Protein 5CK4 (pdb70)

Nearest PDB structures (foldseek):
  5ck4-assembly2_B  TM=1.005E+00  e=4.939E-50  Thermochaetoides thermophila DSM 1495
  5ck5-assembly2_B  TM=1.001E+00  e=1.709E-44  Thermochaetoides thermophila DSM 1495
  5ck4-assembly1_A  TM=9.777E-01  e=2.887E-43  Thermochaetoides thermophila DSM 1495
  5ck5-assembly1_A  TM=9.861E-01  e=5.533E-42  Thermochaetoides thermophila DSM 1495
  5ck5-assembly3_C  TM=9.665E-01  e=1.280E-40  Thermoch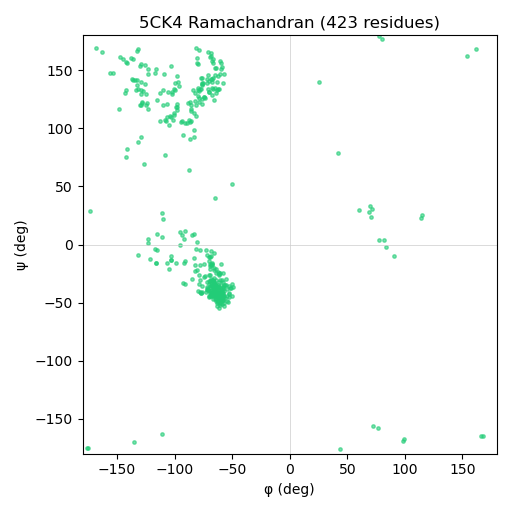aetoides thermophila DSM 1495

CATH classification: 3.40.50.300

GO terms:
  GO:0005515 protein binding (F, IPI)

Sequence (432 aa):
TTLPSVLLIGPSGAGKTALLTLFERTSYKVDLDAAGATARKFLLIDTPGHPKLRGTTLQHLLNPSPSLTIIPYKSKLKAVIFLLDAAALADSDGDYLSQTASYLYDVLLSLQKRFHSRKNSRAPSSIPVLIAANKQDLFTAVPASLVKSSRLEHELGRIRKTRQKGEGWLGAVGSKEEFKFEEMMEFDDMEVEVMGGNVIGDGPGAERWWRWIGERITQYTTLPSVLLIGPSGAGKTALLTLFERGTSYKVDLDAAGATARKFLLIDTPGHPKLRGTTLQHLLNPSPSLTIIPTDPYKSKLKAVIFLLDAAALADSDGDYLSSQTASYLYDVLLSLQKRFHSAPSSIPVLIAANKQDLFTAVPASLVKSSRLEHELGRIRKTRQKGLLEGWLGAVGSKEFKFEEMMEFDMEVEVMGGNVIGDGPGAERWWRWIGERI

Organism: Chaetomium thermophilum (strain DSM 1495 / CBS 144.50 / IMI 039719) (NCBI:txid759272)

Radius of gyration: 27.11 Å; Cα contacts (8 Å, |Δi|>4): 840; chains: 2; bounding box: 43×75×82 Å

Solvent-accessible surface area: 20394 Å² total; per-residue (Å²): 148,52,65,32,0,0,0,0,0,0,12,75,55,0,16,17,100,41,0,37,50,70,2,54,223,116,54,24,184,18,66,50,124,8,67,4,3,82,82,64,140,1,2,5,1,48,4,61,6,97,88,179,90,42,38,57,1,27,106,25,0,65,72,64,81,5,48,0,40,1,79,110,170,82,0,89,1,58,0,0,0,0,0,0,18,0,17,33,4,45,54,124,100,22,81,37,32,44,124,1,0,41,4,0,0,48,0,0,15,10,4,2,81,8,42,88,40,91,198,98,92,194,64,27,50,52,5,10,0,0,0,0,0,4,56,38,38,80,215,94,17,7,70,26,88,78,0,54,42,94,0,8,110,16,0,0,77,13,1,18,76,115,100,84,97,103,43,39,0,3,12,135,53,21,150,77,5,93,1,105,29,0,101,108,13,72,9,63,13,61,17,5,18,0,5,24,127,58,138,51,86,24,7,94,136,1,12,129,13,0,39,129,75,52,86,156,111,102,36,54,24,0,0,0,0,0,0,12,75,55,0,17,15,96,42,0,38,55,58,2,52,184,80,109,61,23,171,14,53,36,127,7,60,2,2,64,77,60,122,1,1,6,3,47,2,62,7,96,91,178,87,39,41,60,0,31,122,28,0,78,69,74,72,7,56,1,46,0,69,50,112,138,38,61,70,0,83,1,53,0,0,0,0,0,0,18,0,16,32,2,45,54,125,101,21,75,39,27,44,125,1,0,42,5,0,0,49,0,0,16,10,4,1,78,10,68,106,105,144,35,45,61,5,8,0,0,0,0,0,4,57,14,18,75,108,94,9,4,73,26,88,80,0,54,38,81,0,7,132,15,0,16,124,12,6,97,74,102,70,135,63,134,173,119,30,48,0,3,14,136,54,23,181,129,9,93,0,103,30,0,106,102,11,69,9,62,14,64,18,18,7,0,4,23,118,13,8,10,50,21,6,113,94,1,13,109,1,0,38,123,71,60

Structure (mmCIF, N/CA/C/O backbone):
data_5CK4
#
_entry.id   5CK4
#
_cell.length_a   34.960
_cell.length_b   64.310
_cell.length_c   64.930
_cell.angle_alpha   86.46
_cell.angle_beta   90.13
_cell.angle_gamma   79.58
#
_symmetry.space_group_name_H-M   'P 1'
#
loop_
_entity.id
_entity.type
_entity.pdbx_description
1 polymer 'Putative signal recognition particle protein'
2 non-polymer "GUANOSINE-5'-DIPHOSPHATE"
3 water water
#
loop_
_atom_site.group_PDB
_atom_site.id
_atom_site.type_symbol
_atom_site.label_atom_id
_atom_site.label_alt_id
_atom_site.label_comp_id
_atom_site.label_asym_id
_atom_site.label_entity_id
_atom_site.label_seq_id
_atom_site.pdbx_PDB_ins_code
_atom_site.Cartn_x
_atom_site.Cartn_y
_atom_site.Cartn_z
_atom_site.occupancy
_atom_site.B_iso_or_equiv
_atom_site.auth_seq_id
_atom_site.auth_comp_id
_atom_site.auth_asym_id
_atom_site.auth_atom_id
_atom_site.pdbx_PDB_model_num
ATOM 1 N N . THR A 1 17 ? -3.482 -6.800 -22.495 1.00 65.16 48 THR A N 1
ATOM 2 C CA . THR A 1 17 ? -2.632 -5.740 -21.960 1.00 72.64 48 THR A CA 1
ATOM 3 C C . THR A 1 17 ? -2.310 -4.679 -23.012 1.00 73.78 48 THR A C 1
ATOM 4 O O . THR A 1 17 ? -2.061 -4.995 -24.176 1.00 80.91 48 THR A O 1
ATOM 8 N N . THR A 1 18 ? -2.318 -3.420 -22.593 1.00 60.20 49 THR A N 1
ATOM 9 C CA . THR A 1 18 ? -2.064 -2.307 -23.500 1.00 61.01 49 THR A CA 1
ATOM 10 C C . THR A 1 18 ? -0.730 -1.631 -23.215 1.00 59.74 49 THR A C 1
ATOM 11 O O . THR A 1 18 ? 0.131 -2.198 -22.544 1.00 61.09 49 THR A O 1
ATOM 15 N N . LEU A 1 19 ? -0.567 -0.419 -23.742 1.00 58.29 50 LEU A N 1
ATOM 16 C CA . LEU A 1 19 ? 0.604 0.409 -23.469 1.00 53.99 50 LEU A CA 1
ATOM 17 C C . LEU A 1 19 ? 0.710 0.680 -21.971 1.00 49.51 50 LEU A C 1
ATOM 18 O O . LEU A 1 19 ? -0.293 0.625 -21.258 1.00 51.19 50 LEU A O 1
ATOM 23 N N . PRO A 1 20 ? 1.924 0.976 -21.485 1.00 40.39 51 PRO A N 1
ATOM 24 C CA . PRO A 1 20 ? 2.067 1.268 -20.054 1.00 33.90 51 PRO A CA 1
ATOM 25 C C . PRO A 1 20 ? 1.404 2.597 -19.677 1.00 36.29 51 PRO A C 1
ATOM 26 O O . PRO A 1 20 ? 1.152 3.419 -20.562 1.00 28.56 51 PRO A O 1
ATOM 30 N N . SER A 1 21 ? 1.128 2.786 -18.385 1.00 27.26 52 SER A N 1
ATOM 31 C CA . SER A 1 21 ? 0.395 3.948 -17.880 1.00 25.36 52 SER A CA 1
ATOM 32 C C . SER A 1 21 ? 1.235 4.950 -17.087 1.00 28.32 52 SER A C 1
ATOM 33 O O . SER A 1 21 ? 2.178 4.590 -16.377 1.00 24.16 52 SER A O 1
ATOM 36 N N . VAL A 1 22 ? 0.862 6.216 -17.204 1.00 21.44 53 VAL A N 1
ATOM 37 C CA . VAL A 1 22 ? 1.403 7.275 -16.361 1.00 19.32 53 VAL A CA 1
ATOM 38 C C . VAL A 1 22 ? 0.235 7.959 -15.648 1.00 21.79 53 VAL A C 1
ATOM 39 O O . VAL A 1 22 ? -0.646 8.533 -16.296 1.00 24.31 53 VAL A O 1
ATOM 43 N N . LEU A 1 23 ? 0.204 7.878 -14.318 1.00 23.44 54 LEU A N 1
ATOM 44 C CA . LEU A 1 23 ? -0.846 8.555 -13.554 1.00 17.62 54 LEU A CA 1
ATOM 45 C C . LEU A 1 23 ? -0.615 10.056 -13.492 1.00 18.69 54 LEU A C 1
ATOM 46 O O . LEU A 1 23 ? 0.451 10.527 -13.088 1.00 15.15 54 LEU A O 1
ATOM 51 N N . LEU A 1 24 ? -1.636 10.806 -13.873 1.00 17.69 55 LEU A N 1
ATOM 52 C CA . LEU A 1 24 ? -1.593 12.253 -13.781 1.00 16.27 55 LEU A CA 1
ATOM 53 C C . LEU A 1 24 ? -2.375 12.660 -12.521 1.00 15.60 55 LEU A C 1
ATOM 54 O O . LEU A 1 24 ? -3.592 12.485 -12.453 1.00 18.00 55 LEU A O 1
ATOM 59 N N . ILE A 1 25 ? -1.660 13.178 -11.526 1.00 13.68 56 ILE A N 1
ATOM 60 C CA . ILE A 1 25 ? -2.190 13.426 -10.186 1.00 14.52 56 ILE A CA 1
ATOM 61 C C . ILE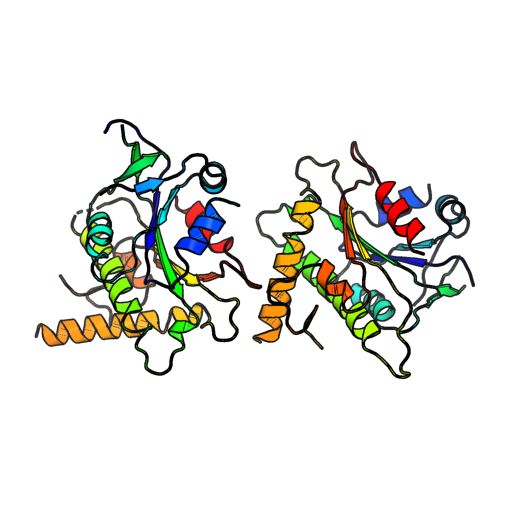 A 1 25 ? -1.999 14.907 -9.848 1.00 19.28 56 ILE A C 1
ATOM 62 O O . ILE A 1 25 ? -1.018 15.506 -10.267 1.00 18.70 56 ILE A O 1
ATOM 67 N N . GLY A 1 26 ? -2.917 15.495 -9.084 1.00 17.84 57 GLY A N 1
ATOM 68 C CA . GLY A 1 26 ? -2.710 16.850 -8.589 1.00 13.28 57 GLY A CA 1
ATOM 69 C C . GLY A 1 26 ? -3.999 17.495 -8.130 1.00 21.12 57 GLY A C 1
ATOM 70 O O . GLY A 1 26 ? -5.083 16.978 -8.407 1.00 22.23 57 GLY A O 1
ATOM 71 N N . PRO A 1 27 ? -3.893 18.635 -7.429 1.00 17.13 58 PRO A N 1
ATOM 72 C CA . PRO A 1 27 ? -5.110 19.295 -6.948 1.00 20.49 58 PRO A CA 1
ATOM 73 C C . PRO A 1 27 ? -5.926 19.835 -8.114 1.00 22.40 58 PRO A C 1
ATOM 74 O O . PRO A 1 27 ? -5.384 20.057 -9.199 1.00 20.28 58 PRO A O 1
ATOM 78 N N . SER A 1 28 ? -7.215 20.048 -7.890 1.00 17.46 59 SER A N 1
ATOM 79 C CA . SER A 1 28 ? -8.062 20.647 -8.912 1.00 18.37 59 SER A CA 1
ATOM 80 C C . SER A 1 28 ? -7.511 22.009 -9.350 1.00 22.80 59 SER A C 1
ATOM 81 O O . SER A 1 28 ? -6.940 22.734 -8.545 1.00 19.84 59 SER A O 1
ATOM 84 N N . GLY A 1 29 ? -7.704 22.354 -10.621 1.00 24.49 60 GLY A N 1
ATOM 85 C CA . GLY A 1 29 ? -7.217 23.618 -11.160 1.00 22.18 60 GLY A CA 1
ATOM 86 C C . GLY A 1 29 ? -5.763 23.600 -11.599 1.00 19.04 60 GLY A C 1
ATOM 87 O O . GLY A 1 29 ? -5.245 24.594 -12.093 1.00 21.97 60 GLY A O 1
ATOM 88 N N . ALA A 1 30 ? -5.089 22.474 -11.409 1.00 15.87 61 ALA A N 1
ATOM 89 C CA . ALA A 1 30 ? -3.669 22.393 -11.745 1.00 16.90 61 ALA A CA 1
ATOM 90 C C . ALA A 1 30 ? -3.469 22.465 -13.253 1.00 16.27 61 ALA A C 1
ATOM 91 O O . ALA A 1 30 ? -2.430 22.936 -13.715 1.00 16.17 61 ALA A O 1
ATOM 93 N N . GLY A 1 31 ? -4.463 21.977 -13.999 1.00 17.95 62 GLY A N 1
ATOM 94 C CA . GLY A 1 31 ? -4.379 21.903 -15.451 1.00 21.16 62 GLY A CA 1
ATOM 95 C C . GLY A 1 31 ? -4.361 20.469 -15.973 1.00 24.59 62 GLY A C 1
ATOM 96 O O . GLY A 1 31 ? -3.890 20.210 -17.076 1.00 18.95 62 GLY A O 1
ATOM 97 N N . LYS A 1 32 ? -4.873 19.525 -15.189 1.00 16.65 63 LYS A N 1
ATOM 98 C CA . LYS A 1 32 ? -4.842 18.119 -15.603 1.00 17.04 63 LYS A CA 1
ATOM 99 C C . LYS A 1 32 ? -5.672 17.864 -16.869 1.00 22.08 63 LYS A C 1
ATOM 100 O O . LYS A 1 32 ? -5.203 17.207 -17.801 1.00 23.55 63 LYS A O 1
ATOM 106 N N . THR A 1 33 ? -6.889 18.394 -16.909 1.00 25.58 64 THR A N 1
ATOM 107 C CA . THR A 1 33 ? -7.749 18.220 -18.079 1.00 29.77 64 THR A CA 1
ATOM 108 C C . THR A 1 33 ? -7.088 18.834 -19.306 1.00 32.39 64 THR A C 1
ATOM 109 O O . THR A 1 33 ? -7.040 18.219 -20.379 1.00 30.68 64 THR A O 1
ATOM 113 N N . ALA A 1 34 ? -6.560 20.042 -19.133 1.00 25.19 65 ALA A N 1
ATOM 114 C CA . ALA A 1 34 ? -5.880 20.745 -20.221 1.00 27.62 65 ALA A CA 1
ATOM 115 C C . ALA A 1 34 ? -4.673 19.959 -20.740 1.00 25.16 65 ALA A C 1
ATOM 116 O O . ALA A 1 34 ? -4.457 19.859 -21.950 1.00 22.98 65 ALA A O 1
ATOM 118 N N . LEU A 1 35 ? -3.882 19.419 -19.817 1.00 23.50 66 LEU A N 1
ATOM 119 C CA . LEU A 1 35 ? -2.701 18.644 -20.182 1.00 24.76 66 LEU A CA 1
ATOM 120 C C . LEU A 1 35 ? -3.072 17.384 -20.959 1.00 27.01 66 LEU A C 1
ATOM 121 O O . LEU A 1 35 ? -2.440 17.068 -21.963 1.00 21.96 66 LEU A O 1
ATOM 126 N N . LEU A 1 36 ? -4.089 16.666 -20.484 1.00 22.95 67 LEU A N 1
ATOM 127 C CA . LEU A 1 36 ? -4.577 15.486 -21.183 1.00 25.96 67 LEU A CA 1
ATOM 128 C C . LEU A 1 36 ? -5.026 15.851 -22.602 1.00 30.05 67 LEU A C 1
ATOM 129 O O . LEU A 1 36 ? -4.764 15.118 -23.558 1.00 30.03 67 LEU A O 1
ATOM 134 N N . THR A 1 37 ? -5.697 16.991 -22.735 1.00 27.56 68 THR A N 1
ATOM 135 C CA . THR A 1 37 ? -6.170 17.443 -24.038 1.00 29.70 68 THR A CA 1
ATOM 136 C C . THR A 1 37 ? -4.994 17.696 -24.970 1.00 29.20 68 THR A C 1
ATOM 137 O O . THR A 1 37 ? -5.026 17.305 -26.132 1.00 31.55 68 THR A O 1
ATOM 141 N N . LEU A 1 38 ? -3.946 18.326 -24.443 1.00 29.92 69 LEU A N 1
ATOM 142 C CA . LEU A 1 38 ? -2.747 18.596 -25.231 1.00 31.03 69 LEU A CA 1
ATOM 143 C C . LEU A 1 38 ? -2.075 17.287 -25.633 1.00 34.94 69 LEU A C 1
ATOM 144 O O . LEU A 1 38 ? -1.649 17.120 -26.782 1.00 34.48 69 LEU A O 1
ATOM 149 N N . PHE A 1 39 ? -1.996 16.366 -24.675 1.00 30.47 70 PHE A N 1
ATOM 150 C CA . PHE A 1 39 ? -1.342 15.078 -24.865 1.00 34.38 70 PHE A CA 1
ATOM 151 C C . PHE A 1 39 ? -2.035 14.281 -25.951 1.00 40.46 70 PHE A C 1
ATOM 152 O O . PHE A 1 39 ? -1.382 13.631 -26.759 1.00 48.93 70 PHE A O 1
ATOM 160 N N . GLU A 1 40 ? -3.359 14.348 -25.987 1.00 40.52 71 GLU A N 1
ATOM 161 C CA . GLU A 1 40 ? -4.118 13.578 -26.965 1.00 40.48 71 GLU A CA 1
ATOM 162 C C . GLU A 1 40 ? -4.100 14.216 -28.360 1.00 43.12 71 GLU A C 1
ATOM 163 O O . GLU A 1 40 ? -3.964 13.513 -29.360 1.00 44.53 71 GLU A O 1
ATOM 169 N N . ARG A 1 41 ? -4.221 15.541 -28.416 1.00 51.77 72 ARG A N 1
ATOM 170 C CA . ARG A 1 41 ? -4.121 16.283 -29.671 1.00 58.00 72 ARG A CA 1
ATOM 171 C C . ARG A 1 41 ? -2.668 16.586 -30.014 1.00 62.55 72 ARG A C 1
ATOM 172 O O . ARG A 1 41 ? -1.854 15.678 -30.174 1.00 69.77 72 ARG A O 1
ATOM 180 N N . THR A 1 95 ? -10.587 0.198 -9.203 1.00 86.11 126 THR A N 1
ATOM 181 C CA . THR A 1 95 ? -11.415 1.005 -10.094 1.00 83.51 126 THR A CA 1
ATOM 182 C C . THR A 1 95 ? -10.962 0.896 -11.548 1.00 78.06 126 THR A C 1
ATOM 183 O O . THR A 1 95 ? -10.044 0.140 -11.868 1.00 82.04 126 THR A O 1
ATOM 187 N N . SER A 1 96 ? -11.610 1.658 -12.424 1.00 67.95 127 SER A N 1
ATOM 188 C CA . SER A 1 96 ? -11.306 1.614 -13.851 1.00 63.78 127 SER A CA 1
ATOM 189 C C . SER A 1 96 ? -11.242 3.014 -14.456 1.00 63.07 127 SER A C 1
ATOM 190 O O . SER A 1 96 ? -11.786 3.966 -13.895 1.00 56.87 127 SER A O 1
ATOM 193 N N . TYR A 1 97 ? -10.575 3.131 -15.602 1.00 61.89 128 TYR A N 1
ATOM 194 C CA . TYR A 1 97 ? -10.362 4.430 -16.239 1.00 53.64 128 TYR A CA 1
ATOM 195 C C . TYR A 1 97 ? -10.765 4.428 -17.703 1.00 51.05 128 TYR A C 1
ATOM 196 O O . TYR A 1 97 ? -10.357 3.556 -18.468 1.00 54.28 128 TYR A O 1
ATOM 205 N N . LYS A 1 98 ? -11.563 5.417 -18.087 1.00 52.43 129 LYS A N 1
ATOM 206 C CA . LYS A 1 98 ? -11.981 5.568 -19.474 1.00 59.86 129 LYS A CA 1
ATOM 207 C C . LYS A 1 98 ? -10.898 6.298 -20.254 1.00 56.15 129 LYS A C 1
ATOM 208 O O . LYS A 1 98 ? -10.623 7.470 -20.004 1.00 51.08 129 LYS A O 1
ATOM 214 N N . VAL A 1 99 ? -10.273 5.591 -21.190 1.00 58.47 130 VAL A N 1
ATOM 215 C CA . VAL A 1 99 ? -9.118 6.124 -21.903 1.00 55.44 130 VAL A CA 1
ATOM 216 C C . VAL A 1 99 ? -9.234 5.890 -23.401 1.00 62.73 130 VAL A C 1
ATOM 217 O O . VAL A 1 99 ? -9.562 4.791 -23.848 1.00 64.19 130 VAL A O 1
ATOM 221 N N . ASP A 1 100 ? -8.964 6.936 -24.172 1.00 65.43 131 ASP A N 1
ATOM 222 C CA . ASP A 1 100 ? -8.961 6.833 -25.622 1.00 67.24 131 ASP A CA 1
ATOM 223 C C . ASP A 1 100 ? -7.616 6.295 -26.109 1.00 69.38 131 ASP A C 1
ATOM 224 O O . ASP A 1 100 ? -6.643 7.040 -26.229 1.00 69.39 131 ASP A O 1
ATOM 229 N N . LEU A 1 101 ? -7.572 4.993 -26.379 1.00 70.31 132 LEU A N 1
ATOM 230 C CA . LEU A 1 101 ? -6.364 4.335 -26.867 1.00 69.86 132 LEU A CA 1
ATOM 231 C C . LEU A 1 101 ? -6.039 4.826 -28.266 1.00 77.09 132 LEU A C 1
ATOM 232 O O . LEU A 1 101 ? -4.877 4.887 -28.669 1.00 79.00 132 LEU A O 1
ATOM 237 N N . ASP A 1 102 ? -7.089 5.178 -28.999 1.00 82.01 133 ASP A N 1
ATOM 238 C CA . ASP A 1 102 ? -6.986 5.572 -30.395 1.00 89.57 133 ASP A CA 1
ATOM 239 C C . ASP A 1 102 ? -6.333 6.943 -30.561 1.00 81.80 133 ASP A C 1
ATOM 240 O O . ASP A 1 102 ? -6.019 7.359 -31.679 1.00 82.92 133 ASP A O 1
ATOM 245 N N . ALA A 1 103 ? -6.129 7.635 -29.443 1.00 75.12 134 ALA A N 1
ATOM 246 C CA . ALA A 1 103 ? -5.564 8.981 -29.449 1.00 72.91 134 ALA A CA 1
ATOM 247 C C . ALA A 1 103 ? -4.137 8.995 -29.979 1.00 77.49 134 ALA A C 1
ATOM 248 O O . ALA A 1 103 ? -3.296 8.213 -29.539 1.00 77.10 134 ALA A O 1
ATOM 250 N N . ALA A 1 104 ? -3.877 9.901 -30.919 1.00 82.05 135 ALA A N 1
ATOM 251 C CA . ALA A 1 104 ? -2.567 10.025 -31.556 1.00 81.48 135 ALA A CA 1
ATOM 252 C C . ALA A 1 104 ? -1.437 10.264 -30.555 1.00 72.34 135 ALA A C 1
ATOM 253 O O . ALA A 1 104 ? -0.321 9.781 -30.742 1.00 76.69 135 ALA A O 1
ATOM 255 N N . GLY A 1 105 ? -1.727 11.007 -29.496 1.00 61.08 136 GLY A N 1
ATOM 256 C CA . GLY A 1 105 ? -0.722 11.292 -28.491 1.00 59.33 136 GLY A CA 1
ATOM 257 C C . GLY A 1 105 ? -0.257 10.056 -27.745 1.00 60.65 136 GLY A C 1
ATOM 258 O O . GLY A 1 105 ? 0.907 9.952 -27.350 1.00 53.19 136 GLY A O 1
ATOM 259 N N . ALA A 1 106 ? -1.170 9.111 -27.551 1.00 63.67 137 ALA A N 1
ATOM 260 C CA . ALA A 1 106 ? -0.835 7.880 -26.849 1.00 58.30 137 ALA A CA 1
ATOM 261 C C . ALA A 1 106 ? -0.077 6.900 -27.748 1.00 55.08 137 ALA A C 1
ATOM 262 O O . ALA A 1 106 ? 0.760 6.138 -27.274 1.00 61.58 137 ALA A O 1
ATOM 264 N N . THR A 1 107 ? -0.350 6.929 -29.047 1.00 57.19 138 THR A N 1
ATOM 265 C CA . THR A 1 107 ? 0.333 6.020 -29.965 1.00 63.05 138 THR A CA 1
ATOM 266 C C . THR A 1 107 ? 1.758 6.486 -30.240 1.00 67.05 138 THR A C 1
ATOM 267 O O . THR A 1 107 ? 2.685 5.681 -30.281 1.00 75.34 138 THR A O 1
ATOM 271 N N . ALA A 1 108 ? 1.928 7.792 -30.412 1.00 64.26 139 ALA A N 1
ATOM 272 C CA . ALA A 1 108 ? 3.224 8.355 -30.777 1.00 64.48 139 ALA A CA 1
ATOM 273 C C . ALA A 1 108 ? 4.217 8.378 -29.618 1.00 61.61 139 ALA A C 1
ATOM 274 O O . ALA A 1 108 ? 5.428 8.318 -29.832 1.00 63.61 139 ALA A O 1
ATOM 276 N N . ARG A 1 109 ? 3.708 8.468 -28.393 1.00 55.01 140 ARG A N 1
ATOM 277 C CA . ARG A 1 109 ? 4.576 8.563 -27.219 1.00 53.33 140 ARG A CA 1
ATOM 278 C C . ARG A 1 109 ? 4.760 7.214 -26.523 1.00 50.70 140 ARG A C 1
ATOM 279 O O . ARG A 1 109 ? 5.681 7.035 -25.723 1.00 48.58 140 ARG A O 1
ATOM 287 N N . LYS A 1 110 ? 3.881 6.274 -26.858 1.00 55.44 141 LYS A N 1
ATOM 288 C CA . LYS A 1 110 ? 3.946 4.894 -26.377 1.00 57.69 141 LYS A CA 1
ATOM 289 C C . LYS A 1 110 ? 3.602 4.743 -24.894 1.00 47.34 141 LYS A C 1
ATOM 290 O O . LYS A 1 110 ? 4.006 3.776 -24.251 1.00 48.16 141 LYS A O 1
ATOM 296 N N . PHE A 1 111 ? 2.853 5.700 -24.357 1.00 44.33 142 PHE A N 1
ATOM 297 C CA . PHE A 1 111 ? 2.264 5.530 -23.036 1.00 43.95 142 PHE A CA 1
ATOM 298 C C . PHE A 1 111 ? 0.894 6.186 -22.933 1.00 42.16 142 PHE A C 1
ATOM 299 O O . PHE A 1 111 ? 0.544 7.052 -23.732 1.00 40.93 142 PHE A O 1
ATOM 307 N N . LEU A 1 112 ? 0.121 5.741 -21.951 1.00 39.32 143 LEU A N 1
ATOM 308 C CA . LEU A 1 112 ? -1.197 6.289 -21.701 1.00 43.32 143 LEU A CA 1
ATOM 309 C C . LEU A 1 112 ? -1.107 7.265 -20.545 1.00 39.51 143 LEU A C 1
ATOM 310 O O . LEU A 1 112 ? -0.502 6.964 -19.521 1.00 33.07 143 LEU A O 1
ATOM 315 N N . LEU A 1 113 ? -1.712 8.431 -20.715 1.00 33.44 144 LEU A N 1
ATOM 316 C CA . LEU A 1 113 ? -1.774 9.413 -19.650 1.00 30.32 144 LEU A CA 1
ATOM 317 C C . LEU A 1 113 ? -3.129 9.316 -18.945 1.00 31.42 144 LEU A C 1
ATOM 318 O O . LEU A 1 113 ? -4.176 9.556 -19.556 1.00 31.87 144 LEU A O 1
ATOM 323 N N . ILE A 1 114 ? -3.100 8.950 -17.666 1.00 28.41 145 ILE A N 1
ATOM 324 C CA . ILE A 1 114 ? -4.319 8.658 -16.907 1.00 33.01 145 ILE A CA 1
ATOM 325 C C . ILE A 1 114 ? -4.697 9.769 -15.928 1.00 30.65 145 ILE A C 1
ATOM 326 O O . ILE A 1 114 ? -4.105 9.903 -14.854 1.00 27.47 145 ILE A O 1
ATOM 331 N N . ASP A 1 115 ? -5.695 10.556 -16.314 1.00 29.57 146 ASP A N 1
ATOM 332 C CA . ASP A 1 115 ? -6.197 11.659 -15.504 1.00 29.37 146 ASP A CA 1
ATOM 333 C C . ASP A 1 115 ? -6.880 11.088 -14.256 1.00 27.69 146 ASP A C 1
ATOM 334 O O . ASP A 1 115 ? -7.544 10.070 -14.339 1.00 31.18 146 ASP A O 1
ATOM 339 N N . THR A 1 116 ? -6.676 11.722 -13.104 1.00 22.81 147 THR A N 1
ATOM 340 C CA . THR A 1 116 ? -7.323 11.312 -11.852 1.00 29.38 147 THR A CA 1
ATOM 341 C C . THR A 1 116 ? -7.985 12.531 -11.219 1.00 22.07 147 THR A C 1
ATOM 342 O O . THR A 1 116 ? -7.578 13.665 -11.487 1.00 20.96 147 THR A O 1
ATOM 346 N N . PRO A 1 117 ? -9.017 12.313 -10.386 1.00 23.25 148 PRO A N 1
ATOM 347 C CA . PRO A 1 117 ? -9.685 13.488 -9.808 1.00 22.57 148 PRO A CA 1
ATOM 348 C C . PRO A 1 117 ? -8.835 14.207 -8.763 1.00 25.69 148 PRO A C 1
ATOM 349 O O . PRO A 1 117 ? -8.064 13.584 -8.029 1.00 20.48 148 PRO A O 1
ATOM 353 N N . GLY A 1 118 ? -8.975 15.524 -8.704 1.00 22.49 149 GLY A N 1
ATOM 354 C CA . GLY A 1 118 ? -8.220 16.306 -7.751 1.00 22.47 149 GLY A CA 1
ATOM 355 C C . GLY A 1 118 ? -8.922 16.535 -6.425 1.00 20.00 149 GLY A C 1
ATOM 356 O O . GLY A 1 118 ? -8.274 16.910 -5.451 1.00 21.13 149 GLY A O 1
ATOM 357 N N . HIS A 1 119 ? -10.232 16.297 -6.372 1.00 21.38 150 HIS A N 1
ATOM 358 C CA . HIS A 1 119 ? -10.986 16.592 -5.156 1.00 22.47 150 HIS A CA 1
ATOM 359 C C . HIS A 1 119 ? -10.470 15.757 -3.982 1.00 24.93 150 HIS A C 1
ATOM 360 O O . HIS A 1 119 ? -10.260 14.553 -4.123 1.00 24.84 150 HIS A O 1
ATOM 367 N N . PRO A 1 120 ? -10.261 16.403 -2.822 1.00 22.99 151 PRO A N 1
ATOM 368 C CA . PRO A 1 120 ? -9.711 15.729 -1.636 1.00 22.87 151 PRO A CA 1
ATOM 369 C C . PRO A 1 120 ? -10.452 14.435 -1.271 1.00 21.91 151 PRO A C 1
ATOM 370 O O . PRO A 1 120 ? -9.803 13.477 -0.858 1.00 23.25 151 PRO A O 1
ATOM 374 N N . LYS A 1 121 ? -11.772 14.395 -1.430 1.00 23.54 152 LYS A N 1
ATOM 375 C CA . LYS A 1 121 ? -12.522 13.171 -1.111 1.00 24.73 152 LYS A CA 1
ATOM 376 C C . LYS A 1 121 ? -12.209 11.998 -2.052 1.00 24.63 152 LYS A C 1
ATOM 377 O O . LYS A 1 121 ? -12.552 10.851 -1.761 1.00 25.52 152 LYS A O 1
ATOM 383 N N . LEU A 1 122 ? -11.606 12.285 -3.197 1.00 23.87 153 LEU A N 1
ATOM 384 C CA . LEU A 1 122 ? -11.443 11.267 -4.225 1.00 24.30 153 LEU A CA 1
ATOM 385 C C . LEU A 1 122 ? -9.982 10.856 -4.413 1.00 28.13 153 LEU A C 1
ATOM 386 O O . LEU A 1 122 ? -9.663 10.104 -5.332 1.00 26.56 153 LEU A O 1
ATOM 391 N N . ARG A 1 123 ? -9.101 11.354 -3.552 1.00 22.37 154 ARG A N 1
ATOM 392 C CA . ARG A 1 123 ? -7.672 11.073 -3.690 1.00 26.58 154 ARG A CA 1
ATOM 393 C C . ARG A 1 123 ? -7.276 9.688 -3.180 1.00 27.01 154 ARG A C 1
ATOM 394 O O . ARG A 1 123 ? -6.295 9.115 -3.650 1.00 23.27 154 ARG A O 1
ATOM 402 N N . GLY A 1 124 ? -8.043 9.151 -2.233 1.00 26.44 155 GLY A N 1
ATOM 403 C CA . GLY A 1 124 ? -7.767 7.833 -1.679 1.00 33.25 155 GLY A CA 1
ATOM 404 C C . GLY A 1 124 ? -7.622 6.728 -2.714 1.00 31.77 155 GLY A C 1
ATOM 405 O O . GLY A 1 124 ? -6.741 5.877 -2.612 1.00 31.51 155 GLY A O 1
ATOM 406 N N . THR A 1 125 ? -8.486 6.756 -3.719 1.00 28.39 156 THR A N 1
ATOM 407 C CA . THR A 1 125 ? -8.465 5.789 -4.814 1.00 29.70 156 THR A CA 1
ATOM 408 C C . THR A 1 125 ? -7.132 5.774 -5.548 1.00 31.32 156 THR A C 1
ATOM 409 O O . THR A 1 125 ? -6.592 4.718 -5.877 1.00 35.09 156 THR A O 1
ATOM 413 N N . THR A 1 126 ? -6.615 6.966 -5.813 1.00 22.89 157 THR A N 1
ATOM 414 C CA . THR A 1 126 ? -5.365 7.118 -6.543 1.00 22.84 157 THR A CA 1
ATOM 415 C C . THR A 1 126 ? -4.195 6.616 -5.707 1.00 26.11 157 THR A C 1
ATOM 416 O O . THR A 1 126 ? -3.310 5.910 -6.200 1.00 28.03 157 THR A O 1
ATOM 420 N N . LEU A 1 127 ? -4.204 6.973 -4.429 1.00 20.47 158 LEU A N 1
ATOM 421 C CA . LEU A 1 127 ? -3.149 6.558 -3.517 1.00 25.38 158 LEU A CA 1
ATOM 422 C C . LEU A 1 127 ? -3.060 5.029 -3.392 1.00 22.77 158 LEU A C 1
ATOM 423 O O . LEU A 1 127 ? -1.975 4.486 -3.175 1.00 22.33 158 LEU A O 1
ATOM 428 N N . GLN A 1 128 ? -4.192 4.340 -3.538 1.00 22.86 159 GLN A N 1
ATOM 429 C CA . GLN A 1 128 ? -4.215 2.886 -3.411 1.00 24.60 159 GLN A CA 1
ATOM 430 C C . GLN A 1 128 ? -3.388 2.215 -4.497 1.00 27.12 159 GLN A C 1
ATOM 431 O O . GLN A 1 128 ? -2.730 1.219 -4.238 1.00 26.50 159 GLN A O 1
ATOM 437 N N . HIS A 1 129 ? -3.409 2.771 -5.705 1.00 26.42 160 HIS A N 1
ATOM 438 C CA . HIS A 1 129 ? -2.547 2.282 -6.779 1.00 26.68 160 HIS A CA 1
ATOM 439 C C . HIS A 1 129 ? -1.065 2.380 -6.413 1.00 29.07 160 HIS A C 1
ATOM 440 O O . HIS A 1 129 ? -0.263 1.542 -6.813 1.00 31.70 160 HIS A O 1
ATOM 447 N N . LEU A 1 130 ? -0.699 3.420 -5.668 1.00 23.39 161 LEU A N 1
ATOM 448 C CA . LEU A 1 130 ? 0.708 3.678 -5.376 1.00 22.53 161 LEU A CA 1
ATOM 449 C C . LEU A 1 130 ? 1.258 2.765 -4.278 1.00 28.00 161 LEU A C 1
ATOM 450 O O . LEU A 1 130 ? 2.461 2.605 -4.150 1.00 24.28 161 LEU A O 1
ATOM 455 N N . LEU A 1 131 ? 0.367 2.151 -3.504 1.00 23.73 162 LEU A N 1
ATOM 456 C CA . LEU A 1 131 ? 0.774 1.255 -2.418 1.00 24.49 162 LEU A CA 1
ATOM 457 C C . LEU A 1 131 ? 1.130 -0.147 -2.911 1.00 30.41 162 LEU A C 1
ATOM 458 O O . LEU A 1 131 ? 1.869 -0.886 -2.254 1.00 33.45 162 LEU A O 1
ATOM 463 N N . ASN A 1 132 ? 0.606 -0.493 -4.080 1.00 31.53 163 ASN A N 1
ATOM 464 C CA . ASN A 1 132 ? 0.671 -1.845 -4.621 1.00 30.64 163 ASN A CA 1
ATOM 465 C C . ASN A 1 132 ? 2.052 -2.188 -5.187 1.00 31.48 163 ASN A C 1
ATOM 466 O O . ASN A 1 132 ? 2.555 -1.482 -6.055 1.00 30.79 163 ASN A O 1
ATOM 471 N N . PRO A 1 133 ? 2.660 -3.288 -4.712 1.00 34.48 164 PRO A N 1
ATOM 472 C CA . PRO A 1 133 ? 3.970 -3.750 -5.197 1.00 39.86 164 PRO A CA 1
ATOM 473 C C . PRO A 1 133 ? 4.073 -3.840 -6.726 1.00 40.35 164 PRO A C 1
ATOM 474 O O . PRO A 1 133 ? 5.144 -3.586 -7.275 1.00 36.13 164 PRO A O 1
ATOM 478 N N . SER A 1 134 ? 2.978 -4.192 -7.396 1.00 41.83 165 SER A N 1
ATOM 479 C CA . SER A 1 134 ? 2.959 -4.228 -8.858 1.00 47.41 165 SER A CA 1
ATOM 480 C C . SER A 1 134 ? 1.626 -3.725 -9.401 1.00 45.23 165 SER A C 1
ATOM 481 O O . SER A 1 134 ? 0.750 -4.521 -9.744 1.00 45.75 165 SER A O 1
ATOM 484 N N . PRO A 1 135 ? 1.469 -2.399 -9.493 1.00 35.77 166 PRO A N 1
ATOM 485 C CA . PRO A 1 135 ? 0.157 -1.854 -9.852 1.00 46.13 166 PRO A CA 1
ATOM 486 C C . PRO A 1 135 ? -0.145 -1.951 -11.344 1.00 48.17 166 PRO A C 1
ATOM 487 O O . PRO A 1 135 ? 0.705 -1.647 -12.189 1.00 37.61 166 PRO A O 1
ATOM 491 N N . SER A 1 136 ? -1.357 -2.401 -11.651 1.00 47.26 167 SER A N 1
ATOM 492 C CA . SER A 1 136 ? -1.867 -2.376 -13.007 1.00 44.05 167 SER A CA 1
ATOM 493 C C . SER A 1 136 ? -3.193 -1.643 -12.992 1.00 49.84 167 SER A C 1
ATOM 494 O O . SER A 1 136 ? -4.000 -1.822 -12.081 1.00 53.53 167 SER A O 1
ATOM 497 N N . LEU A 1 137 ? -3.409 -0.800 -13.992 1.00 50.21 168 LEU A N 1
ATOM 498 C CA . LEU A 1 137 ? -4.638 -0.031 -14.067 1.00 48.43 168 LEU A CA 1
ATOM 499 C C . LEU A 1 137 ? -5.629 -0.720 -14.995 1.00 47.24 168 LEU A C 1
ATOM 500 O O . LEU A 1 137 ? -5.246 -1.244 -16.037 1.00 45.30 168 LEU A O 1
ATOM 505 N N . THR A 1 138 ? -6.898 -0.724 -14.602 1.00 48.80 169 THR A N 1
ATOM 506 C CA . THR A 1 138 ? -7.960 -1.225 -15.462 1.00 55.07 169 THR A CA 1
ATOM 507 C C . THR A 1 138 ? -8.424 -0.107 -16.390 1.00 54.07 169 THR A C 1
ATOM 508 O O . THR A 1 138 ? -8.880 0.946 -15.934 1.00 53.21 169 THR A O 1
ATOM 512 N N . ILE A 1 139 ? -8.294 -0.342 -17.691 1.00 56.30 170 ILE A N 1
ATOM 513 C CA . ILE A 1 139 ? -8.549 0.685 -18.693 1.00 59.16 170 ILE A CA 1
ATOM 514 C C . ILE A 1 139 ? -9.735 0.333 -19.586 1.00 60.44 170 ILE A C 1
ATOM 515 O O . ILE A 1 139 ? -9.754 -0.717 -20.215 1.00 56.17 170 ILE A O 1
ATOM 520 N N . ILE A 1 140 ? -10.719 1.222 -19.642 1.00 58.80 171 ILE A N 1
ATOM 521 C CA . ILE A 1 140 ? -11.846 1.058 -20.551 1.00 59.05 171 ILE A CA 1
ATOM 522 C C . ILE A 1 140 ? -11.641 1.937 -21.781 1.00 60.74 171 ILE A C 1
ATOM 523 O O . ILE A 1 140 ? -11.646 3.162 -21.677 1.00 57.94 171 ILE A O 1
ATOM 528 N N . PRO A 1 141 ? -11.450 1.309 -22.952 1.00 69.83 172 PRO A N 1
ATOM 529 C CA . PRO A 1 141 ? -11.197 2.019 -24.212 1.00 73.68 172 PRO A CA 1
ATOM 530 C C . PRO A 1 141 ? -12.311 3.000 -24.576 1.00 75.99 172 PRO A C 1
ATOM 531 O O . PRO A 1 141 ? -13.481 2.690 -24.354 1.00 79.78 172 PRO A O 1
ATOM 535 N N . TYR A 1 158 ? -7.197 -5.176 -21.240 1.00 84.20 189 TYR A N 1
ATOM 536 C CA . TYR A 1 158 ? -7.477 -3.848 -20.704 1.00 73.41 189 TYR A CA 1
ATOM 537 C C . TYR A 1 158 ? -6.726 -3.586 -19.401 1.00 69.07 189 TYR A C 1
ATOM 538 O O . TYR A 1 158 ? -7.183 -2.819 -18.551 1.00 67.83 189 TYR A O 1
ATOM 547 N N . LYS A 1 159 ? -5.573 -4.227 -19.251 1.00 59.76 190 LYS A N 1
ATOM 548 C CA . LYS A 1 159 ? -4.709 -3.982 -18.104 1.00 60.97 190 LYS A CA 1
ATOM 549 C C . LYS A 1 159 ? -3.448 -3.256 -18.555 1.00 57.99 190 LYS A C 1
ATOM 550 O O . LYS A 1 159 ? -2.819 -3.645 -19.540 1.00 60.87 190 LYS A O 1
ATOM 556 N N . SER A 1 160 ? -3.083 -2.200 -17.836 1.00 45.44 191 SER A N 1
ATOM 557 C CA . SER A 1 160 ? -1.911 -1.414 -18.194 1.00 42.99 191 SER A CA 1
ATOM 558 C C . SER A 1 160 ? -0.955 -1.256 -17.013 1.00 44.62 191 SER A C 1
ATOM 559 O O . SER A 1 160 ? -1.369 -0.914 -15.907 1.00 42.13 191 SER A O 1
ATOM 562 N N . LYS A 1 161 ? 0.325 -1.503 -17.260 1.00 41.21 192 LYS A N 1
ATOM 563 C CA . LYS A 1 161 ? 1.341 -1.397 -16.219 1.00 48.13 192 LYS A CA 1
ATOM 564 C C . LYS A 1 161 ? 1.655 0.066 -15.874 1.00 42.00 192 LYS A C 1
ATOM 565 O O . LYS A 1 161 ? 1.967 0.871 -16.753 1.00 33.75 192 LYS A O 1
ATOM 571 N N . LEU A 1 162 ? 1.558 0.403 -14.590 1.00 32.89 193 LEU A N 1
ATOM 572 C CA . LEU A 1 162 ? 1.898 1.745 -14.117 1.00 29.13 193 LEU A CA 1
ATOM 573 C C . LEU A 1 162 ? 3.415 1.920 -14.058 1.00 31.51 193 LEU A C 1
ATOM 574 O O . LEU A 1 162 ? 4.098 1.179 -13.353 1.00 32.61 193 LEU A O 1
ATOM 579 N N . LYS A 1 163 ? 3.951 2.891 -14.795 1.00 29.66 194 LYS A N 1
ATOM 580 C CA . LYS A 1 163 ? 5.405 3.064 -14.850 1.00 26.53 194 LYS A CA 1
ATOM 581 C C . LYS A 1 163 ? 5.908 4.433 -14.390 1.00 24.31 194 LYS A C 1
ATOM 582 O O . LYS A 1 163 ? 7.110 4.616 -14.174 1.00 23.00 194 LYS A O 1
ATOM 588 N N . ALA A 1 164 ? 5.005 5.394 -14.239 1.00 22.73 195 ALA A N 1
ATOM 589 C CA . ALA A 1 164 ? 5.410 6.715 -13.762 1.00 18.67 195 ALA A CA 1
ATOM 590 C C . ALA A 1 164 ? 4.240 7.533 -13.264 1.00 17.91 195 ALA A C 1
ATOM 591 O O . ALA A 1 164 ? 3.084 7.215 -13.530 1.00 19.36 195 ALA A O 1
ATOM 593 N N . VAL A 1 165 ? 4.562 8.608 -12.556 1.00 20.93 196 VAL A N 1
ATOM 594 C CA . VAL A 1 165 ? 3.565 9.529 -12.038 1.00 17.65 196 VAL A CA 1
ATOM 595 C C . VAL A 1 165 ? 3.953 10.942 -12.439 1.00 18.51 196 VAL A C 1
ATOM 596 O O . VAL A 1 165 ? 5.105 11.332 -12.299 1.00 15.65 196 VAL A O 1
ATOM 600 N N . ILE A 1 166 ? 3.002 11.706 -12.961 1.00 14.79 197 ILE A N 1
ATOM 601 C CA . ILE A 1 166 ? 3.210 13.144 -13.059 1.00 13.30 197 ILE A CA 1
ATOM 602 C C . ILE A 1 166 ? 2.348 13.819 -11.994 1.00 15.54 197 ILE A C 1
ATOM 603 O O . ILE A 1 166 ? 1.123 13.621 -11.960 1.00 19.97 197 ILE A O 1
ATOM 608 N N . PHE A 1 167 ? 2.979 14.571 -11.095 1.00 13.26 198 PHE A N 1
ATOM 609 C CA . PHE A 1 167 ? 2.226 15.347 -10.109 1.00 13.61 198 PHE A CA 1
ATOM 610 C C . PHE A 1 167 ? 2.184 16.803 -10.578 1.00 15.82 198 PHE A C 1
ATOM 611 O O . PHE A 1 167 ? 3.203 17.507 -10.524 1.00 14.76 198 PHE A O 1
ATOM 619 N N . LEU A 1 168 ? 1.014 17.246 -11.039 1.00 16.50 199 LEU A N 1
ATOM 620 C CA . LEU A 1 168 ? 0.867 18.582 -11.622 1.00 12.61 199 LEU A CA 1
ATOM 621 C C . LEU A 1 168 ? 0.363 19.570 -10.578 1.00 15.35 199 LEU A C 1
ATOM 622 O O . LEU A 1 168 ? -0.547 19.265 -9.824 1.00 14.97 199 LEU A O 1
ATOM 627 N N . LEU A 1 169 ? 0.958 20.761 -10.554 1.00 15.39 200 LEU A N 1
ATOM 628 C CA . LEU A 1 169 ? 0.513 21.836 -9.673 1.00 12.83 200 LEU A CA 1
ATOM 629 C C . LEU A 1 169 ? 0.514 23.165 -10.432 1.00 18.26 200 LEU A C 1
ATOM 630 O O . LEU A 1 169 ? 1.196 23.310 -11.458 1.00 16.64 200 LEU A O 1
ATOM 635 N N . ASP A 1 170 ? -0.238 24.125 -9.901 1.00 14.23 201 ASP A N 1
ATOM 636 C CA . ASP A 1 170 ? -0.307 25.477 -10.440 1.00 20.26 201 ASP A CA 1
ATOM 637 C C . ASP A 1 170 ? 0.822 26.306 -9.824 1.00 20.67 201 ASP A C 1
ATOM 638 O O . ASP A 1 170 ? 0.748 26.683 -8.657 1.00 17.27 201 ASP A O 1
ATOM 643 N N . ALA A 1 171 ? 1.873 26.585 -10.599 1.00 19.04 202 ALA A N 1
ATOM 644 C CA . ALA A 1 171 ? 3.015 27.316 -10.058 1.00 18.85 202 ALA A CA 1
ATOM 645 C C . ALA A 1 171 ? 2.686 28.772 -9.743 1.00 17.86 202 ALA A C 1
ATOM 646 O O . ALA A 1 171 ? 3.416 29.423 -8.987 1.00 21.52 202 ALA A O 1
ATOM 648 N N . ALA A 1 172 ? 1.602 29.286 -10.325 1.00 18.39 203 ALA A N 1
ATOM 649 C CA . ALA A 1 172 ? 1.186 30.653 -10.041 1.00 21.04 203 ALA A CA 1
ATOM 650 C C . ALA A 1 172 ? 0.426 30.738 -8.714 1.00 22.39 203 ALA A C 1
ATOM 651 O O . ALA A 1 172 ? 0.613 31.679 -7.944 1.00 24.73 203 ALA A O 1
ATOM 653 N N . ALA A 1 173 ? -0.421 29.743 -8.458 1.00 24.15 204 ALA A N 1
ATOM 654 C CA . ALA A 1 173 ? -1.208 29.706 -7.235 1.00 27.12 204 ALA A CA 1
ATOM 655 C C . ALA A 1 173 ? -0.294 29.509 -6.050 1.00 22.68 204 ALA A C 1
ATOM 656 O O . ALA A 1 173 ? -0.584 29.967 -4.956 1.00 24.77 204 ALA A O 1
ATOM 658 N N . LEU A 1 174 ? 0.804 28.806 -6.290 1.00 22.20 205 LEU A N 1
ATOM 659 C CA . LEU A 1 174 ? 1.836 28.568 -5.290 1.00 32.70 205 LEU A CA 1
ATOM 660 C C . LEU A 1 174 ? 2.418 29.876 -4.751 1.00 36.73 205 LEU A C 1
ATOM 661 O O . LEU A 1 174 ? 2.921 29.927 -3.631 1.00 43.46 205 LEU A O 1
ATOM 666 N N . ALA A 1 175 ? 2.326 30.940 -5.546 1.00 32.55 206 ALA A N 1
ATOM 667 C CA . ALA A 1 175 ? 2.883 32.224 -5.165 1.00 37.82 206 ALA A CA 1
ATOM 668 C C . ALA A 1 175 ? 1.983 33.021 -4.212 1.00 49.64 206 ALA A C 1
ATOM 669 O O . ALA A 1 175 ? 2.325 34.143 -3.846 1.00 52.64 206 ALA A O 1
ATOM 671 N N . ASP A 1 176 ? 0.845 32.456 -3.809 1.00 52.16 207 ASP A N 1
ATOM 672 C CA . ASP A 1 176 ? -0.077 33.197 -2.940 1.00 58.78 207 ASP A CA 1
ATOM 673 C C . ASP A 1 176 ? 0.504 33.456 -1.548 1.00 58.16 207 ASP A C 1
ATOM 674 O O . ASP A 1 176 ? 1.225 32.624 -0.993 1.00 54.37 207 ASP A O 1
ATOM 679 N N . SER A 1 177 ? 0.193 34.624 -0.999 1.00 60.56 208 SER A N 1
ATOM 680 C CA . SER A 1 177 ? 0.795 35.060 0.255 1.00 63.71 208 SER A CA 1
ATOM 681 C C . SER A 1 177 ? 0.312 34.266 1.469 1.00 59.97 208 SER A C 1
ATOM 682 O O . SER A 1 177 ? 1.079 34.039 2.405 1.00 64.22 208 SER A O 1
ATOM 685 N N . ASP A 1 178 ? -0.950 33.842 1.455 1.00 59.74 209 ASP A N 1
ATOM 686 C CA . ASP A 1 178 ? -1.513 33.113 2.594 1.00 67.85 209 ASP A CA 1
ATOM 687 C C . ASP A 1 178 ? -0.868 31.738 2.817 1.00 68.36 209 ASP A C 1
ATOM 688 O O . ASP A 1 178 ? -0.949 31.179 3.913 1.00 74.59 209 ASP A O 1
ATOM 693 N N . GLY A 1 179 ? -0.231 31.204 1.776 1.00 53.06 210 GLY A N 1
ATOM 694 C CA . GLY A 1 179 ? 0.459 29.931 1.873 1.00 47.05 210 GLY A CA 1
ATOM 695 C C . GLY A 1 179 ? -0.471 28.734 1.844 1.00 44.72 210 GLY A C 1
ATOM 696 O O . GLY A 1 179 ? -0.020 27.594 1.983 1.00 38.21 210 GLY A O 1
ATOM 697 N N . ASP A 1 180 ? -1.767 28.993 1.658 1.00 34.92 211 ASP A N 1
ATOM 698 C CA . ASP A 1 180 ? -2.775 27.933 1.629 1.00 36.07 211 ASP A CA 1
ATOM 699 C C . ASP A 1 180 ? -2.531 26.882 0.547 1.00 29.10 211 ASP A C 1
ATOM 700 O O . ASP A 1 180 ? -2.554 25.683 0.826 1.00 25.24 211 ASP A O 1
ATOM 705 N N . TYR A 1 181 ? -2.322 27.333 -0.688 1.00 25.69 212 TYR A N 1
ATOM 706 C CA . TYR A 1 181 ? -2.104 26.413 -1.798 1.00 19.37 212 TYR A CA 1
ATOM 707 C C . TYR A 1 181 ? -0.845 25.584 -1.607 1.00 17.71 212 TYR A C 1
ATOM 708 O O . TYR A 1 181 ? -0.860 24.380 -1.849 1.00 19.71 212 TYR A O 1
ATOM 717 N N . LEU A 1 182 ? 0.243 26.219 -1.174 1.00 26.23 213 LEU A N 1
ATOM 718 C CA . LEU A 1 182 ? 1.468 25.477 -0.878 1.00 25.96 213 LEU A CA 1
ATOM 719 C C . LEU A 1 182 ? 1.209 24.345 0.120 1.00 18.60 213 LEU A C 1
ATOM 720 O O . LEU A 1 182 ? 1.606 23.197 -0.112 1.00 20.10 213 LEU A O 1
ATOM 725 N N . SER A 1 183 ? 0.516 24.667 1.206 1.00 20.11 214 SER A N 1
ATOM 726 C CA . SER A 1 183 ? 0.270 23.700 2.277 1.00 23.17 214 SER A CA 1
ATOM 727 C C . SER A 1 183 ? -0.598 22.535 1.820 1.00 20.16 214 SER A C 1
ATOM 728 O O . SER A 1 183 ? -0.293 21.370 2.099 1.00 17.79 214 SER A O 1
ATOM 731 N N . GLN A 1 184 ? -1.690 22.851 1.130 1.00 20.11 215 GLN A N 1
ATOM 732 C CA . GLN A 1 184 ? -2.630 21.815 0.707 1.00 24.00 215 GLN A CA 1
ATOM 733 C C . GLN A 1 184 ? -2.051 20.947 -0.402 1.00 16.09 215 GLN A C 1
ATOM 734 O O . GLN A 1 184 ? -2.238 19.732 -0.424 1.00 19.23 215 GLN A O 1
ATOM 740 N N . THR A 1 185 ? -1.327 21.574 -1.318 1.00 15.92 216 THR A N 1
ATOM 741 C CA . THR A 1 185 ? -0.674 20.844 -2.394 1.00 14.08 216 THR A CA 1
ATOM 742 C C . THR A 1 185 ? 0.436 19.942 -1.876 1.00 14.24 216 THR A C 1
ATOM 743 O O . THR A 1 185 ? 0.569 18.793 -2.306 1.00 14.53 216 THR A O 1
ATOM 747 N N . ALA A 1 186 ? 1.239 20.457 -0.952 1.00 14.59 217 ALA A N 1
ATOM 748 C CA . ALA A 1 186 ? 2.329 19.661 -0.378 1.00 14.66 217 ALA A CA 1
ATOM 749 C C . ALA A 1 186 ? 1.789 18.484 0.430 1.00 16.03 217 ALA A C 1
ATOM 750 O O . ALA A 1 186 ? 2.408 17.437 0.495 1.00 12.56 217 ALA A O 1
ATOM 752 N N . SER A 1 187 ? 0.647 18.679 1.074 1.00 18.19 218 SER A N 1
ATOM 753 C CA . SER A 1 187 ? 0.018 17.600 1.826 1.00 16.02 218 SER A CA 1
ATOM 754 C C . SER A 1 187 ? -0.327 16.419 0.909 1.00 17.24 218 SER A C 1
ATOM 755 O O . SER A 1 187 ? -0.100 15.263 1.255 1.00 18.06 218 SER A O 1
ATOM 758 N N . TYR A 1 188 ? -0.875 16.720 -0.261 1.00 14.64 219 TYR A N 1
ATOM 759 C CA . TYR A 1 188 ? -1.175 15.698 -1.267 1.00 15.43 219 TYR A CA 1
ATOM 760 C C . TYR A 1 188 ? 0.100 15.036 -1.764 1.00 14.90 219 TYR A C 1
ATOM 761 O O . TYR A 1 188 ? 0.197 13.802 -1.820 1.00 13.93 219 TYR A O 1
ATOM 770 N N . LEU A 1 189 ? 1.086 15.855 -2.117 1.00 13.14 220 LEU A N 1
ATOM 771 C CA . LEU A 1 189 ? 2.370 15.322 -2.577 1.00 11.89 220 LEU A CA 1
ATOM 772 C C . LEU A 1 189 ? 3.014 14.437 -1.504 1.00 11.11 220 LEU A C 1
ATOM 773 O O . LEU A 1 189 ? 3.587 13.371 -1.806 1.00 12.14 220 LEU A O 1
ATOM 778 N N . TYR A 1 190 ? 2.929 14.868 -0.248 1.00 10.95 221 TYR A N 1
ATOM 779 C CA . TYR A 1 190 ? 3.448 14.060 0.850 1.00 11.43 221 TYR A CA 1
ATOM 780 C C . TYR A 1 190 ? 2.861 12.647 0.806 1.00 14.89 221 TYR A C 1
ATOM 781 O O . TYR A 1 190 ? 3.601 11.669 0.875 1.00 13.43 221 TYR A O 1
ATOM 790 N N . ASP A 1 191 ? 1.537 12.549 0.680 1.00 12.14 222 ASP A N 1
ATOM 791 C CA . ASP A 1 191 ? 0.864 11.251 0.655 1.00 14.63 222 ASP A CA 1
ATOM 792 C C . ASP A 1 191 ? 1.251 10.417 -0.558 1.00 12.82 222 ASP A C 1
ATOM 793 O O . ASP A 1 191 ? 1.370 9.199 -0.466 1.00 14.96 222 ASP A O 1
ATOM 798 N N . VAL A 1 192 ? 1.422 11.074 -1.700 1.00 14.16 223 VAL A N 1
ATOM 799 C CA . VAL A 1 192 ? 1.829 10.383 -2.922 1.00 14.87 223 VAL A CA 1
ATOM 800 C C . VAL A 1 192 ? 3.203 9.731 -2.740 1.00 13.46 223 VAL A C 1
ATOM 801 O O . VAL A 1 192 ? 3.370 8.528 -2.963 1.00 11.44 223 VAL A O 1
ATOM 805 N N . LEU A 1 193 ? 4.186 10.537 -2.347 1.00 12.91 224 LEU A N 1
ATOM 806 C CA . LEU A 1 193 ? 5.535 10.029 -2.111 1.00 13.59 224 LEU A CA 1
ATOM 807 C C . LEU A 1 193 ? 5.605 9.004 -0.966 1.00 11.53 224 LEU A C 1
ATOM 808 O O . LEU A 1 193 ? 6.339 8.012 -1.059 1.00 12.26 224 LEU A O 1
ATOM 813 N N . LEU A 1 194 ? 4.875 9.240 0.123 1.00 11.58 225 LEU A N 1
ATOM 814 C CA . LEU A 1 194 ? 4.903 8.286 1.244 1.00 12.52 225 LEU A CA 1
ATOM 815 C C . LEU A 1 194 ? 4.302 6.948 0.816 1.00 14.24 225 LEU A C 1
ATOM 816 O O . LEU A 1 194 ? 4.752 5.889 1.240 1.00 13.91 225 LEU A O 1
ATOM 821 N N . SER A 1 195 ? 3.293 7.002 -0.043 1.00 13.70 226 SER A N 1
ATOM 822 C CA . SER A 1 195 ? 2.680 5.770 -0.549 1.00 15.06 226 SER A CA 1
ATOM 823 C C . SER A 1 195 ? 3.702 4.960 -1.358 1.00 19.99 226 SER A C 1
ATOM 824 O O . SER A 1 195 ? 3.816 3.752 -1.190 1.00 17.31 226 SER A O 1
ATOM 827 N N . LEU A 1 196 ? 4.455 5.636 -2.223 1.00 14.52 227 LEU A N 1
ATOM 828 C CA . LEU A 1 196 ? 5.457 4.950 -3.041 1.00 13.63 227 LEU A CA 1
ATOM 829 C C . LEU A 1 196 ? 6.593 4.440 -2.164 1.00 15.82 227 LEU A C 1
ATOM 830 O O . LEU A 1 196 ? 7.205 3.410 -2.451 1.00 15.10 227 LEU A O 1
ATOM 835 N N . GLN A 1 197 ? 6.864 5.171 -1.093 1.00 13.58 228 GLN A N 1
ATOM 836 C CA . GLN A 1 197 ? 7.895 4.765 -0.141 1.00 14.21 228 GLN A CA 1
ATOM 837 C C . GLN A 1 197 ? 7.476 3.492 0.594 1.00 18.63 228 GLN A C 1
ATOM 838 O O . GLN A 1 197 ? 8.294 2.591 0.801 1.00 16.83 228 GLN A O 1
ATOM 844 N N . LYS A 1 198 ? 6.206 3.418 0.992 1.00 15.61 229 LYS A N 1
ATOM 845 C CA . LYS A 1 198 ? 5.706 2.230 1.690 1.00 17.00 229 LYS A CA 1
ATOM 846 C C . LYS A 1 198 ? 5.700 1.037 0.747 1.00 18.02 229 LYS A C 1
ATOM 847 O O . LYS A 1 198 ? 5.966 -0.102 1.156 1.00 19.43 229 LYS A O 1
ATOM 853 N N . ARG A 1 199 ? 5.390 1.306 -0.519 1.00 17.56 230 ARG A N 1
ATOM 854 C CA . ARG A 1 199 ? 5.446 0.279 -1.557 1.00 18.76 230 ARG A CA 1
ATOM 855 C C . ARG A 1 199 ? 6.851 -0.327 -1.656 1.00 19.47 230 ARG A C 1
ATOM 856 O O . ARG A 1 199 ? 7.002 -1.544 -1.702 1.00 21.18 230 ARG A O 1
ATOM 864 N N . PHE A 1 200 ? 7.873 0.528 -1.691 1.00 18.44 231 PHE A N 1
ATOM 865 C CA . PHE A 1 200 ? 9.262 0.067 -1.763 1.00 19.32 231 PHE A CA 1
ATOM 866 C C . PHE A 1 200 ? 9.595 -0.829 -0.577 1.00 20.57 231 PHE A C 1
ATOM 867 O O . PHE A 1 200 ? 10.335 -1.803 -0.697 1.00 22.17 231 PHE A O 1
ATOM 875 N N . HIS A 1 201 ? 9.037 -0.488 0.575 1.00 20.05 232 HIS A N 1
ATOM 876 C CA . HIS A 1 201 ? 9.347 -1.198 1.806 1.00 21.24 232 HIS A CA 1
ATOM 877 C C . HIS A 1 201 ? 8.561 -2.488 2.030 1.00 22.85 232 HIS A C 1
ATOM 878 O O . HIS A 1 201 ? 8.887 -3.273 2.915 1.00 24.38 232 HIS A O 1
ATOM 885 N N . SER A 1 202 ? 7.537 -2.709 1.225 1.00 22.92 233 SER A N 1
ATOM 886 C CA . SER A 1 202 ? 6.701 -3.895 1.373 1.00 24.70 233 SER A CA 1
ATOM 887 C C . SER A 1 202 ? 7.365 -5.095 0.707 1.00 31.92 233 SER A C 1
ATOM 888 O O . SER A 1 202 ? 7.461 -5.150 -0.522 1.00 26.82 233 SER A O 1
ATOM 891 N N . ARG A 1 203 ? 7.820 -6.054 1.513 1.00 28.32 234 ARG A N 1
ATOM 892 C CA . ARG A 1 203 ? 8.577 -7.191 0.991 1.00 30.48 234 ARG A CA 1
ATOM 893 C C . ARG A 1 203 ? 7.996 -8.534 1.408 1.00 32.96 234 ARG A C 1
ATOM 894 O O . ARG A 1 203 ? 8.598 -9.266 2.197 1.00 34.46 234 ARG A O 1
ATOM 902 N N . LYS A 1 204 ? 6.828 -8.856 0.868 1.00 36.24 235 LYS A N 1
ATOM 903 C CA . LYS A 1 204 ? 6.247 -10.176 1.073 1.00 41.60 235 LYS A CA 1
ATOM 904 C C . LYS A 1 204 ? 7.188 -11.222 0.487 1.00 51.71 235 LYS A C 1
ATOM 905 O O . LYS A 1 204 ? 7.285 -12.343 0.986 1.00 51.00 235 LYS A O 1
ATOM 911 N N . ASN A 1 205 ? 7.881 -10.845 -0.581 1.00 52.08 236 ASN A N 1
ATOM 912 C CA . ASN A 1 205 ? 9.096 -11.545 -0.973 1.00 59.18 236 ASN A CA 1
ATOM 913 C C . ASN A 1 205 ? 10.211 -10.512 -1.079 1.00 57.75 236 ASN A C 1
ATOM 914 O O . ASN A 1 205 ? 9.942 -9.329 -1.302 1.00 58.67 236 ASN A O 1
ATOM 919 N N . SER A 1 206 ? 11.453 -10.954 -0.907 1.00 57.28 237 SER A N 1
ATOM 920 C CA . SER A 1 206 ? 12.591 -10.046 -0.748 1.00 55.49 237 SER A CA 1
ATOM 921 C C . SER A 1 206 ? 12.840 -9.078 -1.913 1.00 49.56 237 SER A C 1
ATOM 922 O O . SER A 1 206 ? 13.547 -8.083 -1.751 1.00 40.55 237 SER A O 1
ATOM 925 N N . ARG A 1 207 ? 12.257 -9.356 -3.075 1.00 48.86 238 ARG A N 1
ATOM 926 C CA . ARG A 1 207 ? 12.554 -8.567 -4.271 1.00 48.67 238 ARG A CA 1
ATOM 927 C C . ARG A 1 207 ? 11.963 -7.153 -4.259 1.00 49.29 238 ARG A C 1
ATOM 928 O O . ARG A 1 207 ? 10.827 -6.939 -3.836 1.00 47.57 238 ARG A O 1
ATOM 936 N N . ALA A 1 208 ? 12.757 -6.192 -4.723 1.00 45.06 239 ALA A N 1
ATOM 937 C CA . ALA A 1 208 ? 12.316 -4.810 -4.828 1.00 40.18 239 ALA A CA 1
ATOM 938 C C . ALA A 1 208 ? 11.307 -4.671 -5.961 1.00 38.41 239 ALA A C 1
ATOM 939 O O . ALA A 1 208 ? 11.436 -5.321 -6.998 1.00 37.11 239 ALA A O 1
ATOM 941 N N . PRO A 1 209 ? 10.286 -3.829 -5.761 1.00 38.13 240 PRO A N 1
ATOM 942 C CA . PRO A 1 209 ? 9.299 -3.591 -6.816 1.00 32.19 240 PRO A CA 1
ATOM 943 C C . PRO A 1 209 ? 9.911 -2.786 -7.960 1.00 37.74 240 PRO A C 1
ATOM 944 O O . PRO A 1 209 ? 10.988 -2.212 -7.814 1.00 35.35 240 PRO A O 1
ATOM 948 N N . SER A 1 210 ? 9.223 -2.758 -9.094 1.00 35.58 241 SER A N 1
ATOM 949 C CA . SER A 1 210 ? 9.665 -1.986 -10.243 1.00 30.17 241 SER A CA 1
ATOM 950 C C . SER A 1 210 ? 9.634 -0.504 -9.874 1.00 26.07 241 SER A C 1
ATOM 951 O O . SER A 1 210 ? 8.854 -0.091 -9.024 1.00 26.76 241 SER A O 1
ATOM 954 N N . SER A 1 211 ? 10.485 0.293 -10.506 1.00 28.56 242 SER A N 1
ATOM 955 C CA . SER A 1 211 ? 10.561 1.709 -10.178 1.00 29.28 242 SER A CA 1
ATOM 956 C C . SER A 1 211 ? 9.390 2.477 -10.765 1.00 26.97 242 SER A C 1
ATOM 957 O O . SER A 1 211 ? 8.920 2.173 -11.861 1.00 28.00 242 SER A O 1
ATOM 960 N N . ILE A 1 212 ? 8.907 3.458 -10.009 1.00 18.18 243 ILE A N 1
ATOM 961 C CA . ILE A 1 212 ? 7.909 4.383 -10.502 1.00 16.75 243 ILE A CA 1
ATOM 962 C C . ILE A 1 212 ? 8.414 5.795 -10.217 1.00 20.07 243 ILE A C 1
ATOM 963 O O . ILE A 1 212 ? 8.212 6.321 -9.129 1.00 19.24 243 ILE A O 1
ATOM 968 N N . PRO A 1 213 ? 9.116 6.399 -11.190 1.00 15.60 244 PRO A N 1
ATOM 969 C CA . PRO A 1 213 ? 9.589 7.780 -11.000 1.00 13.97 244 PRO A CA 1
ATOM 970 C C . PRO A 1 213 ? 8.458 8.808 -10.926 1.00 15.58 244 PRO A C 1
ATOM 971 O O . PRO A 1 213 ? 7.358 8.540 -11.397 1.00 18.43 244 PRO A O 1
ATOM 975 N N . VAL A 1 214 ? 8.738 9.978 -10.355 1.00 12.86 245 VAL A N 1
ATOM 976 C CA . VAL A 1 214 ? 7.706 10.991 -10.155 1.00 16.64 245 VAL A CA 1
ATOM 977 C C . VAL A 1 214 ? 8.208 12.316 -10.709 1.00 14.69 245 VAL A C 1
ATOM 978 O O . VAL A 1 214 ? 9.245 12.830 -10.273 1.00 15.66 245 VAL A O 1
ATOM 982 N N . LEU A 1 215 ? 7.478 12.850 -11.680 1.00 12.82 246 LEU A N 1
ATOM 983 C CA . LEU A 1 215 ? 7.794 14.154 -12.230 1.00 14.24 246 LEU A CA 1
ATOM 984 C C . LEU A 1 215 ? 6.880 15.149 -11.548 1.00 12.08 246 LEU A C 1
ATOM 985 O O . LEU A 1 215 ? 5.656 15.039 -11.653 1.00 15.55 246 LEU A O 1
ATOM 990 N N . ILE A 1 216 ? 7.459 16.107 -10.837 1.00 12.32 247 ILE A N 1
ATOM 991 C CA . ILE A 1 216 ? 6.654 17.196 -10.303 1.00 11.61 247 ILE A CA 1
ATOM 992 C C . ILE A 1 216 ? 6.615 18.304 -11.353 1.00 12.32 247 ILE A C 1
ATOM 993 O O . ILE A 1 216 ? 7.597 19.011 -11.577 1.00 14.32 247 ILE A O 1
ATOM 998 N N . ALA A 1 217 ? 5.474 18.411 -12.021 1.00 13.70 248 ALA A N 1
ATOM 999 C CA . ALA A 1 217 ? 5.324 19.317 -13.151 1.00 18.93 248 ALA A CA 1
ATOM 1000 C C . ALA A 1 217 ? 4.761 20.659 -12.678 1.00 19.78 248 ALA A C 1
ATOM 1001 O O . ALA A 1 217 ? 3.579 20.771 -12.312 1.00 13.84 248 ALA A O 1
ATOM 1003 N N . ALA A 1 218 ? 5.631 21.667 -12.645 1.00 13.41 249 ALA A N 1
ATOM 1004 C CA . ALA A 1 218 ? 5.242 22.988 -12.169 1.00 12.90 249 ALA A CA 1
ATOM 1005 C C . ALA A 1 218 ? 4.646 23.783 -13.327 1.00 14.22 249 ALA A C 1
ATOM 1006 O O . ALA A 1 218 ? 5.377 24.466 -14.055 1.00 16.03 249 ALA A O 1
ATOM 1008 N N . ASN A 1 219 ? 3.323 23.667 -13.480 1.00 13.48 250 ASN A N 1
ATOM 1009 C CA . ASN A 1 219 ? 2.562 24.179 -14.618 1.00 16.39 250 ASN A CA 1
ATOM 1010 C C . ASN A 1 219 ? 2.292 25.690 -14.556 1.00 17.36 250 ASN A C 1
ATOM 1011 O O . ASN A 1 219 ? 2.463 26.317 -13.510 1.00 16.39 250 ASN A O 1
ATOM 1016 N N . LYS A 1 220 ? 1.831 26.237 -15.687 1.00 18.04 251 LYS A N 1
ATOM 1017 C CA . LYS A 1 220 ? 1.439 27.648 -15.840 1.00 17.14 251 LYS A CA 1
ATOM 1018 C C . LYS A 1 220 ? 2.633 28.608 -15.795 1.00 21.43 251 LYS A C 1
ATOM 1019 O O . LYS A 1 220 ? 2.501 29.739 -15.333 1.00 17.29 251 LYS A O 1
ATOM 1025 N N . GLN A 1 221 ? 3.792 28.169 -16.289 1.00 15.28 252 GLN A N 1
ATOM 1026 C CA . GLN A 1 221 ? 4.965 29.049 -16.349 1.00 18.31 252 GLN A CA 1
ATOM 1027 C C . GLN A 1 221 ? 4.820 30.209 -17.354 1.00 16.17 252 GLN A C 1
ATOM 1028 O O . GLN A 1 221 ? 5.673 31.094 -17.412 1.00 17.27 252 GLN A O 1
ATOM 1034 N N . ASP A 1 222 ? 3.729 30.216 -18.111 1.00 18.95 253 ASP A N 1
ATOM 1035 C CA . ASP A 1 222 ? 3.418 31.342 -18.989 1.00 19.65 253 ASP A CA 1
ATOM 1036 C C . ASP A 1 222 ? 3.022 32.568 -18.162 1.00 23.38 253 ASP A C 1
ATOM 1037 O O . ASP A 1 222 ? 3.187 33.696 -18.601 1.00 20.39 253 ASP A O 1
ATOM 1042 N N . LEU A 1 223 ? 2.500 32.337 -16.960 1.00 18.49 254 LEU A N 1
ATOM 1043 C CA . LEU A 1 223 ? 2.023 33.430 -16.115 1.00 19.74 254 LEU A CA 1
ATOM 1044 C C . LEU A 1 223 ? 3.185 34.164 -15.469 1.00 24.78 254 LEU A C 1
ATOM 1045 O O . LEU A 1 223 ? 4.129 33.540 -14.992 1.00 22.87 254 LEU A O 1
ATOM 1050 N N . PHE A 1 224 ? 3.118 35.493 -15.440 1.00 24.12 255 PHE A N 1
ATOM 1051 C CA . PHE A 1 224 ? 4.211 36.278 -14.874 1.00 23.24 255 PHE A CA 1
ATOM 1052 C C . PHE A 1 224 ? 4.424 36.035 -13.383 1.00 25.45 255 PHE A C 1
ATOM 1053 O O . PHE A 1 224 ? 5.524 36.242 -12.869 1.00 28.55 255 PHE A O 1
ATOM 1061 N N . THR A 1 225 ? 3.374 35.589 -12.697 1.00 23.73 256 THR A N 1
ATOM 1062 C CA . THR A 1 225 ? 3.444 35.333 -11.260 1.00 29.90 256 THR A CA 1
ATOM 1063 C C . THR A 1 225 ? 3.817 33.891 -10.926 1.00 26.55 256 THR A C 1
ATOM 1064 O O . THR A 1 225 ? 3.827 33.508 -9.761 1.00 29.02 256 THR A O 1
ATOM 1068 N N . ALA A 1 226 ? 4.117 33.088 -11.938 1.00 23.77 257 ALA A N 1
ATOM 1069 C CA . ALA A 1 226 ? 4.503 31.702 -11.696 1.00 19.99 257 ALA A CA 1
ATOM 1070 C C . ALA A 1 226 ? 5.826 31.611 -10.927 1.00 26.21 257 ALA A C 1
ATOM 1071 O O . ALA A 1 226 ? 6.785 32.312 -11.230 1.00 24.77 257 ALA A O 1
ATOM 1073 N N . VAL A 1 227 ? 5.864 30.752 -9.922 1.00 21.34 258 VAL A N 1
ATOM 1074 C CA . VAL A 1 227 ? 7.099 30.459 -9.205 1.00 22.41 258 VAL A CA 1
ATOM 1075 C C . VAL A 1 227 ? 7.983 29.568 -10.093 1.00 17.09 258 VAL A C 1
ATOM 1076 O O . VAL A 1 227 ? 7.530 28.537 -10.568 1.00 19.10 258 VAL A O 1
ATOM 1080 N N . PRO A 1 228 ? 9.245 29.972 -10.327 1.00 22.29 259 PRO A N 1
ATOM 1081 C CA . PRO A 1 228 ? 10.130 29.149 -11.169 1.00 21.83 259 PRO A CA 1
ATOM 1082 C C . PRO A 1 228 ? 10.411 27.786 -10.527 1.00 19.59 259 PRO A C 1
ATOM 1083 O O . PRO A 1 228 ? 10.375 27.666 -9.293 1.00 17.63 259 PRO A O 1
ATOM 1087 N N . ALA A 1 229 ? 10.682 26.780 -11.355 1.00 21.58 260 ALA A N 1
ATOM 1088 C CA . ALA A 1 229 ? 10.847 25.398 -10.886 1.00 22.16 260 ALA A CA 1
ATOM 1089 C C . ALA A 1 229 ? 11.841 25.198 -9.740 1.00 20.71 260 ALA A C 1
ATOM 1090 O O . ALA A 1 229 ? 11.618 24.356 -8.876 1.00 15.78 260 ALA A O 1
ATOM 1092 N N . SER A 1 230 ? 12.950 25.946 -9.737 1.00 22.43 261 SER A N 1
ATOM 1093 C CA . SER A 1 230 ? 13.947 25.771 -8.678 1.00 21.41 261 SER A CA 1
ATOM 1094 C C . SER A 1 230 ? 13.401 26.259 -7.328 1.00 20.28 261 SER A C 1
ATOM 1095 O O . SER A 1 230 ? 13.711 25.695 -6.276 1.00 18.24 261 SER A O 1
ATOM 1098 N N . LEU A 1 231 ? 12.584 27.308 -7.366 1.00 18.81 262 LEU A N 1
ATOM 1099 C CA . LEU A 1 231 ? 11.921 27.795 -6.157 1.00 18.02 262 LEU A CA 1
ATOM 1100 C C . LEU A 1 231 ? 10.745 26.897 -5.743 1.00 19.88 262 LEU A C 1
ATOM 1101 O O . LEU A 1 231 ? 10.487 26.716 -4.550 1.00 20.00 262 LEU A O 1
ATOM 1106 N N . VAL A 1 232 ? 10.031 26.345 -6.722 1.00 18.46 263 VAL A N 1
ATOM 1107 C CA . VAL A 1 232 ? 8.979 25.364 -6.432 1.00 16.55 263 VAL A CA 1
ATOM 1108 C C . VAL A 1 232 ? 9.609 24.191 -5.670 1.00 18.83 263 VAL A C 1
ATOM 1109 O O . VAL A 1 232 ? 9.083 23.718 -4.646 1.00 14.67 263 VAL A O 1
ATOM 1113 N N . LYS A 1 233 ? 10.762 23.747 -6.160 1.00 15.48 264 LYS A N 1
ATOM 1114 C CA . LYS A 1 233 ? 11.496 22.649 -5.524 1.00 16.81 264 LYS A CA 1
ATOM 1115 C C . LYS A 1 233 ? 11.841 22.938 -4.056 1.00 19.97 264 LYS A C 1
ATOM 1116 O O . LYS A 1 233 ? 11.535 22.130 -3.190 1.00 15.44 264 LYS A O 1
ATOM 1122 N N . SER A 1 234 ? 12.472 24.081 -3.781 1.00 18.96 265 SER A N 1
ATOM 1123 C CA A SER A 1 234 ? 12.878 24.443 -2.422 0.46 18.42 265 SER A CA 1
ATOM 1124 C CA B SER A 1 234 ? 12.877 24.395 -2.412 0.54 18.26 265 SER A CA 1
ATOM 1125 C C . SER A 1 234 ? 11.680 24.664 -1.486 1.00 18.11 265 SER A C 1
ATOM 1126 O O . SER A 1 234 ? 11.689 24.261 -0.324 1.00 15.92 265 SER A O 1
ATOM 1131 N N . ARG A 1 235 ? 10.645 25.317 -1.994 1.00 15.44 266 ARG A N 1
ATOM 1132 C CA . ARG A 1 235 ? 9.458 25.574 -1.171 1.00 15.29 266 ARG A CA 1
ATOM 1133 C C . ARG A 1 235 ? 8.713 24.288 -0.814 1.00 15.30 266 ARG A C 1
ATOM 1134 O O . ARG A 1 235 ? 8.237 24.125 0.316 1.00 15.35 266 ARG A O 1
ATOM 1142 N N . LEU A 1 236 ? 8.611 23.387 -1.776 1.00 12.16 267 LEU A N 1
ATOM 1143 C CA . LEU A 1 236 ? 7.996 22.078 -1.521 1.00 14.75 267 LEU A CA 1
ATOM 1144 C C . LEU A 1 236 ? 8.822 21.264 -0.530 1.00 15.08 267 LEU A C 1
ATOM 1145 O O . LEU A 1 236 ? 8.268 20.627 0.374 1.00 12.81 267 LEU A O 1
ATOM 1150 N N . GLU A 1 237 ? 10.143 21.286 -0.700 1.00 10.40 268 GLU A N 1
ATOM 1151 C CA . GLU A 1 237 ? 11.032 20.518 0.171 1.00 17.65 268 GLU A CA 1
ATOM 1152 C C . GLU A 1 237 ? 10.930 20.996 1.610 1.00 13.91 268 GLU A C 1
ATOM 1153 O O . GLU A 1 237 ? 10.902 20.194 2.553 1.00 13.42 268 GLU A O 1
ATOM 1159 N N . HIS A 1 238 ? 10.879 22.305 1.787 1.00 12.37 269 HIS A N 1
ATOM 1160 C CA . HIS A 1 238 ? 10.732 22.831 3.131 1.00 15.07 269 HIS A CA 1
ATOM 1161 C C . HIS A 1 238 ? 9.362 22.488 3.720 1.00 15.87 269 HIS A C 1
ATOM 1162 O O . HIS A 1 238 ? 9.247 22.198 4.915 1.00 18.71 269 HIS A O 1
ATOM 1169 N N . GLU A 1 239 ? 8.325 22.478 2.894 1.00 16.37 270 GLU A N 1
ATOM 1170 C CA . GLU A 1 239 ? 7.009 22.162 3.439 1.00 14.42 270 GLU A CA 1
ATOM 1171 C C . GLU A 1 239 ? 6.876 20.677 3.788 1.00 13.64 270 GLU A C 1
ATOM 1172 O O . GLU A 1 239 ? 6.295 20.334 4.815 1.00 18.53 270 GLU A O 1
ATOM 1178 N N . LEU A 1 240 ? 7.407 19.803 2.940 1.00 14.17 271 LEU A N 1
ATOM 1179 C CA . LEU A 1 240 ? 7.419 18.359 3.214 1.00 15.36 271 LEU A CA 1
ATOM 1180 C C . LEU A 1 240 ? 8.240 18.060 4.465 1.00 16.70 271 LEU A C 1
ATOM 1181 O O . LEU A 1 240 ? 7.868 17.212 5.269 1.00 14.59 271 LEU A O 1
ATOM 1186 N N . GLY A 1 241 ? 9.368 18.750 4.612 1.00 12.89 272 GLY A N 1
ATOM 1187 C CA . GLY A 1 241 ? 10.142 18.697 5.841 1.00 13.44 272 GLY A CA 1
ATOM 1188 C C . GLY A 1 241 ? 9.357 19.152 7.065 1.00 17.06 272 GLY A C 1
ATOM 1189 O O . GLY A 1 241 ? 9.423 18.512 8.120 1.00 16.38 272 GLY A O 1
ATOM 1190 N N . ARG A 1 242 ? 8.623 20.259 6.947 1.00 15.74 273 ARG A N 1
ATOM 1191 C CA . ARG A 1 242 ? 7.825 20.745 8.071 1.00 18.80 273 ARG A CA 1
ATOM 1192 C C . ARG A 1 242 ? 6.777 19.701 8.481 1.00 21.55 273 ARG A C 1
ATOM 1193 O O . ARG A 1 242 ? 6.564 19.451 9.672 1.00 20.00 273 ARG A O 1
ATOM 1201 N N . ILE A 1 243 ? 6.121 19.111 7.487 1.00 18.12 274 ILE A N 1
ATOM 1202 C CA . ILE A 1 243 ? 5.088 18.100 7.737 1.00 17.93 274 ILE A CA 1
ATOM 1203 C C . ILE A 1 243 ? 5.647 16.887 8.475 1.00 18.11 274 ILE A C 1
ATOM 1204 O O . ILE A 1 243 ? 5.096 16.458 9.488 1.00 19.97 274 ILE A O 1
ATOM 1209 N N . ARG A 1 244 ? 6.742 16.327 7.978 1.00 17.20 275 ARG A N 1
ATOM 1210 C CA . ARG A 1 244 ? 7.277 15.129 8.624 1.00 21.10 275 ARG A CA 1
ATOM 1211 C C . ARG A 1 244 ? 7.754 15.423 10.040 1.00 22.46 275 ARG A C 1
ATOM 1212 O O . ARG A 1 244 ? 7.604 14.583 10.931 1.00 20.29 275 ARG A O 1
ATOM 1220 N N . LYS A 1 245 ? 8.300 16.620 10.256 1.00 18.91 276 LYS A N 1
ATOM 1221 C CA . LYS A 1 245 ? 8.756 17.014 11.600 1.00 25.65 276 LYS A CA 1
ATOM 1222 C C . LYS A 1 245 ? 7.605 17.200 12.583 1.00 23.24 276 LYS A C 1
ATOM 1223 O O . LYS A 1 245 ? 7.677 16.767 13.735 1.00 25.24 276 LYS A O 1
ATOM 1229 N N . THR A 1 246 ? 6.544 17.857 12.126 1.00 26.92 277 THR A N 1
ATOM 1230 C CA . THR A 1 246 ? 5.363 18.061 12.956 1.00 26.67 277 THR A CA 1
ATOM 1231 C C . THR A 1 246 ? 4.681 16.735 13.270 1.00 28.34 277 THR A C 1
ATOM 1232 O O . THR A 1 246 ? 4.190 16.526 14.378 1.00 29.44 277 THR A O 1
ATOM 1236 N N . ARG A 1 247 ? 4.653 15.834 12.296 1.00 27.55 278 ARG A N 1
ATOM 1237 C CA . ARG A 1 247 ? 3.990 14.560 12.509 1.00 37.07 278 ARG A CA 1
ATOM 1238 C C . ARG A 1 247 ? 4.791 13.688 13.455 1.00 35.39 278 ARG A C 1
ATOM 1239 O O . ARG A 1 247 ? 4.223 13.007 14.300 1.00 44.72 278 ARG A O 1
ATOM 1247 N N . GLN A 1 248 ? 6.112 13.722 13.335 1.00 30.05 279 GLN A N 1
ATOM 1248 C CA . GLN A 1 248 ? 6.935 12.930 14.236 1.00 36.64 279 GLN A CA 1
ATOM 1249 C C . GLN A 1 248 ? 6.862 13.464 15.662 1.00 40.43 279 GLN A C 1
ATOM 1250 O O . GLN A 1 248 ? 6.822 12.688 16.622 1.00 41.36 279 GLN A O 1
ATOM 1256 N N . LYS A 1 249 ? 6.848 14.787 15.799 1.00 37.28 280 LYS A N 1
ATOM 1257 C CA . LYS A 1 249 ? 6.727 15.411 17.115 1.00 40.43 280 LYS A CA 1
ATOM 1258 C C . LYS A 1 249 ? 5.439 15.009 17.821 1.00 47.07 280 LYS A C 1
ATOM 1259 O O . LYS A 1 249 ? 5.439 14.746 19.023 1.00 49.16 280 LYS A O 1
ATOM 1265 N N . GLY A 1 250 ? 4.344 14.968 17.068 1.00 46.87 281 GLY A N 1
ATOM 1266 C CA . GLY A 1 250 ? 3.050 14.601 17.613 1.00 50.24 281 GLY A CA 1
ATOM 1267 C C . GLY A 1 250 ? 2.611 13.214 17.185 1.00 59.23 281 GLY A C 1
ATOM 1268 O O . GLY A 1 250 ? 3.183 12.209 17.611 1.00 67.09 281 GLY A O 1
ATOM 1269 N N . GLU A 1 268 ? 4.705 3.285 8.632 1.00 58.14 299 GLU A N 1
ATOM 1270 C CA . GLU A 1 268 ? 5.548 4.477 8.713 1.00 58.01 299 GLU A CA 1
ATOM 1271 C C . GLU A 1 268 ? 4.772 5.752 8.384 1.00 54.31 299 GLU A C 1
ATOM 1272 O O . GLU A 1 268 ? 3.873 5.745 7.542 1.00 59.88 299 GLU A O 1
ATOM 1278 N N . GLY A 1 269 ? 5.112 6.840 9.065 1.00 44.33 300 GLY A N 1
ATOM 1279 C CA . GLY A 1 269 ? 4.521 8.133 8.775 1.00 36.78 300 GLY A CA 1
ATOM 1280 C C . GLY A 1 269 ? 5.558 9.127 8.282 1.00 28.26 300 GLY A C 1
ATOM 1281 O O . GLY A 1 269 ? 5.208 10.160 7.717 1.00 25.48 300 GLY A O 1
ATOM 1282 N N . TRP A 1 270 ? 6.832 8.801 8.493 1.00 26.88 301 TRP A N 1
ATOM 1283 C CA . TRP A 1 270 ? 7.957 9.686 8.159 1.00 18.56 301 TRP A CA 1
ATOM 1284 C C . TRP A 1 270 ? 8.401 9.546 6.697 1.00 19.07 301 TRP A C 1
ATOM 1285 O O . TRP A 1 270 ? 8.863 8.487 6.269 1.00 23.24 301 TRP A O 1
ATOM 1296 N N . LEU A 1 271 ? 8.240 10.613 5.927 1.00 16.00 302 LEU A N 1
ATOM 1297 C CA . LEU A 1 271 ? 8.644 10.616 4.524 1.00 14.25 302 LEU A CA 1
ATOM 1298 C C . LEU A 1 271 ? 10.147 10.840 4.437 1.00 18.56 302 LEU A C 1
ATOM 1299 O O . LEU A 1 271 ? 10.668 11.749 5.083 1.00 18.95 302 LEU A O 1
ATOM 1304 N N . GLY A 1 272 ? 10.842 10.029 3.638 1.00 19.52 303 GLY A N 1
ATOM 1305 C CA . GLY A 1 272 ? 12.278 10.203 3.449 1.00 13.03 303 GLY A CA 1
ATOM 1306 C C . GLY A 1 272 ? 13.144 9.285 4.291 1.00 17.06 303 GLY A C 1
ATOM 1307 O O . GLY A 1 272 ? 12.654 8.328 4.915 1.00 16.70 303 GLY A O 1
ATOM 1308 N N . ALA A 1 273 ? 14.439 9.585 4.302 1.00 17.44 304 ALA A N 1
ATOM 1309 C CA . ALA A 1 273 ? 15.429 8.784 5.012 1.00 18.29 304 ALA A CA 1
ATOM 1310 C C . ALA A 1 273 ? 15.382 9.036 6.507 1.00 29.54 304 ALA A C 1
ATOM 1311 O O . ALA A 1 273 ? 15.270 10.178 6.952 1.00 25.82 304 ALA A O 1
ATOM 1313 N N . VAL A 1 274 ? 15.492 7.956 7.273 1.00 35.86 305 VAL A N 1
ATOM 1314 C CA . VAL A 1 274 ? 15.429 8.006 8.734 1.00 40.54 305 VAL A CA 1
ATOM 1315 C C . VAL A 1 274 ? 16.350 9.055 9.366 1.00 40.28 305 VAL A C 1
ATOM 1316 O O . VAL A 1 274 ? 15.937 9.790 10.270 1.00 46.02 305 VAL A O 1
ATOM 1320 N N . GLY A 1 275 ? 17.585 9.142 8.883 1.00 28.75 306 GLY A N 1
ATOM 1321 C CA . GLY A 1 275 ? 18.547 10.057 9.473 1.00 30.92 306 GLY A CA 1
ATOM 1322 C C . GLY A 1 275 ? 18.667 11.410 8.792 1.00 31.68 306 GLY A C 1
ATOM 1323 O O . GLY A 1 275 ? 19.581 12.180 9.088 1.00 32.85 306 GLY A O 1
ATOM 1324 N N . SER A 1 276 ? 17.747 11.706 7.883 1.00 27.51 307 SER A N 1
ATOM 1325 C CA . SER A 1 276 ? 17.767 12.978 7.163 1.00 24.08 307 SER A CA 1
ATOM 1326 C C . SER A 1 276 ? 17.407 14.157 8.077 1.00 27.58 307 SER A C 1
ATOM 1327 O O . SER A 1 276 ? 16.411 14.111 8.807 1.00 24.00 307 SER A O 1
ATOM 1330 N N . LYS A 1 277 ? 18.218 15.211 8.028 1.00 24.57 308 LYS A N 1
ATOM 1331 C CA . LYS A 1 277 ? 17.994 16.390 8.869 1.00 27.52 308 LYS A CA 1
ATOM 1332 C C . LYS A 1 277 ? 17.382 17.570 8.111 1.00 26.08 308 LYS A C 1
ATOM 1333 O O . LYS A 1 277 ? 16.952 18.552 8.716 1.00 24.68 308 LYS A O 1
ATOM 1339 N N . GLU A 1 278 ? 17.388 17.488 6.786 1.00 17.84 309 GLU A N 1
ATOM 1340 C CA A GLU A 1 278 ? 16.717 18.475 5.945 0.56 21.36 309 GLU A CA 1
ATOM 1341 C CA B GLU A 1 278 ? 16.696 18.463 5.956 0.44 20.94 309 GLU A CA 1
ATOM 1342 C C . GLU A 1 278 ? 16.233 17.754 4.704 1.00 22.72 309 GLU A C 1
ATOM 1343 O O . GLU A 1 278 ? 17.050 17.193 3.966 1.00 16.22 309 GLU A O 1
ATOM 1354 N N . PHE A 1 279 ? 14.915 17.761 4.480 1.00 18.50 310 PHE A N 1
ATOM 1355 C CA . PHE A 1 279 ? 14.341 17.024 3.370 1.00 11.67 310 PHE A CA 1
ATOM 1356 C C . PHE A 1 279 ? 14.816 17.541 2.020 1.00 15.92 310 PHE A C 1
ATOM 1357 O O . PHE A 1 279 ? 14.795 18.742 1.779 1.00 14.58 310 PHE A O 1
ATOM 1365 N N . LYS A 1 280 ? 15.214 16.616 1.144 1.00 12.84 311 LYS A N 1
ATOM 1366 C CA . LYS A 1 280 ? 15.530 16.931 -0.250 1.00 11.83 311 LYS A CA 1
ATOM 1367 C C . LYS A 1 280 ? 14.917 15.841 -1.111 1.00 14.28 311 LYS A C 1
ATOM 1368 O O . LYS A 1 280 ? 14.927 14.688 -0.718 1.00 14.92 311 LYS A O 1
ATOM 1374 N N . PHE A 1 281 ? 14.393 16.183 -2.283 1.00 13.55 312 PHE A N 1
ATOM 1375 C CA . PHE A 1 281 ? 13.800 15.158 -3.147 1.00 12.37 312 PHE A CA 1
ATOM 1376 C C . PHE A 1 281 ? 14.816 14.072 -3.507 1.00 10.07 312 PHE A C 1
ATOM 1377 O O . PHE A 1 281 ? 14.469 12.891 -3.689 1.00 12.94 312 PHE A O 1
ATOM 1385 N N . GLU A 1 282 ? 16.080 14.469 -3.579 1.00 10.98 313 GLU A N 1
ATOM 1386 C CA . GLU A 1 282 ? 17.136 13.526 -3.912 1.00 12.35 313 GLU A CA 1
ATOM 1387 C C . GLU A 1 282 ? 17.252 12.399 -2.891 1.00 14.31 313 GLU A C 1
ATOM 1388 O O . GLU A 1 282 ? 17.708 11.290 -3.207 1.00 14.85 313 GLU A O 1
ATOM 1394 N N . GLU A 1 283 ? 16.846 12.666 -1.661 1.00 13.43 314 GLU A N 1
ATOM 1395 C CA . GLU A 1 283 ? 17.011 11.649 -0.626 1.00 14.42 314 GLU A CA 1
ATOM 1396 C C . GLU A 1 283 ? 16.085 10.442 -0.875 1.00 14.88 314 GLU A C 1
ATOM 1397 O O . GLU A 1 283 ? 16.309 9.341 -0.354 1.00 16.99 314 GLU A O 1
ATOM 1403 N N . MET A 1 284 ? 15.069 10.635 -1.713 1.00 12.06 315 MET A N 1
ATOM 1404 C CA . MET A 1 284 ? 14.156 9.540 -2.057 1.00 12.39 315 MET A CA 1
ATOM 1405 C C . MET A 1 284 ? 14.798 8.452 -2.911 1.00 13.89 315 MET A C 1
ATOM 1406 O O . MET A 1 284 ? 14.220 7.363 -3.087 1.00 14.82 315 MET A O 1
ATOM 1411 N N . MET A 1 285 ? 15.998 8.718 -3.424 1.00 14.59 316 MET A N 1
ATOM 1412 C CA . MET A 1 285 ? 16.724 7.685 -4.159 1.00 16.99 316 MET A CA 1
ATOM 1413 C C . MET A 1 285 ? 17.156 6.539 -3.244 1.00 18.27 316 MET A C 1
ATOM 1414 O O . MET A 1 285 ? 17.489 5.454 -3.707 1.00 20.26 316 MET A O 1
ATOM 1419 N N . GLU A 1 286 ? 17.117 6.765 -1.938 1.00 19.33 317 GLU A N 1
ATOM 1420 C CA . GLU A 1 286 ? 17.388 5.692 -0.989 1.00 22.39 317 GLU A CA 1
ATOM 1421 C C . GLU A 1 286 ? 16.347 4.577 -1.173 1.00 21.91 317 GLU A C 1
ATOM 1422 O O . GLU A 1 286 ? 16.597 3.419 -0.849 1.00 23.40 317 GLU A O 1
ATOM 1428 N N . PHE A 1 287 ? 15.183 4.939 -1.710 1.00 18.79 318 PHE A N 1
ATOM 1429 C CA . PHE A 1 287 ? 14.125 3.975 -2.009 1.00 19.70 318 PHE A CA 1
ATOM 1430 C C . PHE A 1 287 ? 13.951 3.814 -3.515 1.00 26.89 318 PHE A C 1
ATOM 1431 O O . PHE A 1 287 ? 12.860 3.493 -3.985 1.00 22.40 318 PHE A O 1
ATOM 1439 N N . ASP A 1 288 ? 15.034 4.055 -4.253 1.00 21.18 319 ASP A N 1
ATOM 1440 C CA A ASP A 1 288 ? 15.020 3.961 -5.712 0.44 22.51 319 ASP A CA 1
ATOM 1441 C CA B ASP A 1 288 ? 15.033 3.990 -5.713 0.56 21.97 319 ASP A CA 1
ATOM 1442 C C . ASP A 1 288 ? 13.891 4.793 -6.336 1.00 20.51 319 ASP A C 1
ATOM 1443 O O . ASP A 1 288 ? 13.339 4.424 -7.376 1.00 24.63 319 ASP A O 1
ATOM 1452 N N . MET A 1 289 ? 13.547 5.906 -5.697 1.00 17.08 320 MET A N 1
ATOM 1453 C CA . MET A 1 289 ? 12.480 6.769 -6.197 1.00 15.64 320 MET A CA 1
ATOM 1454 C C . MET A 1 289 ? 13.080 8.049 -6.784 1.00 14.52 320 MET A C 1
ATOM 1455 O O . MET A 1 289 ? 13.543 8.914 -6.046 1.00 18.54 320 MET A O 1
ATOM 1460 N N . GLU A 1 290 ? 13.087 8.161 -8.109 1.00 15.15 321 GLU A N 1
ATOM 1461 C CA . GLU A 1 290 ? 13.580 9.380 -8.734 1.00 18.62 321 GLU A CA 1
ATOM 1462 C C . GLU A 1 290 ? 12.471 10.426 -8.741 1.00 17.97 321 GLU A C 1
ATOM 1463 O O . GLU A 1 290 ? 11.394 10.176 -9.260 1.00 16.32 321 GLU A O 1
ATOM 1469 N N . VAL A 1 291 ? 12.741 11.597 -8.158 1.00 15.85 322 VAL A N 1
ATOM 1470 C CA . VAL A 1 291 ? 11.733 12.647 -8.043 1.00 15.47 322 VAL A CA 1
ATOM 1471 C C . VAL A 1 291 ? 12.350 13.935 -8.556 1.00 17.70 322 VAL A C 1
ATOM 1472 O O . VAL A 1 291 ? 13.390 14.357 -8.044 1.00 15.95 322 VAL A O 1
ATOM 1476 N N . GLU A 1 292 ? 11.758 14.529 -9.598 1.00 13.62 323 GLU A N 1
ATOM 1477 C CA . GLU A 1 292 ? 12.340 15.745 -10.203 1.00 13.65 323 GLU A CA 1
ATOM 1478 C C . GLU A 1 292 ? 11.279 16.832 -10.413 1.00 12.85 323 GLU A C 1
ATOM 1479 O O . GLU A 1 292 ? 10.142 16.545 -10.792 1.00 15.99 323 GLU A O 1
ATOM 1485 N N . VAL A 1 293 ? 11.658 18.084 -10.187 1.00 15.32 324 VAL A N 1
ATOM 1486 C CA . VAL A 1 293 ? 10.737 19.198 -10.375 1.00 11.56 324 VAL A CA 1
ATOM 1487 C C . VAL A 1 293 ? 11.085 19.857 -11.707 1.00 13.23 324 VAL A C 1
ATOM 1488 O O . VAL A 1 293 ? 12.259 20.129 -11.987 1.00 14.93 324 VAL A O 1
ATOM 1492 N N . MET A 1 294 ? 10.086 20.097 -12.544 1.00 16.55 325 MET A N 1
ATOM 1493 C CA . MET A 1 294 ? 10.357 20.655 -13.880 1.00 15.88 325 MET A CA 1
ATOM 1494 C C . MET A 1 294 ? 9.254 21.634 -14.245 1.00 18.58 325 MET A C 1
ATOM 1495 O O . MET A 1 294 ? 8.073 21.317 -14.104 1.00 17.61 325 MET A O 1
ATOM 1500 N N . GLY A 1 295 ? 9.629 22.828 -14.691 1.00 17.98 326 GLY A N 1
ATOM 1501 C CA . GLY A 1 295 ? 8.633 23.798 -15.112 1.00 19.44 326 GLY A CA 1
ATOM 1502 C C . GLY A 1 295 ? 8.096 23.546 -16.503 1.00 21.17 326 GLY A C 1
ATOM 1503 O O . GLY A 1 295 ? 8.746 22.916 -17.347 1.00 21.76 326 GLY A O 1
ATOM 1504 N N . GLY A 1 296 ? 6.888 24.036 -16.749 1.00 17.97 327 GLY A N 1
ATOM 1505 C CA . GLY A 1 296 ? 6.305 23.977 -18.078 1.00 17.62 327 GLY A CA 1
ATOM 1506 C C . GLY A 1 296 ? 4.978 24.705 -18.128 1.00 16.74 327 GLY A C 1
ATOM 1507 O O . GLY A 1 296 ? 4.570 25.328 -17.144 1.00 16.37 327 GLY A O 1
ATOM 1508 N N . ASN A 1 297 ? 4.310 24.634 -19.275 1.00 18.79 328 ASN A N 1
ATOM 1509 C CA . ASN A 1 297 ? 2.995 25.237 -19.440 1.00 20.27 328 ASN A CA 1
ATOM 1510 C C . ASN A 1 297 ? 2.220 24.553 -20.563 1.00 21.77 328 ASN A C 1
ATOM 1511 O O . ASN A 1 297 ? 2.806 24.080 -21.536 1.00 23.79 328 ASN A O 1
ATOM 1516 N N . VAL A 1 298 ? 0.901 24.488 -20.413 1.00 16.53 329 VAL A N 1
ATOM 1517 C CA . VAL A 1 298 ? 0.028 23.842 -21.381 1.00 20.30 329 VAL A CA 1
ATOM 1518 C C . VAL A 1 298 ? -0.499 24.851 -22.403 1.00 21.50 329 VAL A C 1
ATOM 1519 O O . VAL A 1 298 ? -0.712 24.512 -23.568 1.00 27.55 329 VAL A O 1
ATOM 1523 N N . ILE A 1 299 ? -0.700 26.093 -21.966 1.00 18.65 330 ILE A N 1
ATOM 1524 C CA . ILE A 1 299 ? -1.163 27.149 -22.859 1.00 26.38 330 ILE A CA 1
ATOM 1525 C C . ILE A 1 299 ? -0.298 28.384 -22.656 1.00 20.59 330 ILE A C 1
ATOM 1526 O O . ILE A 1 299 ? 0.468 28.441 -21.704 1.00 21.99 330 ILE A O 1
ATOM 1531 N N . GLY A 1 300 ? -0.395 29.355 -23.567 1.00 20.67 331 GLY A N 1
ATOM 1532 C CA . GLY A 1 300 ? 0.387 30.578 -23.442 1.00 20.42 331 GLY A CA 1
ATOM 1533 C C . GLY A 1 300 ? 1.825 30.445 -23.912 1.00 22.11 331 GLY A C 1
ATOM 1534 O O . GLY A 1 300 ? 2.260 29.370 -24.307 1.00 25.13 331 GLY A O 1
ATOM 1535 N N . ASP A 1 301 ? 2.564 31.550 -23.879 1.00 23.66 332 ASP A N 1
ATOM 1536 C CA . ASP A 1 301 ? 3.975 31.559 -24.278 1.00 24.58 332 ASP A CA 1
ATOM 1537 C C . ASP A 1 301 ? 4.882 31.079 -23.140 1.00 32.79 332 ASP A C 1
ATOM 1538 O O . ASP A 1 301 ? 4.784 31.571 -22.022 1.00 24.29 332 ASP A O 1
ATOM 1543 N N . GLY A 1 302 ? 5.776 30.140 -23.432 1.00 24.56 333 GLY A N 1
ATOM 1544 C CA . GLY A 1 302 ? 6.660 29.606 -22.414 1.00 24.53 333 GLY A CA 1
ATOM 1545 C C . GLY A 1 302 ? 7.394 28.361 -22.868 1.00 26.63 333 GLY A C 1
ATOM 1546 O O . GLY A 1 302 ? 7.424 28.066 -24.059 1.00 27.56 333 GLY A O 1
ATOM 1547 N N . PRO A 1 303 ? 7.984 27.621 -21.915 1.00 23.94 334 PRO A N 1
ATOM 1548 C CA . PRO A 1 303 ? 8.775 26.410 -22.197 1.00 28.03 334 PRO A CA 1
ATOM 1549 C C . PRO A 1 303 ? 7.952 25.282 -22.818 1.00 28.13 334 PRO A C 1
ATOM 1550 O O . PRO A 1 303 ? 8.515 24.369 -23.423 1.00 26.45 334 PRO A O 1
ATOM 1554 N N . GLY A 1 304 ? 6.636 25.328 -22.627 1.00 25.25 335 GLY A N 1
ATOM 1555 C CA . GLY A 1 304 ? 5.737 24.319 -23.153 1.00 22.97 335 GLY A CA 1
ATOM 1556 C C . GLY A 1 304 ? 5.741 23.029 -22.365 1.00 21.18 335 GLY A C 1
ATOM 1557 O O . GLY A 1 304 ? 6.135 22.996 -21.191 1.00 20.73 335 GLY A O 1
ATOM 1558 N N . ALA A 1 305 ? 5.323 21.946 -23.013 1.00 24.24 336 ALA A N 1
ATOM 1559 C CA . ALA A 1 305 ? 5.154 20.675 -22.309 1.00 25.46 336 ALA A CA 1
ATOM 1560 C C . ALA A 1 305 ? 6.099 19.570 -22.791 1.00 26.89 336 ALA A C 1
ATOM 1561 O O . ALA A 1 305 ? 6.120 18.485 -22.219 1.00 25.79 336 ALA A O 1
ATOM 1563 N N . GLU A 1 306 ? 6.877 19.841 -23.837 1.00 24.93 337 GLU A N 1
ATOM 1564 C CA . GLU A 1 306 ? 7.722 18.805 -24.431 1.00 29.11 337 GLU A CA 1
ATOM 1565 C C . GLU A 1 306 ? 8.798 18.227 -23.504 1.00 27.72 337 GLU A C 1
ATOM 1566 O O . GLU A 1 306 ? 9.097 17.030 -23.568 1.00 27.36 337 GLU A O 1
ATOM 1572 N N . ARG A 1 307 ? 9.388 19.065 -22.659 1.00 25.51 338 ARG A N 1
ATOM 1573 C CA . ARG A 1 307 ? 10.389 18.573 -21.715 1.00 28.51 338 ARG A CA 1
ATOM 1574 C C . ARG A 1 307 ? 9.779 17.569 -20.736 1.00 23.59 338 ARG A C 1
ATOM 1575 O O . ARG A 1 307 ? 10.442 16.609 -20.336 1.00 24.06 338 ARG A O 1
ATOM 1583 N N . TRP A 1 308 ? 8.524 17.795 -20.348 1.00 22.03 339 TRP A N 1
ATOM 1584 C CA . TRP A 1 308 ? 7.817 16.846 -19.491 1.00 21.11 339 TRP A CA 1
ATOM 1585 C C . TRP A 1 308 ? 7.680 15.505 -20.207 1.00 23.15 339 TRP A C 1
ATOM 1586 O O . TRP A 1 308 ? 7.972 14.463 -19.629 1.00 22.83 339 TRP A O 1
ATOM 1597 N N . TRP A 1 309 ? 7.235 15.530 -21.467 1.00 25.10 340 TRP A N 1
ATOM 1598 C CA . TRP A 1 309 ? 7.042 14.295 -22.229 1.00 27.67 340 TRP A CA 1
ATOM 1599 C C . TRP A 1 309 ? 8.352 13.538 -22.432 1.00 28.66 340 TRP A C 1
ATOM 1600 O O . TRP A 1 309 ? 8.369 12.308 -22.458 1.00 28.54 340 TRP A O 1
ATOM 1611 N N . ARG A 1 310 ? 9.441 14.279 -22.598 1.00 27.67 341 ARG A N 1
ATOM 1612 C CA . ARG A 1 310 ? 10.753 13.676 -22.815 1.00 29.52 341 ARG A CA 1
ATOM 1613 C C . ARG A 1 310 ? 11.236 12.951 -21.560 1.00 28.79 341 ARG A C 1
ATOM 1614 O O . ARG A 1 310 ? 11.749 11.835 -21.632 1.00 29.74 341 ARG A O 1
ATOM 1622 N N . TRP A 1 311 ? 11.059 13.600 -20.412 1.00 26.24 342 TRP A N 1
ATOM 1623 C CA . TRP A 1 311 ? 11.492 13.045 -19.131 1.00 33.61 342 TRP A CA 1
ATOM 1624 C C . TRP A 1 311 ? 10.805 11.704 -18.860 1.00 31.03 342 TRP A C 1
ATOM 1625 O O . TRP A 1 311 ? 11.457 10.720 -18.493 1.00 26.65 342 TRP A O 1
ATOM 1636 N N . ILE A 1 312 ? 9.490 11.670 -19.066 1.00 25.27 343 ILE A N 1
ATOM 1637 C CA . ILE A 1 312 ? 8.704 10.449 -18.882 1.00 29.63 343 ILE A CA 1
ATOM 1638 C C . ILE A 1 312 ? 9.070 9.380 -19.901 1.00 32.34 343 ILE A C 1
ATOM 1639 O O . ILE A 1 312 ? 9.274 8.210 -19.555 1.00 33.93 343 ILE A O 1
ATOM 1644 N N . GLY A 1 313 ? 9.150 9.791 -21.163 1.00 40.40 344 GLY A N 1
ATOM 1645 C CA . GLY A 1 313 ? 9.519 8.894 -22.244 1.00 40.09 344 GLY A CA 1
ATOM 1646 C C . GLY A 1 313 ? 10.842 8.176 -22.039 1.00 38.89 344 GLY A C 1
ATOM 1647 O O . GLY A 1 313 ? 10.993 7.026 -22.443 1.00 37.60 344 GLY A O 1
ATOM 1648 N N . GLU A 1 314 ? 11.805 8.845 -21.413 1.00 32.29 345 GLU A N 1
ATOM 1649 C CA . GLU A 1 314 ? 13.117 8.234 -21.184 1.00 36.39 345 GLU A CA 1
ATOM 1650 C C . GLU A 1 314 ? 13.119 7.244 -20.017 1.00 37.14 345 GLU A C 1
ATOM 1651 O O . GLU A 1 314 ? 14.119 6.567 -19.775 1.00 34.35 345 GLU A O 1
ATOM 1657 N N . ARG A 1 315 ? 11.997 7.145 -19.311 1.00 33.25 346 ARG A N 1
ATOM 1658 C CA . ARG A 1 315 ? 11.959 6.390 -18.056 1.00 39.07 346 ARG A CA 1
ATOM 1659 C C . ARG A 1 315 ? 10.932 5.263 -17.969 1.00 43.23 346 ARG A C 1
ATOM 1660 O O . ARG A 1 315 ? 10.783 4.652 -16.914 1.00 53.35 346 ARG A O 1
ATOM 1668 N N . ILE A 1 316 ? 10.218 4.984 -19.052 1.00 39.86 347 ILE A N 1
ATOM 1669 C CA . ILE A 1 316 ? 9.219 3.921 -19.005 1.00 47.55 347 ILE A CA 1
ATOM 1670 C C . ILE A 1 316 ? 9.484 2.791 -20.002 1.00 51.84 347 ILE A C 1
ATOM 1671 O O . ILE A 1 316 ? 10.293 2.931 -20.917 1.00 53.59 347 ILE A O 1
ATOM 1676 N N . THR B 1 14 ? 25.086 62.359 11.909 1.00 81.18 45 THR B N 1
ATOM 1677 C CA . THR B 1 14 ? 25.190 62.339 10.453 1.00 78.06 45 THR B CA 1
ATOM 1678 C C . THR B 1 14 ? 23.897 62.790 9.770 1.00 76.94 45 THR B C 1
ATOM 1679 O O . THR B 1 14 ? 22.854 62.937 10.410 1.00 76.42 45 THR B O 1
ATOM 1683 N N . GLN B 1 15 ? 23.978 62.999 8.462 1.00 69.90 46 GLN B N 1
ATOM 1684 C CA . GLN B 1 15 ? 22.854 63.519 7.697 1.00 60.21 46 GLN B CA 1
ATOM 1685 C C . GLN B 1 15 ? 22.170 62.450 6.850 1.00 48.80 46 GLN B C 1
ATOM 1686 O O . GLN B 1 15 ? 21.022 62.609 6.440 1.00 47.43 46 GLN B O 1
ATOM 1692 N N . TYR B 1 16 ? 22.893 61.373 6.578 1.00 32.78 47 TYR B N 1
ATOM 1693 C CA . TYR B 1 16 ? 22.420 60.330 5.691 1.00 31.54 47 TYR B CA 1
ATOM 1694 C C . TYR B 1 16 ? 21.383 59.476 6.392 1.00 41.26 47 TYR B C 1
ATOM 1695 O O . TYR B 1 16 ? 21.537 59.149 7.571 1.00 42.71 47 TYR B O 1
ATOM 1704 N N . THR B 1 17 ? 20.330 59.111 5.667 1.00 29.30 48 THR B N 1
ATOM 1705 C CA . THR B 1 17 ? 19.289 58.244 6.222 1.00 27.69 48 THR B CA 1
ATOM 1706 C C . THR B 1 17 ? 19.229 56.939 5.444 1.00 31.96 48 THR B C 1
ATOM 1707 O O . THR B 1 17 ? 19.492 56.908 4.243 1.00 34.22 48 THR B O 1
ATOM 1711 N N . THR B 1 18 ? 18.892 55.850 6.119 1.00 26.89 49 THR B N 1
ATOM 1712 C CA . THR B 1 18 ? 18.815 54.576 5.422 1.00 27.15 49 THR B CA 1
ATOM 1713 C C . THR B 1 18 ? 17.546 53.808 5.812 1.00 28.68 49 THR B C 1
ATOM 1714 O O . THR B 1 18 ? 16.641 54.376 6.437 1.00 23.51 49 THR B O 1
ATOM 1718 N N . LEU B 1 19 ? 17.458 52.547 5.398 1.00 24.97 50 LEU B N 1
ATOM 1719 C CA . LEU B 1 19 ? 16.325 51.691 5.759 1.00 24.90 50 LEU B CA 1
ATOM 1720 C C . LEU B 1 19 ? 16.230 51.582 7.274 1.00 22.09 50 LEU B C 1
ATOM 1721 O O . LEU B 1 19 ? 17.244 51.687 7.965 1.00 20.95 50 LEU B O 1
ATOM 1726 N N . PRO B 1 20 ? 15.016 51.350 7.800 1.00 19.59 51 PRO B N 1
ATOM 1727 C CA . PRO B 1 20 ? 14.874 51.182 9.253 1.00 18.35 51 PRO B CA 1
ATOM 1728 C C . PRO B 1 20 ? 15.510 49.888 9.770 1.00 19.41 51 PRO B C 1
ATOM 1729 O O . PRO B 1 20 ? 15.809 48.975 8.989 1.00 19.70 51 PRO B O 1
ATOM 1733 N N . SER B 1 21 ? 15.703 49.814 11.085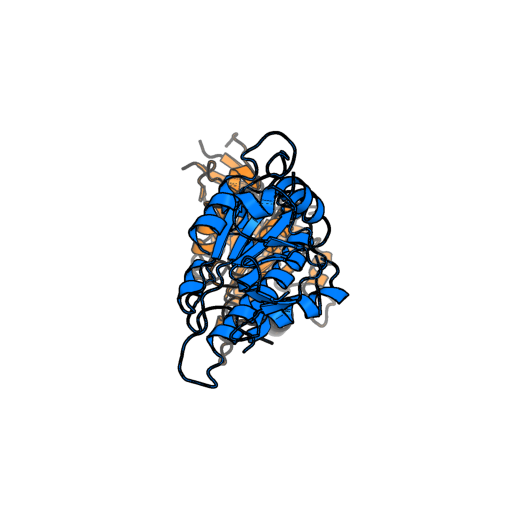 1.00 17.30 52 SER B N 1
ATOM 1734 C CA . SER B 1 21 ? 16.430 48.711 11.703 1.00 16.64 52 SER B CA 1
ATOM 1735 C C . SER B 1 2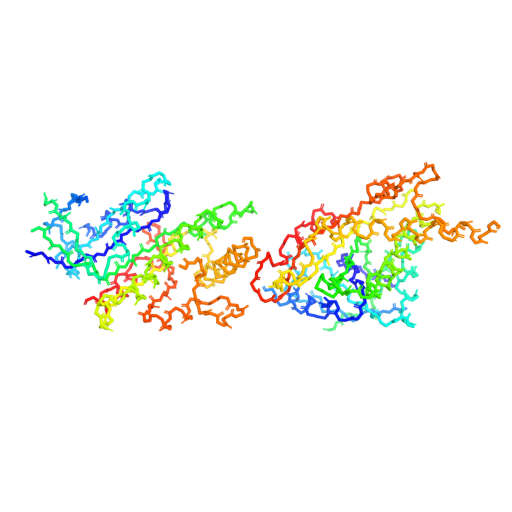1 ? 15.555 47.892 12.636 1.00 17.45 52 SER B C 1
ATOM 1736 O O . SER B 1 21 ? 14.595 48.402 13.227 1.00 16.80 52 SER B O 1
ATOM 1739 N N . VAL B 1 22 ? 15.912 46.618 12.746 1.00 16.69 53 VAL B N 1
ATOM 1740 C CA . VAL B 1 22 ? 15.346 45.704 13.721 1.00 13.83 53 VAL B CA 1
ATOM 1741 C C . VAL B 1 22 ? 16.529 45.134 14.488 1.00 14.56 53 VAL B C 1
ATOM 1742 O O . VAL B 1 22 ? 17.426 44.518 13.886 1.00 16.11 53 VAL B O 1
ATOM 1746 N N . LEU B 1 23 ? 16.559 45.352 15.804 1.00 13.30 54 LEU B N 1
ATOM 1747 C CA . LEU B 1 23 ? 17.635 44.798 16.627 1.00 13.46 54 LEU B CA 1
ATOM 1748 C C . LEU B 1 23 ? 17.396 43.315 16.917 1.00 18.92 54 LEU B C 1
ATOM 1749 O O . LEU B 1 23 ? 16.300 42.898 17.324 1.00 15.49 54 LEU B O 1
ATOM 1754 N N . LEU B 1 24 ? 18.444 42.533 16.706 1.00 19.16 55 LEU B N 1
ATOM 1755 C CA . LEU B 1 24 ? 18.425 41.103 16.942 1.00 15.11 55 LEU B CA 1
ATOM 1756 C C . LEU B 1 24 ? 19.257 40.853 18.218 1.00 13.52 55 LEU B C 1
ATOM 1757 O O . LEU B 1 24 ? 20.459 41.054 18.246 1.00 16.56 55 LEU B O 1
ATOM 1762 N N . ILE B 1 25 ? 18.560 40.481 19.282 1.00 9.75 56 ILE B N 1
ATOM 1763 C CA . ILE B 1 25 ? 19.077 40.444 20.650 1.00 10.27 56 ILE B CA 1
ATOM 1764 C C . ILE B 1 25 ? 18.890 39.028 21.167 1.00 13.03 56 ILE B C 1
ATOM 1765 O O . ILE B 1 25 ? 17.958 38.367 20.761 1.00 14.72 56 ILE B O 1
ATOM 1770 N N . GLY B 1 26 ? 19.739 38.569 22.085 1.00 14.03 57 GLY B N 1
ATOM 1771 C CA . GLY B 1 26 ? 19.523 37.254 22.679 1.00 13.08 57 GLY B CA 1
ATOM 1772 C C . GLY B 1 26 ? 20.820 36.639 23.178 1.00 16.97 57 GLY B C 1
ATOM 1773 O O . GLY B 1 26 ? 21.901 37.043 22.764 1.00 15.62 57 GLY B O 1
ATOM 1774 N N . PRO B 1 27 ? 20.720 35.639 24.054 1.00 16.65 58 PRO B N 1
ATOM 1775 C CA . PRO B 1 27 ? 21.929 35.005 24.594 1.00 16.76 58 PRO B CA 1
ATOM 1776 C C . PRO B 1 27 ? 22.761 34.376 23.486 1.00 18.05 58 PRO B C 1
ATOM 1777 O O . PRO B 1 27 ? 22.231 34.072 22.419 1.00 16.39 58 PRO B O 1
ATOM 1781 N N . SER B 1 28 ? 24.047 34.175 23.743 1.00 17.26 59 SER B N 1
ATOM 1782 C CA . SER B 1 28 ? 24.902 33.469 22.795 1.00 19.33 59 SER B CA 1
ATOM 1783 C C . SER B 1 28 ? 24.356 32.061 22.608 1.00 17.91 59 SER B C 1
ATOM 1784 O O . SER B 1 28 ? 23.820 31.476 23.548 1.00 16.76 59 SER B O 1
ATOM 1787 N N . GLY B 1 29 ? 24.506 31.518 21.401 1.00 18.23 60 GLY B N 1
ATOM 1788 C CA . GLY B 1 29 ? 24.015 30.188 21.086 1.00 21.17 60 GLY B CA 1
ATOM 1789 C C . GLY B 1 29 ? 22.595 30.160 20.543 1.00 17.58 60 GLY B C 1
ATOM 1790 O O . GLY B 1 29 ? 22.123 29.131 20.081 1.00 17.59 60 GLY B O 1
ATOM 1791 N N . ALA B 1 30 ? 21.901 31.287 20.604 1.00 12.73 61 ALA B N 1
ATOM 1792 C CA . ALA B 1 30 ? 20.494 31.328 20.212 1.00 12.33 61 ALA B CA 1
ATOM 1793 C C . ALA B 1 30 ? 20.318 31.081 18.709 1.00 16.16 61 ALA B C 1
ATOM 1794 O O . ALA B 1 30 ? 19.304 30.526 18.275 1.00 16.86 61 ALA B O 1
ATOM 1796 N N . GLY B 1 31 ? 21.314 31.504 17.932 1.00 15.79 62 GLY B N 1
ATOM 1797 C CA . GLY B 1 31 ? 21.283 31.378 16.481 1.00 18.68 62 GLY B CA 1
ATOM 1798 C C . GLY B 1 31 ? 21.239 32.736 15.781 1.00 21.32 62 GLY B C 1
ATOM 1799 O O . GLY B 1 31 ? 20.771 32.847 14.643 1.00 14.32 62 GLY B O 1
ATOM 1800 N N . LYS B 1 32 ? 21.735 33.777 16.439 1.00 17.05 63 LYS B N 1
ATOM 1801 C CA . LYS B 1 32 ? 21.625 35.117 15.860 1.00 16.35 63 LYS B CA 1
ATOM 1802 C C . LYS B 1 32 ? 22.464 35.259 14.585 1.00 18.41 63 LYS B C 1
ATOM 1803 O O . LYS B 1 32 ? 21.992 35.801 13.592 1.00 17.51 63 LYS B O 1
ATOM 1809 N N . THR B 1 33 ? 23.695 34.767 14.613 1.00 21.51 64 THR B N 1
ATOM 1810 C CA . THR B 1 33 ? 24.555 34.813 13.423 1.00 25.45 64 THR B CA 1
ATOM 1811 C C . THR B 1 33 ? 23.944 34.008 12.275 1.00 26.70 64 THR B C 1
ATOM 1812 O O . THR B 1 33 ? 23.936 34.444 11.118 1.00 23.54 64 THR B O 1
ATOM 1816 N N . ALA B 1 34 ? 23.421 32.833 12.610 1.00 22.74 65 ALA B N 1
ATOM 1817 C CA . ALA B 1 34 ? 22.790 31.959 11.629 1.00 22.86 65 ALA B CA 1
ATOM 1818 C C . ALA B 1 34 ? 21.571 32.618 10.978 1.00 23.26 65 ALA B C 1
ATOM 1819 O O . ALA B 1 34 ? 21.376 32.530 9.766 1.00 19.47 65 ALA B O 1
ATOM 1821 N N . LEU B 1 35 ? 20.750 33.266 11.797 1.00 19.56 66 LEU B N 1
ATOM 1822 C CA . LEU B 1 35 ? 19.569 33.963 11.315 1.00 19.61 66 LEU B CA 1
ATOM 1823 C C . LEU B 1 35 ? 19.933 35.148 10.405 1.00 16.33 66 LEU B C 1
ATOM 1824 O O . LEU B 1 35 ? 19.267 35.397 9.401 1.00 17.83 66 LEU B O 1
ATOM 1829 N N . LEU B 1 36 ? 20.975 35.890 10.772 1.00 17.32 67 LEU B N 1
ATOM 1830 C CA . LEU B 1 36 ? 21.421 37.004 9.941 1.00 20.42 67 LEU B CA 1
ATOM 1831 C C . LEU B 1 36 ? 21.874 36.476 8.581 1.00 23.94 67 LEU B C 1
ATOM 1832 O O . LEU B 1 36 ? 21.557 37.058 7.546 1.00 26.74 67 LEU B O 1
A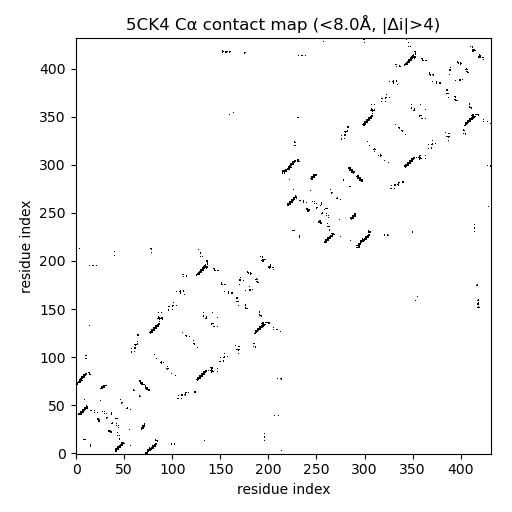TOM 1837 N N . THR B 1 37 ? 22.610 35.369 8.595 1.00 22.16 68 THR B N 1
ATOM 1838 C CA . THR B 1 37 ? 23.080 34.739 7.364 1.00 26.20 68 THR B CA 1
ATOM 1839 C C . THR B 1 37 ? 21.906 34.369 6.475 1.00 26.83 68 THR B C 1
ATOM 1840 O O . THR B 1 37 ? 21.926 34.618 5.273 1.00 25.82 68 THR B O 1
ATOM 1844 N N . LEU B 1 38 ? 20.883 33.767 7.073 1.00 22.20 69 LEU B N 1
ATOM 1845 C CA . LEU B 1 38 ? 19.674 33.408 6.344 1.00 25.23 69 LEU B CA 1
ATOM 1846 C C . LEU B 1 38 ? 18.985 34.654 5.800 1.00 24.69 69 LEU B C 1
ATOM 1847 O O . LEU B 1 38 ? 18.537 34.678 4.641 1.00 29.38 69 LEU B O 1
ATOM 1852 N N . PHE B 1 39 ? 18.910 35.683 6.644 1.00 21.21 70 PHE B N 1
ATOM 1853 C CA . PHE B 1 39 ? 18.303 36.959 6.281 1.00 24.85 70 PHE B CA 1
ATOM 1854 C C . PHE B 1 39 ? 18.974 37.555 5.054 1.00 24.73 70 PHE B C 1
ATOM 1855 O O . PHE B 1 39 ? 18.303 37.916 4.089 1.00 30.67 70 PHE B O 1
ATOM 1863 N N . GLU B 1 40 ? 20.298 37.627 5.080 1.00 24.65 71 GLU B N 1
ATOM 1864 C CA . GLU B 1 40 ? 21.049 38.265 3.997 1.00 27.39 71 GLU B CA 1
ATOM 1865 C C . GLU B 1 40 ? 21.065 37.468 2.689 1.00 34.81 71 GLU B C 1
ATOM 1866 O O . GLU B 1 40 ? 21.029 38.039 1.597 1.00 36.53 71 GLU B O 1
ATOM 1872 N N . ARG B 1 41 ? 21.136 36.148 2.805 1.00 36.13 72 ARG B N 1
ATOM 1873 C CA . ARG B 1 41 ? 21.177 35.276 1.646 1.00 49.00 72 ARG B CA 1
ATOM 1874 C C . ARG B 1 41 ? 19.850 34.554 1.559 1.00 61.61 72 ARG B C 1
ATOM 1875 O O . ARG B 1 41 ? 19.752 33.382 1.921 1.00 68.20 72 ARG B O 1
ATOM 1883 N N . GLY B 1 42 ? 18.830 35.269 1.090 1.00 66.53 73 GLY B N 1
ATOM 1884 C CA . GLY B 1 42 ? 17.473 34.752 1.032 1.00 68.27 73 GLY B CA 1
ATOM 1885 C C . GLY B 1 42 ? 17.329 33.390 0.382 1.00 69.22 73 GLY B C 1
ATOM 1886 O O . GLY B 1 42 ? 16.366 32.672 0.647 1.00 70.33 73 GLY B O 1
ATOM 1887 N N . THR B 1 95 ? 28.366 53.845 19.449 1.00 56.23 126 THR B N 1
ATOM 1888 C CA . THR B 1 95 ? 28.207 52.495 18.921 1.00 52.33 126 THR B CA 1
ATOM 1889 C C . THR B 1 95 ? 27.823 52.556 17.451 1.00 50.66 126 THR B C 1
ATOM 1890 O O . THR B 1 95 ? 27.028 53.400 17.045 1.00 50.88 126 THR B O 1
ATOM 1894 N N . SER B 1 96 ? 28.395 51.663 16.652 1.00 48.46 127 SER B N 1
ATOM 1895 C CA . SER B 1 96 ? 28.043 51.572 15.241 1.00 38.81 127 SER B CA 1
ATOM 1896 C C . SER B 1 96 ? 28.000 50.125 14.806 1.00 40.80 127 SER B C 1
ATOM 1897 O O . SER B 1 96 ? 28.641 49.271 15.414 1.00 42.11 127 SER B O 1
ATOM 1900 N N . TYR B 1 97 ? 27.242 49.859 13.748 1.00 32.09 128 TYR B N 1
ATOM 1901 C CA . TYR B 1 97 ? 27.049 48.506 13.260 1.00 29.48 128 TYR B CA 1
ATOM 1902 C C . TYR B 1 97 ? 27.432 48.446 11.792 1.00 35.42 128 TYR B C 1
ATOM 1903 O O . TYR B 1 97 ? 26.986 49.271 10.997 1.00 32.24 128 TYR B O 1
ATOM 1912 N N . LYS B 1 98 ? 28.277 47.484 11.443 1.00 34.28 129 LYS B N 1
ATOM 1913 C CA . LYS B 1 98 ? 28.638 47.257 10.050 1.00 42.01 129 LYS B CA 1
ATOM 1914 C C . LYS B 1 98 ? 27.540 46.431 9.402 1.00 37.07 129 LYS B C 1
ATOM 1915 O O . LYS B 1 98 ? 27.251 45.320 9.840 1.00 33.03 129 LYS B O 1
ATOM 1921 N N . VAL B 1 99 ? 26.913 46.985 8.370 1.00 34.34 130 VAL B N 1
ATOM 1922 C CA . VAL B 1 99 ? 25.772 46.336 7.729 1.00 35.92 130 VAL B CA 1
ATOM 1923 C C . VAL B 1 99 ? 25.939 46.347 6.212 1.00 38.96 130 VAL B C 1
ATOM 1924 O O . VAL B 1 99 ? 26.346 47.357 5.637 1.00 36.92 130 VAL B O 1
ATOM 1928 N N . ASP B 1 100 ? 25.632 45.224 5.569 1.00 35.97 131 ASP B N 1
ATOM 1929 C CA . ASP B 1 100 ? 25.623 45.153 4.110 1.00 41.06 131 ASP B CA 1
ATOM 1930 C C . ASP B 1 100 ? 24.249 45.575 3.591 1.00 39.79 131 ASP B C 1
ATOM 1931 O O . ASP B 1 100 ? 23.274 44.833 3.717 1.00 39.02 131 ASP B O 1
ATOM 1936 N N . LEU B 1 101 ? 24.178 46.769 3.009 1.00 38.43 132 LEU B N 1
ATOM 1937 C CA . LEU B 1 101 ? 22.909 47.323 2.551 1.00 39.85 132 LEU B CA 1
ATOM 1938 C C . LEU B 1 101 ? 22.408 46.638 1.290 1.00 56.24 132 LEU B C 1
ATOM 1939 O O . LEU B 1 101 ? 21.204 46.591 1.032 1.00 59.36 132 LEU B O 1
ATOM 1944 N N . ASP B 1 102 ? 23.334 46.106 0.503 1.00 56.14 133 ASP B N 1
ATOM 1945 C CA . ASP B 1 102 ? 22.976 45.490 -0.767 1.00 59.41 133 ASP B CA 1
ATOM 1946 C C . ASP B 1 102 ? 22.686 44.005 -0.625 1.00 54.66 133 ASP B C 1
ATOM 1947 O O . ASP B 1 102 ? 22.579 43.289 -1.620 1.00 55.34 133 ASP B O 1
ATOM 1952 N N . ALA B 1 103 ? 22.559 43.548 0.615 1.00 43.59 134 ALA B N 1
ATOM 1953 C CA . ALA B 1 103 ? 22.178 42.169 0.866 1.00 47.44 134 ALA B CA 1
ATOM 1954 C C . ALA B 1 103 ? 20.742 41.964 0.403 1.00 54.66 134 ALA B C 1
ATOM 1955 O O . ALA B 1 103 ? 19.872 42.792 0.679 1.00 50.42 134 ALA B O 1
ATOM 1957 N N . ALA B 1 104 ? 20.507 40.861 -0.303 1.00 61.36 135 ALA B N 1
ATOM 1958 C CA . ALA B 1 104 ? 19.199 40.562 -0.887 1.00 61.47 135 ALA B CA 1
ATOM 1959 C C . ALA B 1 104 ? 18.055 40.634 0.123 1.00 52.78 135 ALA B C 1
ATOM 1960 O O . ALA B 1 104 ? 16.952 41.061 -0.211 1.00 58.02 135 ALA B O 1
ATOM 1962 N N . GLY B 1 105 ? 18.321 40.226 1.358 1.00 44.62 136 GLY B N 1
ATOM 1963 C CA . GLY B 1 105 ? 17.299 40.244 2.388 1.00 44.72 136 GLY B CA 1
ATOM 1964 C C . GLY B 1 105 ? 16.911 41.648 2.800 1.00 46.04 136 GLY B C 1
ATOM 1965 O O . GLY B 1 105 ? 15.745 41.928 3.080 1.00 43.55 136 GLY B O 1
ATOM 1966 N N . ALA B 1 106 ? 17.897 42.536 2.840 1.00 42.66 137 ALA B N 1
ATOM 1967 C CA . ALA B 1 106 ? 17.648 43.932 3.171 1.00 40.58 137 ALA B CA 1
ATOM 1968 C C . ALA B 1 106 ? 16.886 44.633 2.052 1.00 38.40 137 ALA B C 1
ATOM 1969 O O . ALA B 1 106 ? 15.934 45.367 2.305 1.00 44.19 137 ALA B O 1
ATOM 1971 N N . THR B 1 107 ? 17.294 44.398 0.811 1.00 35.98 138 THR B N 1
ATOM 1972 C CA . THR B 1 107 ? 16.672 45.098 -0.311 1.00 44.95 138 THR B CA 1
ATOM 1973 C C . THR B 1 107 ? 15.258 44.590 -0.580 1.00 43.79 138 THR B C 1
ATOM 1974 O O . THR B 1 107 ? 14.394 45.352 -0.990 1.00 43.33 138 THR B O 1
ATOM 1978 N N . ALA B 1 108 ? 15.021 43.309 -0.322 1.00 42.84 139 ALA B N 1
ATOM 1979 C CA . ALA B 1 108 ? 13.713 42.714 -0.584 1.00 41.80 139 ALA B CA 1
ATOM 1980 C C . ALA B 1 108 ? 12.696 42.911 0.545 1.00 36.42 139 ALA B C 1
ATOM 1981 O O . ALA B 1 108 ? 11.497 42.976 0.291 1.00 45.45 139 ALA B O 1
ATOM 1983 N N . ARG B 1 109 ? 13.164 43.006 1.786 1.00 33.52 140 ARG B N 1
ATOM 1984 C CA . ARG B 1 109 ? 12.248 43.132 2.921 1.00 34.08 140 ARG B CA 1
ATOM 1985 C C . ARG B 1 109 ? 12.163 44.557 3.481 1.00 37.30 140 ARG B C 1
ATOM 1986 O O . ARG B 1 109 ? 11.299 44.868 4.305 1.00 32.46 140 ARG B O 1
ATOM 1994 N N . LYS B 1 110 ? 13.065 45.418 3.020 1.00 35.94 141 LYS B N 1
ATOM 1995 C CA . LYS B 1 110 ? 13.026 46.844 3.342 1.00 31.70 141 LYS B CA 1
ATOM 1996 C C . LYS B 1 110 ? 13.331 47.156 4.810 1.00 29.22 141 LYS B C 1
ATOM 1997 O O . LYS B 1 110 ? 12.877 48.164 5.343 1.00 32.09 141 LYS B O 1
ATOM 2003 N N . PHE B 1 111 ? 14.106 46.299 5.461 1.00 27.42 142 PHE B N 1
ATOM 2004 C CA . PHE B 1 111 ? 14.669 46.650 6.756 1.00 25.43 142 PHE B CA 1
ATOM 2005 C C . PHE B 1 111 ? 16.035 46.006 6.947 1.00 24.41 142 PHE B C 1
ATOM 2006 O O . PHE B 1 111 ? 16.387 45.054 6.247 1.00 26.32 142 PHE B O 1
ATOM 2014 N N . LEU B 1 112 ? 16.800 46.552 7.886 1.00 23.22 143 LEU B N 1
ATOM 2015 C CA . LEU B 1 112 ? 18.103 46.005 8.245 1.00 26.91 143 LEU B CA 1
ATOM 2016 C C . LEU B 1 112 ? 17.953 45.177 9.507 1.00 28.27 143 LEU B C 1
ATOM 2017 O O . LEU B 1 112 ? 17.315 45.607 10.464 1.00 24.19 143 LEU B O 1
ATOM 2022 N N . LEU B 1 113 ? 18.529 43.982 9.496 1.00 20.10 144 LEU B N 1
ATOM 2023 C CA . LEU B 1 113 ? 18.570 43.154 10.687 1.00 18.62 144 LEU B CA 1
ATOM 2024 C C . LEU B 1 113 ? 19.921 43.361 11.331 1.00 25.19 144 LEU B C 1
ATOM 2025 O O . LEU B 1 113 ? 20.960 43.124 10.711 1.00 21.04 144 LEU B O 1
ATOM 2030 N N . ILE B 1 114 ? 19.907 43.814 12.578 1.00 17.07 145 ILE B N 1
ATOM 2031 C CA . ILE B 1 114 ? 21.137 44.199 13.259 1.00 16.85 145 ILE B CA 1
ATOM 2032 C C . ILE B 1 114 ? 21.495 43.275 14.418 1.00 17.43 145 ILE B C 1
ATOM 2033 O O . ILE B 1 114 ? 20.877 43.302 15.484 1.00 21.29 145 ILE B O 1
ATOM 2038 N N . ASP B 1 115 ? 22.505 42.451 14.174 1.00 21.79 146 ASP B N 1
ATOM 2039 C CA . ASP B 1 115 ? 22.983 41.462 15.125 1.00 21.95 146 ASP B CA 1
ATOM 2040 C C . ASP B 1 115 ? 23.668 42.191 16.285 1.00 25.38 146 ASP B C 1
ATOM 2041 O O . ASP B 1 115 ? 24.326 43.201 16.068 1.00 20.87 146 ASP B O 1
ATOM 2046 N N . THR B 1 116 ? 23.475 41.713 17.514 1.00 18.17 147 THR B N 1
ATOM 2047 C CA . THR B 1 116 ? 24.098 42.327 18.692 1.00 25.87 147 THR B CA 1
ATOM 2048 C C . THR B 1 116 ? 24.774 41.221 19.483 1.00 17.98 147 THR B C 1
ATOM 2049 O O . THR B 1 116 ? 24.367 40.070 19.377 1.00 15.36 147 THR B O 1
ATOM 2053 N N . PRO B 1 117 ? 25.826 41.562 20.254 1.00 20.81 148 PRO B N 1
ATOM 2054 C CA . PRO B 1 117 ? 26.545 40.508 20.991 1.00 16.87 148 PRO B CA 1
ATOM 2055 C C . PRO B 1 117 ? 25.687 39.899 22.107 1.00 22.43 148 PRO B C 1
ATOM 2056 O O . PRO B 1 117 ? 24.946 40.603 22.791 1.00 22.37 148 PRO B O 1
ATOM 2060 N N . GLY B 1 118 ? 25.813 38.597 22.309 1.00 15.46 149 GLY B N 1
ATOM 2061 C CA . GLY B 1 118 ? 25.049 37.935 23.347 1.00 15.27 149 GLY B CA 1
ATOM 2062 C C . GLY B 1 118 ? 25.736 37.856 24.705 1.00 16.13 149 GLY B C 1
ATOM 2063 O O . GLY B 1 118 ? 25.085 37.561 25.712 1.00 18.64 149 GLY B O 1
ATOM 2064 N N . HIS B 1 119 ? 27.037 38.120 24.747 1.00 19.62 150 HIS B N 1
ATOM 2065 C CA . HIS B 1 119 ? 27.794 37.959 25.989 1.00 20.24 150 HIS B CA 1
ATOM 2066 C C . HIS B 1 119 ? 27.284 38.905 27.073 1.00 25.75 150 HIS B C 1
ATOM 2067 O O . HIS B 1 119 ? 27.079 40.091 26.816 1.00 18.17 150 HIS B O 1
ATOM 2074 N N . PRO B 1 120 ? 27.079 38.386 28.293 1.00 19.50 151 PRO B N 1
ATOM 2075 C CA . PRO B 1 120 ? 26.539 39.228 29.374 1.00 19.64 151 PRO B CA 1
ATOM 2076 C C . PRO B 1 120 ? 27.254 40.583 29.572 1.00 20.54 151 PRO B C 1
ATOM 2077 O O . PRO B 1 120 ? 26.565 41.562 29.852 1.00 25.23 151 PRO B O 1
ATOM 2081 N N . LYS B 1 121 ? 28.577 40.647 29.407 1.00 21.55 152 LYS B N 1
ATOM 2082 C CA . LYS B 1 121 ? 29.319 41.909 29.567 1.00 22.76 152 LYS B CA 1
ATOM 2083 C C . LYS B 1 121 ? 29.055 42.943 28.456 1.00 21.89 152 LYS B C 1
ATOM 2084 O O . LYS B 1 121 ? 29.480 44.096 28.558 1.00 22.95 152 LYS B O 1
ATOM 2090 N N . LEU B 1 122 ? 28.392 42.529 27.390 1.00 20.26 153 LEU B N 1
ATOM 2091 C CA . LEU B 1 122 ? 28.265 43.388 26.214 1.00 19.81 153 LEU B CA 1
ATOM 2092 C C . LEU B 1 122 ? 26.819 43.789 25.953 1.00 20.95 153 LEU B C 1
ATOM 2093 O O . LEU B 1 122 ? 26.506 44.363 24.916 1.00 22.87 153 LEU B O 1
ATOM 2098 N N . ARG B 1 123 ? 25.945 43.483 26.900 1.00 18.79 154 ARG B N 1
ATOM 2099 C CA . ARG B 1 123 ? 24.506 43.711 26.713 1.00 20.27 154 ARG B CA 1
ATOM 2100 C C . ARG B 1 123 ? 24.064 45.153 26.999 1.00 22.03 154 ARG B C 1
ATOM 2101 O O . ARG B 1 123 ? 23.040 45.606 26.475 1.00 22.83 154 ARG B O 1
ATOM 2109 N N . GLY B 1 124 ? 24.849 45.873 27.797 1.00 29.43 155 GLY B N 1
ATOM 2110 C CA . GLY B 1 124 ? 24.521 47.235 28.193 1.00 30.07 155 GLY B CA 1
ATOM 2111 C C . GLY B 1 124 ? 24.366 48.218 27.047 1.00 33.45 155 GLY B C 1
ATOM 2112 O O . GLY B 1 124 ? 23.495 49.093 27.066 1.00 26.59 155 GLY B O 1
ATOM 2113 N N . THR B 1 125 ? 25.209 48.071 26.036 1.00 28.24 156 THR B N 1
ATOM 2114 C CA . THR B 1 125 ? 25.181 48.976 24.899 1.00 33.38 156 THR B CA 1
ATOM 2115 C C . THR B 1 125 ? 23.928 48.757 24.069 1.00 32.34 156 THR B C 1
ATOM 2116 O O . THR B 1 125 ? 23.404 49.686 23.466 1.00 34.19 156 THR B O 1
ATOM 2120 N N . THR B 1 126 ? 23.440 47.521 24.050 1.00 23.50 157 THR B N 1
ATOM 2121 C CA . THR B 1 126 ? 22.210 47.198 23.349 1.00 18.07 157 THR B CA 1
ATOM 2122 C C . THR B 1 126 ? 20.998 47.799 24.061 1.00 22.62 157 THR B C 1
ATOM 2123 O O . THR B 1 126 ? 20.106 48.366 23.434 1.00 21.71 157 THR B O 1
ATOM 2127 N N . LEU B 1 127 ? 20.968 47.660 25.380 1.00 19.72 158 LEU B N 1
ATOM 2128 C CA . LEU B 1 127 ? 19.885 48.202 26.191 1.00 22.20 158 LEU B CA 1
ATOM 2129 C C . LEU B 1 127 ? 19.814 49.734 26.130 1.00 26.95 158 LEU B C 1
ATOM 2130 O O . LEU B 1 127 ? 18.739 50.320 26.259 1.00 22.07 158 LEU B O 1
ATOM 2135 N N . GLN B 1 128 ? 20.960 50.381 25.950 1.00 22.59 159 GLN B N 1
ATOM 2136 C CA . GLN B 1 128 ? 20.999 51.839 25.880 1.00 23.44 159 GLN B CA 1
ATOM 2137 C C . GLN B 1 128 ? 20.134 52.349 24.730 1.00 21.90 159 GLN B C 1
ATOM 2138 O O . GLN B 1 128 ? 19.443 53.343 24.886 1.00 25.36 159 GLN B O 1
ATOM 2144 N N . HIS B 1 129 ? 20.162 51.657 23.589 1.00 22.75 160 HIS B N 1
ATOM 2145 C CA . HIS B 1 129 ? 19.295 52.003 22.455 1.00 25.25 160 HIS B CA 1
ATOM 2146 C C . HIS B 1 129 ? 17.811 51.982 22.844 1.00 27.67 160 HIS B C 1
ATOM 2147 O O . HIS B 1 129 ? 17.030 52.826 22.407 1.00 31.52 160 HIS B O 1
ATOM 2154 N N . LEU B 1 130 ? 17.424 51.001 23.656 1.00 21.45 161 LEU B N 1
ATOM 2155 C CA . LEU B 1 130 ? 16.015 50.800 23.989 1.00 20.28 161 LEU B CA 1
ATOM 2156 C C . LEU B 1 130 ? 15.466 51.831 24.977 1.00 21.64 161 LEU B C 1
ATOM 2157 O O . LEU B 1 130 ? 14.258 51.976 25.115 1.00 27.80 161 LEU B O 1
ATOM 2162 N N . LEU B 1 131 ? 16.359 52.539 25.663 1.00 27.38 162 LEU B N 1
ATOM 2163 C CA . LEU B 1 131 ? 15.960 53.571 26.621 1.00 28.26 162 LEU B CA 1
ATOM 2164 C C . LEU B 1 131 ? 15.647 54.905 25.937 1.00 32.41 162 LEU B C 1
ATOM 2165 O O . LEU B 1 131 ? 14.992 55.775 26.511 1.00 29.37 162 LEU B O 1
ATOM 2170 N N . ASN B 1 132 ? 16.108 55.051 24.702 1.00 30.09 163 ASN B N 1
ATOM 2171 C CA . ASN B 1 132 ? 16.002 56.314 23.982 1.00 34.75 163 ASN B CA 1
ATOM 2172 C C . ASN B 1 132 ? 14.608 56.594 23.423 1.00 33.88 163 ASN B C 1
ATOM 2173 O O . ASN B 1 132 ? 14.007 55.723 22.795 1.00 29.70 163 ASN B O 1
ATOM 2178 N N . PRO B 1 133 ? 14.100 57.822 23.621 1.00 33.95 164 PRO B N 1
ATOM 2179 C CA . PRO B 1 133 ? 12.765 58.205 23.134 1.00 36.47 164 PRO B CA 1
ATOM 2180 C C . PRO B 1 133 ? 12.602 58.011 21.624 1.00 36.79 164 PRO B C 1
ATOM 2181 O O . PRO B 1 133 ? 11.512 57.660 21.156 1.00 31.91 164 PRO B O 1
ATOM 2185 N N . SER B 1 134 ? 13.675 58.239 20.873 1.00 37.32 165 SER B N 1
ATOM 2186 C CA . SER B 1 134 ? 13.631 58.080 19.424 1.00 42.40 165 SER B CA 1
ATOM 2187 C C . SER B 1 134 ? 14.938 57.486 18.923 1.00 39.30 165 SER B C 1
ATOM 2188 O O . SER B 1 134 ? 15.769 58.198 18.354 1.00 41.99 165 SER B O 1
ATOM 2191 N N . PRO B 1 135 ? 15.129 56.175 19.133 1.00 32.64 166 PRO B N 1
ATOM 2192 C CA . PRO B 1 135 ? 16.420 55.575 18.796 1.00 36.91 166 PRO B CA 1
ATOM 2193 C C . PRO B 1 135 ? 16.650 55.473 17.295 1.00 33.16 166 PRO B C 1
ATOM 2194 O O . PRO B 1 135 ? 15.774 55.069 16.526 1.00 28.66 166 PRO B O 1
ATOM 2198 N N . SER B 1 136 ? 17.844 55.879 16.892 1.00 37.29 167 SER B N 1
ATOM 2199 C CA . SER B 1 136 ? 18.311 55.662 15.542 1.00 39.43 167 SER B CA 1
ATOM 2200 C C . SER B 1 136 ? 19.678 55.030 15.683 1.00 40.14 167 SER B C 1
ATOM 2201 O O . SER B 1 136 ? 20.449 55.393 16.567 1.00 45.88 167 SER B O 1
ATOM 2204 N N . LEU B 1 137 ? 19.968 54.061 14.833 1.00 31.71 168 LEU B N 1
ATOM 2205 C CA . LEU B 1 137 ? 21.239 53.377 14.908 1.00 25.34 168 LEU B CA 1
ATOM 2206 C C . LEU B 1 137 ? 22.193 53.967 13.903 1.00 33.22 168 LEU B C 1
ATOM 2207 O O . LEU B 1 137 ? 21.787 54.390 12.824 1.00 33.92 168 LEU B O 1
ATOM 2212 N N . THR B 1 138 ? 23.464 54.008 14.269 1.00 28.74 169 THR B N 1
ATOM 2213 C CA . THR B 1 138 ? 24.492 54.435 13.349 1.00 34.87 169 THR B CA 1
ATOM 2214 C C . THR B 1 138 ? 24.979 53.222 12.561 1.00 33.75 169 THR B C 1
ATOM 2215 O O . THR B 1 138 ? 25.436 52.237 13.137 1.00 31.73 169 THR B O 1
ATOM 2219 N N . ILE B 1 139 ? 24.861 53.299 11.242 1.00 31.01 170 ILE B N 1
ATOM 2220 C CA . ILE B 1 139 ? 25.177 52.172 10.378 1.00 33.96 170 ILE B CA 1
ATOM 2221 C C . ILE B 1 139 ? 26.402 52.463 9.527 1.00 32.90 170 ILE B C 1
ATOM 2222 O O . ILE B 1 139 ? 26.476 53.504 8.886 1.00 40.35 170 ILE B O 1
ATOM 2227 N N . ILE B 1 140 ? 27.352 51.535 9.513 1.00 33.79 171 ILE B N 1
ATOM 2228 C CA . ILE B 1 140 ? 28.481 51.617 8.587 1.00 37.81 171 ILE B CA 1
ATOM 2229 C C . ILE B 1 140 ? 28.260 50.633 7.439 1.00 40.93 171 ILE B C 1
ATOM 2230 O O . ILE B 1 140 ? 28.322 49.414 7.634 1.00 40.50 171 ILE B O 1
ATOM 2235 N N . PRO B 1 141 ? 27.981 51.157 6.237 1.00 44.01 172 PRO B N 1
ATOM 2236 C CA . PRO B 1 141 ? 27.766 50.318 5.052 1.00 48.40 172 PRO B CA 1
ATOM 2237 C C . PRO B 1 141 ? 29.042 49.573 4.666 1.00 50.90 172 PRO B C 1
ATOM 2238 O O . PRO B 1 141 ? 30.070 50.212 4.457 1.00 53.61 172 PRO B O 1
ATOM 2242 N N . THR B 1 142 ? 28.978 48.249 4.567 1.00 52.46 173 THR B N 1
ATOM 2243 C CA . THR B 1 142 ? 30.153 47.468 4.187 1.00 62.64 173 THR B CA 1
ATOM 2244 C C . THR B 1 142 ? 30.284 47.334 2.672 1.00 71.74 173 THR B C 1
ATOM 2245 O O . THR B 1 142 ? 29.719 46.423 2.068 1.00 74.20 173 THR B O 1
ATOM 2249 N N . ASP B 1 156 ? 31.284 58.855 6.856 1.00 76.65 187 ASP B N 1
ATOM 2250 C CA . ASP B 1 156 ? 29.889 59.063 6.486 1.00 69.95 187 ASP B CA 1
ATOM 2251 C C . ASP B 1 156 ? 29.018 57.868 6.848 1.00 59.46 187 ASP B C 1
ATOM 2252 O O . ASP B 1 156 ? 28.685 57.060 5.983 1.00 62.98 187 ASP B O 1
ATOM 2257 N N . PRO B 1 157 ? 28.642 57.748 8.130 1.00 50.30 188 PRO B N 1
ATOM 2258 C CA . PRO B 1 157 ? 27.722 56.679 8.524 1.00 43.29 188 PRO B CA 1
ATOM 2259 C C . PRO B 1 157 ? 26.281 57.062 8.212 1.00 39.96 188 PRO B C 1
ATOM 2260 O O . PRO B 1 157 ? 25.977 58.244 8.034 1.00 43.21 188 PRO B O 1
ATOM 2264 N N . TYR B 1 158 ? 25.407 56.066 8.137 1.00 35.79 189 TYR B N 1
ATOM 2265 C CA . TYR B 1 158 ? 24.006 56.309 7.852 1.00 39.25 189 TYR B CA 1
ATOM 2266 C C . TYR B 1 158 ? 23.214 56.189 9.149 1.00 39.45 189 TYR B C 1
ATOM 2267 O O . TYR B 1 158 ? 23.627 55.499 10.073 1.00 41.59 189 TYR B O 1
ATOM 2276 N N . LYS B 1 159 ? 22.082 56.874 9.207 1.00 33.64 190 LYS B N 1
ATOM 2277 C CA . LYS B 1 159 ? 21.207 56.839 10.366 1.00 32.38 190 LYS B CA 1
ATOM 2278 C C . LYS B 1 159 ? 19.982 55.991 10.039 1.00 32.53 190 LYS B C 1
ATOM 2279 O O . LYS B 1 159 ? 19.358 56.153 8.990 1.00 31.73 190 LYS B O 1
ATOM 2285 N N . SER B 1 160 ? 19.657 55.069 10.933 1.00 28.75 191 SER B N 1
AT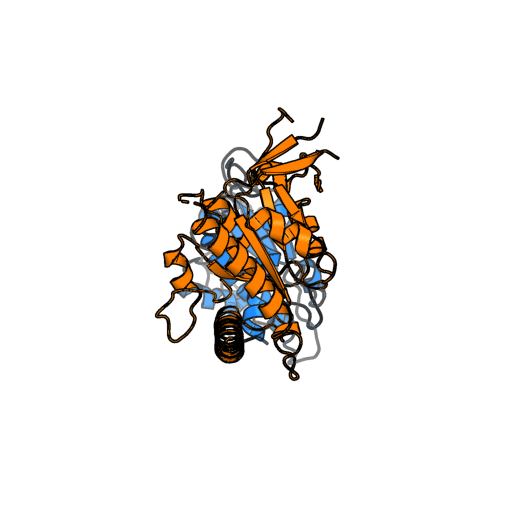OM 2286 C CA . SER B 1 160 ? 18.575 54.130 10.693 1.00 27.31 191 SER B CA 1
ATOM 2287 C C . SER B 1 160 ? 17.601 54.119 11.865 1.00 34.31 191 SER B C 1
ATOM 2288 O O . SER B 1 160 ? 17.990 53.851 13.000 1.00 26.15 191 SER B O 1
ATOM 2291 N N . LYS B 1 161 ? 16.336 54.415 11.589 1.00 27.03 192 LYS B N 1
ATOM 2292 C CA . LYS B 1 161 ? 15.322 54.422 12.631 1.00 26.58 192 LYS B CA 1
ATOM 2293 C C . LYS B 1 161 ? 15.074 53.000 13.142 1.00 24.18 192 LYS B C 1
ATOM 2294 O O . LYS B 1 161 ? 14.851 52.083 12.355 1.00 23.60 192 LYS B O 1
ATOM 2300 N N . LEU B 1 162 ? 15.134 52.818 14.460 1.00 23.27 193 LEU B N 1
ATOM 2301 C CA . LEU B 1 162 ? 14.847 51.519 15.062 1.00 21.23 193 LEU B CA 1
ATOM 2302 C C . LEU B 1 162 ? 13.332 51.293 15.141 1.00 21.25 193 LEU B C 1
ATOM 2303 O O . LEU B 1 162 ? 12.620 52.082 15.755 1.00 22.45 193 LEU B O 1
ATOM 2308 N N . LYS B 1 163 ? 12.842 50.211 14.536 1.00 20.26 194 LYS B N 1
ATOM 2309 C CA . LYS B 1 163 ? 11.392 49.986 14.457 1.00 20.70 194 LYS B CA 1
ATOM 2310 C C . LYS B 1 163 ? 10.875 48.747 15.199 1.00 19.04 194 LYS B C 1
ATOM 2311 O O . LYS B 1 163 ? 9.664 48.625 15.412 1.00 20.70 194 LYS B O 1
ATOM 2317 N N . ALA B 1 164 ? 11.766 47.831 15.558 1.00 18.61 195 ALA B N 1
ATOM 2318 C CA . ALA B 1 164 ? 11.350 46.595 16.234 1.00 16.90 195 ALA B CA 1
ATOM 2319 C C . ALA B 1 164 ? 12.528 45.831 16.807 1.00 19.19 195 ALA B C 1
ATOM 2320 O O . ALA B 1 164 ? 13.686 46.125 16.514 1.00 15.36 195 ALA B O 1
ATOM 2322 N N . VAL B 1 165 ? 12.216 44.828 17.622 1.00 13.42 196 VAL B N 1
ATOM 2323 C CA . VAL B 1 165 ? 13.225 44.010 18.275 1.00 12.40 196 VAL B CA 1
ATOM 2324 C C . VAL B 1 165 ? 12.842 42.559 18.074 1.00 16.89 196 VAL B C 1
ATOM 2325 O O . VAL B 1 165 ? 11.680 42.198 18.211 1.00 15.60 196 VAL B O 1
ATOM 2329 N N . ILE B 1 166 ? 13.805 41.741 17.689 1.00 12.48 197 ILE B N 1
ATOM 2330 C CA . ILE B 1 166 ? 13.619 40.297 17.724 1.00 11.58 197 ILE B CA 1
ATOM 2331 C C . ILE B 1 166 ? 14.511 39.774 18.845 1.00 10.19 197 ILE B C 1
ATOM 2332 O O . ILE B 1 166 ? 15.724 39.960 18.811 1.00 16.02 197 ILE B O 1
ATOM 2337 N N . PHE B 1 167 ? 13.902 39.133 19.845 1.00 11.12 198 PHE B N 1
ATOM 2338 C CA . PHE B 1 167 ? 14.660 38.541 20.936 1.00 9.42 198 PHE B CA 1
ATOM 2339 C C . PHE B 1 167 ? 14.675 37.037 20.678 1.00 17.17 198 PHE B C 1
ATOM 2340 O O . PHE B 1 167 ? 13.625 36.364 20.771 1.00 10.79 198 PHE B O 1
ATOM 2348 N N . LEU B 1 168 ? 15.855 36.520 20.331 1.00 14.70 199 LEU B N 1
ATOM 2349 C CA . LEU B 1 168 ? 15.989 35.140 19.855 1.00 10.35 199 LEU B CA 1
ATOM 2350 C C . LEU B 1 168 ? 16.472 34.298 21.017 1.00 13.86 199 LEU B C 1
ATOM 2351 O O . LEU B 1 168 ? 17.339 34.729 21.764 1.00 10.91 199 LEU B O 1
ATOM 2356 N N . LEU B 1 169 ? 15.919 33.098 21.159 1.00 11.21 200 LEU B N 1
ATOM 2357 C CA . LEU B 1 169 ? 16.327 32.173 22.208 1.00 15.21 200 LEU B CA 1
ATOM 2358 C C . LEU B 1 169 ? 16.321 30.747 21.659 1.00 13.91 200 LEU B C 1
ATOM 2359 O O . LEU B 1 169 ? 15.620 30.453 20.682 1.00 15.45 200 LEU B O 1
ATOM 2364 N N . ASP B 1 170 ? 17.097 29.873 22.294 1.00 14.17 201 ASP B N 1
ATOM 2365 C CA . ASP B 1 170 ? 17.176 28.464 21.917 1.00 14.35 201 ASP B CA 1
ATOM 2366 C C . ASP B 1 170 ? 16.051 27.702 22.629 1.00 18.22 201 ASP B C 1
ATOM 2367 O O . ASP B 1 170 ? 16.134 27.456 23.831 1.00 14.74 201 ASP B O 1
ATOM 2372 N N . ALA B 1 171 ? 15.006 27.316 21.895 1.00 15.78 202 ALA B N 1
ATOM 2373 C CA . ALA B 1 171 ? 13.841 26.700 22.527 1.00 15.79 202 ALA B CA 1
ATOM 2374 C C . ALA B 1 171 ? 14.154 25.301 23.060 1.00 19.87 202 ALA B C 1
ATOM 2375 O O . ALA B 1 171 ? 13.451 24.799 23.934 1.00 21.14 202 ALA B O 1
ATOM 2377 N N . ALA B 1 172 ? 15.206 24.682 22.532 1.00 19.05 203 ALA B N 1
ATOM 2378 C CA . ALA B 1 172 ? 15.634 23.373 23.009 1.00 25.54 203 ALA B CA 1
ATOM 2379 C C . ALA B 1 172 ? 16.394 23.481 24.329 1.00 27.57 203 ALA B C 1
ATOM 2380 O O . ALA B 1 172 ? 16.193 22.671 25.229 1.00 25.73 203 ALA B O 1
ATOM 2382 N N . ALA B 1 173 ? 17.265 24.482 24.441 1.00 23.59 204 ALA B N 1
ATOM 2383 C CA . ALA B 1 173 ? 18.032 24.680 25.667 1.00 24.81 204 ALA B CA 1
ATOM 2384 C C . ALA B 1 173 ? 17.090 25.051 26.795 1.00 22.58 204 ALA B C 1
ATOM 2385 O O . ALA B 1 173 ? 17.347 24.761 27.953 1.00 24.64 204 ALA B O 1
ATOM 2387 N N . LEU B 1 174 ? 15.987 25.688 26.438 1.00 20.38 205 LEU B N 1
ATOM 2388 C CA . LEU B 1 174 ? 14.997 26.112 27.415 1.00 36.16 205 LEU B CA 1
ATOM 2389 C C . LEU B 1 174 ? 14.396 24.922 28.157 1.00 33.46 205 LEU B C 1
ATOM 2390 O O . LEU B 1 174 ? 13.901 25.060 29.273 1.00 38.00 205 LEU B O 1
ATOM 2395 N N . ALA B 1 175 ? 14.455 23.748 27.541 1.00 31.44 206 ALA B N 1
ATOM 2396 C CA . ALA B 1 175 ? 13.942 22.539 28.163 1.00 40.21 206 ALA B CA 1
ATOM 2397 C C . ALA B 1 175 ? 14.926 21.863 29.131 1.00 50.66 206 ALA B C 1
ATOM 2398 O O . ALA B 1 175 ? 14.662 20.754 29.586 1.00 51.45 206 ALA B O 1
ATOM 2400 N N . ASP B 1 176 ? 16.045 22.517 29.453 1.00 52.82 207 ASP B N 1
ATOM 2401 C CA . ASP B 1 176 ? 17.029 21.916 30.367 1.00 51.59 207 ASP B CA 1
ATOM 2402 C C . ASP B 1 176 ? 16.483 21.789 31.790 1.00 51.48 207 ASP B C 1
ATOM 2403 O O . ASP B 1 176 ? 15.757 22.662 32.267 1.00 51.18 207 ASP B O 1
ATOM 2408 N N . SER B 1 177 ? 16.832 20.693 32.459 1.00 53.49 208 SER B N 1
ATOM 2409 C CA . SER B 1 177 ? 16.229 20.360 33.747 1.00 61.77 208 SER B CA 1
ATOM 2410 C C . SER B 1 177 ? 16.572 21.341 34.870 1.00 62.58 208 SER B C 1
ATOM 2411 O O . SER B 1 177 ? 15.697 21.730 35.643 1.00 66.44 208 SER B O 1
ATOM 2414 N N . ASP B 1 178 ? 17.837 21.744 34.951 1.00 60.28 209 ASP B N 1
ATOM 2415 C CA . ASP B 1 178 ? 18.291 22.654 36.006 1.00 60.22 209 ASP B CA 1
ATOM 2416 C C . ASP B 1 178 ? 17.586 24.020 36.002 1.00 56.94 209 ASP B C 1
ATOM 2417 O O . ASP B 1 178 ? 17.513 24.687 37.036 1.00 58.92 209 ASP B O 1
ATOM 2422 N N . GLY B 1 179 ? 17.071 24.430 34.844 1.00 37.21 210 GLY B N 1
ATOM 2423 C CA . GLY B 1 179 ? 16.366 25.694 34.732 1.00 35.53 210 GLY B CA 1
ATOM 2424 C C . GLY B 1 179 ? 17.287 26.884 34.569 1.00 33.64 210 GLY B C 1
ATOM 2425 O O . GLY B 1 179 ? 16.824 28.029 34.534 1.00 31.41 210 GLY B O 1
ATOM 2426 N N . ASP B 1 180 ? 18.589 26.622 34.464 1.00 34.96 211 ASP B N 1
ATOM 2427 C CA . ASP B 1 180 ? 19.574 27.699 34.340 1.00 30.13 211 ASP B CA 1
ATOM 2428 C C . ASP B 1 180 ? 19.387 28.560 33.090 1.00 26.71 211 ASP B C 1
ATOM 2429 O O . ASP B 1 180 ? 19.446 29.783 33.168 1.00 25.24 211 ASP B O 1
ATOM 2434 N N . TYR B 1 181 ? 19.182 27.919 31.943 1.00 25.79 212 TYR B N 1
ATOM 2435 C CA . TYR B 1 181 ? 19.005 28.660 30.688 1.00 22.94 212 TYR B CA 1
ATOM 2436 C C . TYR B 1 181 ? 17.731 29.500 30.706 1.00 20.67 212 TYR B C 1
ATOM 2437 O O . TYR B 1 181 ? 17.721 30.643 30.243 1.00 18.78 212 TYR B O 1
ATOM 2446 N N . LEU B 1 182 ? 16.649 28.939 31.239 1.00 22.22 213 LEU B N 1
ATOM 2447 C CA . LEU B 1 182 ? 15.425 29.720 31.390 1.00 25.77 213 LEU B CA 1
ATOM 2448 C C . LEU B 1 182 ? 15.665 30.971 32.244 1.00 19.23 213 LEU B C 1
ATOM 2449 O O . LEU B 1 182 ? 15.278 32.075 31.864 1.00 18.19 213 LEU B O 1
ATOM 2454 N N . SER B 1 183 ? 16.322 30.808 33.385 1.00 22.60 214 SER B N 1
ATOM 2455 C CA A SER B 1 183 ? 16.546 31.927 34.301 0.46 25.37 214 SER B CA 1
ATOM 2456 C CA B SER B 1 183 ? 16.529 31.935 34.297 0.54 25.34 214 SER B CA 1
ATOM 2457 C C . SER B 1 183 ? 17.450 33.012 33.718 1.00 24.09 214 SER B C 1
ATOM 2458 O O . SER B 1 183 ? 17.158 34.202 33.825 1.00 19.56 214 SER B O 1
ATOM 2463 N N . GLN B 1 184 ? 18.553 32.598 33.102 1.00 22.89 215 GLN B N 1
ATOM 2464 C CA . GLN B 1 184 ? 19.499 33.555 32.538 1.00 25.12 215 GLN B CA 1
ATOM 2465 C C . GLN B 1 184 ? 18.895 34.265 31.327 1.00 19.66 215 GLN B C 1
ATOM 2466 O O . GLN B 1 184 ? 19.024 35.481 31.171 1.00 19.09 215 GLN B O 1
ATOM 2472 N N . THR B 1 185 ? 18.203 33.514 30.482 1.00 17.56 216 THR B N 1
ATOM 2473 C CA . THR B 1 185 ? 17.547 34.116 29.322 1.00 15.79 216 THR B CA 1
ATOM 2474 C C . THR B 1 185 ? 16.418 35.066 29.711 1.00 17.58 216 THR B C 1
ATOM 2475 O O . THR B 1 185 ? 16.286 36.141 29.135 1.00 17.28 216 THR B O 1
ATOM 2479 N N . ALA B 1 186 ? 15.601 34.679 30.689 1.00 16.80 217 ALA B N 1
ATOM 2480 C CA . ALA B 1 186 ? 14.492 35.548 31.109 1.00 14.13 217 ALA B CA 1
ATOM 248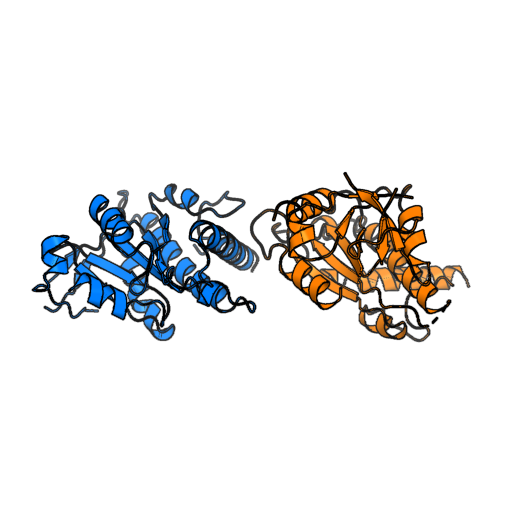1 C C . ALA B 1 186 ? 15.035 36.819 31.757 1.00 13.97 217 ALA B C 1
ATOM 2482 O O . ALA B 1 186 ? 14.421 37.876 31.669 1.00 14.75 217 ALA B O 1
ATOM 2484 N N . SER B 1 187 ? 16.189 36.703 32.411 1.00 15.52 218 SER B N 1
ATOM 2485 C CA . SER B 1 187 ? 16.838 37.858 33.023 1.00 16.34 218 SER B CA 1
ATOM 2486 C C . SER B 1 187 ? 17.156 38.905 31.956 1.00 16.57 218 SER B C 1
ATOM 2487 O O . SER B 1 187 ? 16.913 40.094 32.148 1.00 19.70 218 SER B O 1
ATOM 2490 N N . TYR B 1 188 ? 17.687 38.444 30.828 1.00 14.36 219 TYR B N 1
ATOM 2491 C CA . TYR B 1 188 ? 18.003 39.316 29.686 1.00 13.69 219 TYR B CA 1
ATOM 2492 C C . TYR B 1 188 ? 16.728 39.937 29.143 1.00 13.06 219 TYR B C 1
ATOM 2493 O O . TYR B 1 188 ? 16.642 41.156 28.994 1.00 16.11 219 TYR B O 1
ATOM 2502 N N . LEU B 1 189 ? 15.723 39.096 28.897 1.00 12.34 220 LEU B N 1
ATOM 2503 C CA . LEU B 1 189 ? 14.440 39.552 28.377 1.00 10.06 220 LEU B CA 1
ATOM 2504 C C . LEU B 1 189 ? 13.796 40.598 29.299 1.00 11.75 220 LEU B C 1
ATOM 2505 O O . LEU B 1 189 ? 13.226 41.584 28.830 1.00 13.44 220 LEU B O 1
ATOM 2510 N N . TYR B 1 190 ? 13.874 40.373 30.602 1.00 11.66 221 TYR B N 1
ATOM 2511 C CA . TYR B 1 190 ? 13.330 41.303 31.578 1.00 13.77 221 TYR B CA 1
ATOM 2512 C C . TYR B 1 190 ? 13.930 42.704 31.382 1.00 14.26 221 TYR B C 1
ATOM 2513 O O . TYR B 1 190 ? 13.210 43.700 31.363 1.00 17.69 221 TYR B O 1
ATOM 2522 N N . ASP B 1 191 ? 15.245 42.769 31.210 1.00 13.41 222 ASP B N 1
ATOM 2523 C CA . ASP B 1 191 ? 15.918 44.054 31.032 1.00 15.25 222 ASP B CA 1
ATOM 2524 C C . ASP B 1 191 ? 15.539 44.695 29.694 1.00 15.17 222 ASP B C 1
ATOM 2525 O O . ASP B 1 191 ? 15.460 45.920 29.585 1.00 18.65 222 ASP B O 1
ATOM 2530 N N . VAL B 1 192 ? 15.341 43.869 28.670 1.00 14.34 223 VAL B N 1
ATOM 2531 C CA . VAL B 1 192 ? 14.948 44.390 27.364 1.00 16.47 223 VAL B CA 1
ATOM 2532 C C . VAL B 1 192 ? 13.579 45.061 27.489 1.00 14.87 223 VAL B C 1
ATOM 2533 O O . VAL B 1 192 ? 13.409 46.228 27.138 1.00 15.18 223 VAL B O 1
ATOM 2537 N N . LEU B 1 193 ? 12.619 44.329 28.031 1.00 11.99 224 LEU B N 1
ATOM 2538 C CA . LEU B 1 193 ? 11.261 44.845 28.160 1.00 12.80 224 LEU B CA 1
ATOM 2539 C C . LEU B 1 193 ? 11.178 46.013 29.138 1.00 14.80 224 LEU B C 1
ATOM 2540 O O . LEU B 1 193 ? 10.438 46.969 28.903 1.00 16.38 224 LEU B O 1
ATOM 2545 N N . LEU B 1 194 ? 11.918 45.938 30.239 1.00 13.06 225 LEU B N 1
ATOM 2546 C CA . LEU B 1 194 ? 11.884 47.029 31.213 1.00 15.41 225 LEU B CA 1
ATOM 2547 C C . LEU B 1 194 ? 12.483 48.314 30.620 1.00 17.08 225 LEU B C 1
ATOM 2548 O O . LEU B 1 194 ? 12.045 49.420 30.941 1.00 16.96 225 LEU B O 1
ATOM 2553 N N . SER B 1 195 ? 13.483 48.164 29.758 1.00 15.14 226 SER B N 1
ATOM 2554 C CA . SER B 1 195 ? 14.090 49.336 29.129 1.00 16.69 226 SER B CA 1
ATOM 2555 C C . SER B 1 195 ? 13.066 50.013 28.210 1.00 17.61 226 SER B C 1
ATOM 2556 O O . SER B 1 195 ? 12.966 51.233 28.193 1.00 18.10 226 SER B O 1
ATOM 2559 N N . LEU B 1 196 ? 12.308 49.219 27.452 1.00 14.78 227 LEU B N 1
ATOM 2560 C CA . LEU B 1 196 ? 11.283 49.773 26.552 1.00 15.66 227 LEU B CA 1
ATOM 2561 C C . LEU B 1 196 ? 10.135 50.370 27.353 1.00 21.94 227 LEU B C 1
ATOM 2562 O O . LEU B 1 196 ? 9.503 51.346 26.930 1.00 20.58 227 LEU B O 1
ATOM 2567 N N . GLN B 1 197 ? 9.868 49.785 28.516 1.00 15.90 228 GLN B N 1
ATOM 2568 C CA . GLN B 1 197 ? 8.851 50.327 29.420 1.00 16.94 228 GLN B CA 1
ATOM 2569 C C . GLN B 1 197 ? 9.274 51.684 29.971 1.00 23.04 228 GLN B C 1
ATOM 2570 O O . GLN B 1 197 ? 8.469 52.623 30.041 1.00 25.48 228 GLN B O 1
ATOM 2576 N N . LYS B 1 198 ? 10.538 51.792 30.372 1.00 19.50 229 LYS B N 1
ATOM 2577 C CA . LYS B 1 198 ? 11.049 53.062 30.891 1.00 21.81 229 LYS B CA 1
ATOM 2578 C C . LYS B 1 198 ? 11.015 54.110 29.793 1.00 25.14 229 LYS B C 1
ATOM 2579 O O . LYS B 1 198 ? 10.731 55.276 30.041 1.00 25.15 229 LYS B O 1
ATOM 2585 N N . ARG B 1 199 ? 11.313 53.682 28.573 1.00 24.00 230 ARG B N 1
ATOM 2586 C CA . ARG B 1 199 ? 11.260 54.574 27.419 1.00 29.33 230 ARG B CA 1
ATOM 2587 C C . ARG B 1 199 ? 9.867 55.196 27.251 1.00 29.38 230 ARG B C 1
ATOM 2588 O O . ARG B 1 199 ? 9.747 56.397 27.029 1.00 27.75 230 ARG B O 1
ATOM 2596 N N . PHE B 1 200 ? 8.822 54.372 27.367 1.00 23.83 231 PHE B N 1
ATOM 2597 C CA . PHE B 1 200 ? 7.439 54.843 27.274 1.00 26.86 231 PHE B CA 1
ATOM 2598 C C . PHE B 1 200 ? 7.143 55.915 28.312 1.00 32.72 231 PHE B C 1
ATOM 2599 O O . PHE B 1 200 ? 6.409 56.871 28.048 1.00 33.12 231 PHE B O 1
ATOM 2607 N N . HIS B 1 201 ? 7.712 55.747 29.498 1.00 41.16 232 HIS B N 1
ATOM 2608 C CA . HIS B 1 201 ? 7.438 56.652 30.605 1.00 46.49 232 HIS B CA 1
ATOM 2609 C C . HIS B 1 201 ? 8.252 57.936 30.548 1.00 54.48 232 HIS B C 1
ATOM 2610 O O . HIS B 1 201 ? 8.073 58.830 31.375 1.00 61.90 232 HIS B O 1
ATOM 2617 N N . SER B 1 202 ? 9.140 58.035 29.568 1.00 57.01 233 SER B N 1
ATOM 2618 C CA . SER B 1 202 ? 9.948 59.236 29.414 1.00 64.63 233 SER B CA 1
ATOM 2619 C C . SER B 1 202 ? 9.140 60.364 28.784 1.00 72.73 233 SER B C 1
ATOM 2620 O O . SER B 1 202 ? 9.544 60.940 27.775 1.00 80.00 233 SER B O 1
ATOM 2623 N N . ALA B 1 208 ? 4.791 60.645 23.874 1.00 52.49 239 ALA B N 1
ATOM 2624 C CA . ALA B 1 208 ? 4.317 59.316 23.495 1.00 64.23 239 ALA B CA 1
ATOM 2625 C C . ALA B 1 208 ? 5.160 58.751 22.354 1.00 57.32 239 ALA B C 1
ATOM 2626 O O . ALA B 1 208 ? 4.883 59.016 21.184 1.00 59.03 239 ALA B O 1
ATOM 2628 N N . PRO B 1 209 ? 6.186 57.954 22.694 1.00 52.80 240 PRO B N 1
ATOM 2629 C CA . PRO B 1 209 ? 7.195 57.540 21.712 1.00 44.72 240 PRO B CA 1
ATOM 2630 C C . PRO B 1 209 ? 6.649 56.600 20.644 1.00 45.91 240 PRO B C 1
ATOM 2631 O O . PRO B 1 209 ? 5.590 55.998 20.811 1.00 49.74 240 PRO B O 1
ATOM 2635 N N . SER B 1 210 ? 7.388 56.488 19.547 1.00 41.10 241 SER B N 1
ATOM 2636 C CA . SER B 1 210 ? 7.032 55.604 18.457 1.00 37.57 241 SER B CA 1
ATOM 2637 C C . SER B 1 210 ? 7.100 54.157 18.934 1.00 33.81 241 SER B C 1
ATOM 2638 O O . SER B 1 210 ? 7.944 53.810 19.758 1.00 33.82 241 SER B O 1
ATOM 2641 N N . SER B 1 211 ? 6.212 53.316 18.413 1.00 39.53 242 SER B N 1
ATOM 2642 C CA . SER B 1 211 ? 6.164 51.911 18.805 1.00 39.92 242 SER B CA 1
ATOM 2643 C C . SER B 1 211 ? 7.435 51.162 18.435 1.00 31.47 242 SER B C 1
ATOM 2644 O O . SER B 1 211 ? 8.013 51.381 17.365 1.00 33.60 242 SER B O 1
ATOM 2647 N N . ILE B 1 212 ? 7.878 50.292 19.341 1.00 24.98 243 ILE B N 1
ATOM 2648 C CA . ILE B 1 212 ? 8.923 49.326 19.045 1.00 22.70 243 ILE B CA 1
ATOM 2649 C C . ILE B 1 212 ? 8.428 47.965 19.550 1.00 29.39 243 ILE B C 1
ATOM 2650 O O . ILE B 1 212 ? 8.660 47.606 20.701 1.00 24.44 243 ILE B O 1
ATOM 2655 N N . PRO B 1 213 ? 7.707 47.225 18.696 1.00 20.05 244 PRO B N 1
ATOM 2656 C CA . PRO B 1 213 ? 7.198 45.895 19.068 1.00 18.90 244 PRO B CA 1
ATOM 2657 C C . PRO B 1 213 ? 8.313 44.877 19.262 1.00 20.50 244 PRO B C 1
ATOM 2658 O O . PRO B 1 213 ? 9.384 45.039 18.692 1.00 17.94 244 PRO B O 1
ATOM 2662 N N . VAL B 1 214 ? 8.060 43.832 20.046 1.00 15.04 245 VAL B N 1
ATOM 2663 C CA . VAL B 1 214 ? 9.098 42.848 20.326 1.00 13.34 245 VAL B CA 1
ATOM 2664 C C . VAL B 1 214 ? 8.626 41.459 19.932 1.00 13.91 245 VAL B C 1
ATOM 2665 O O . VAL B 1 214 ? 7.599 40.982 20.421 1.00 18.20 245 VAL B O 1
ATOM 2669 N N . LEU B 1 215 ? 9.372 40.817 19.043 1.00 13.47 246 LEU B N 1
ATOM 2670 C CA . LEU B 1 215 ? 9.078 39.437 18.681 1.00 11.23 246 LEU B CA 1
ATOM 2671 C C . LEU B 1 215 ? 10.001 38.533 19.470 1.00 9.80 246 LEU B C 1
ATOM 2672 O O . LEU B 1 215 ? 11.222 38.620 19.335 1.00 14.04 246 LEU B O 1
ATOM 2677 N N . ILE B 1 216 ? 9.429 37.669 20.300 1.00 11.46 247 ILE B N 1
ATOM 2678 C CA . ILE B 1 216 ? 10.237 36.659 20.980 1.00 9.75 247 ILE B CA 1
ATOM 2679 C C . ILE B 1 216 ? 10.252 35.406 20.102 1.00 12.61 247 ILE B C 1
ATOM 2680 O O . ILE B 1 216 ? 9.248 34.691 19.975 1.00 14.06 247 ILE B O 1
ATOM 2685 N N . ALA B 1 217 ? 11.378 35.196 19.437 1.00 13.23 248 ALA B N 1
ATOM 2686 C CA . ALA B 1 217 ? 11.525 34.155 18.439 1.00 14.24 248 ALA B CA 1
ATOM 2687 C C . ALA B 1 217 ? 12.114 32.918 19.109 1.00 19.72 248 ALA B C 1
ATOM 2688 O O . ALA B 1 217 ? 13.304 32.884 19.450 1.00 12.74 248 ALA B O 1
ATOM 2690 N N . ALA B 1 218 ? 11.255 31.922 19.319 1.00 15.24 249 ALA B N 1
ATOM 2691 C CA . ALA B 1 218 ? 11.659 30.665 19.936 1.00 17.14 249 ALA B CA 1
ATOM 2692 C C . ALA B 1 218 ? 12.259 29.746 18.880 1.00 15.71 249 ALA B C 1
ATOM 2693 O O . ALA B 1 218 ? 11.536 28.990 18.233 1.00 15.15 249 ALA B O 1
ATOM 2695 N N . ASN B 1 219 ? 13.583 29.815 18.731 1.00 13.26 250 ASN B N 1
ATOM 2696 C CA . ASN B 1 219 ? 14.320 29.176 17.632 1.00 12.88 250 ASN B CA 1
ATOM 2697 C C . ASN B 1 219 ? 14.593 27.691 17.876 1.00 11.87 250 ASN B C 1
ATOM 2698 O O . ASN B 1 219 ? 14.425 27.193 19.000 1.00 14.94 250 ASN B O 1
ATOM 2703 N N . LYS B 1 220 ? 15.049 27.004 16.824 1.00 14.85 251 LYS B N 1
ATOM 2704 C CA . LYS B 1 220 ? 15.440 25.588 16.873 1.00 13.61 251 LYS B CA 1
ATOM 2705 C C . LYS B 1 220 ? 14.243 24.627 17.021 1.00 18.96 251 LYS B C 1
ATOM 2706 O O . LYS B 1 220 ? 14.375 23.531 17.566 1.00 15.79 251 LYS B O 1
ATOM 2712 N N . GLN B 1 221 ? 13.088 25.020 16.489 1.00 15.85 252 GLN B N 1
ATOM 2713 C CA . GLN B 1 221 ? 11.907 24.157 16.525 1.00 14.87 252 GLN B CA 1
ATOM 2714 C C . GLN B 1 221 ? 12.057 22.873 15.692 1.00 19.15 252 GLN B C 1
ATOM 2715 O O . GLN B 1 221 ? 11.200 21.996 15.739 1.00 18.39 252 GLN B O 1
ATOM 2721 N N . ASP B 1 222 ? 13.147 22.771 14.937 1.00 19.39 253 ASP B N 1
ATOM 2722 C CA . ASP B 1 222 ? 13.470 21.543 14.226 1.00 24.03 253 ASP B CA 1
ATOM 2723 C C . ASP B 1 222 ? 13.877 20.437 15.204 1.00 19.99 253 ASP B C 1
ATOM 2724 O O . ASP B 1 222 ? 13.741 19.263 14.902 1.00 22.16 253 ASP B O 1
ATOM 2729 N N . LEU B 1 223 ? 14.395 20.822 16.369 1.00 21.53 254 LEU B N 1
ATOM 2730 C CA . LEU B 1 223 ? 14.856 19.837 17.355 1.00 22.34 254 LEU B CA 1
ATOM 2731 C C . LEU B 1 223 ? 13.671 19.180 18.060 1.00 26.30 254 LEU B C 1
ATOM 2732 O O . LEU B 1 223 ? 12.698 19.847 18.400 1.00 20.49 254 LEU B O 1
ATOM 2737 N N . PHE B 1 224 ? 13.747 17.873 18.284 1.00 28.54 255 PHE B N 1
ATOM 2738 C CA . PHE B 1 224 ? 12.629 17.164 18.906 1.00 25.58 255 PHE B CA 1
ATOM 2739 C C . PHE B 1 224 ? 12.400 17.616 20.356 1.00 24.79 255 PHE B C 1
ATOM 2740 O O . PHE B 1 224 ? 11.308 17.462 20.899 1.00 32.23 255 PHE B O 1
ATOM 2748 N N . THR B 1 225 ? 13.431 18.190 20.968 1.00 24.33 256 THR B N 1
ATOM 2749 C CA . THR B 1 225 ? 13.368 18.612 22.370 1.00 32.00 256 THR B CA 1
ATOM 2750 C C . THR B 1 225 ? 13.006 20.081 22.527 1.00 29.06 256 THR B C 1
ATOM 2751 O O . THR B 1 225 ? 12.906 20.581 23.641 1.00 27.15 256 THR B O 1
ATOM 2755 N N . ALA B 1 226 ? 12.813 20.772 21.410 1.00 21.65 257 ALA B N 1
ATOM 2756 C CA . ALA B 1 226 ? 12.404 22.176 21.449 1.00 23.23 257 ALA B CA 1
ATOM 2757 C C . ALA B 1 226 ? 11.083 22.372 22.200 1.00 27.96 257 ALA B C 1
ATOM 2758 O O . ALA B 1 226 ? 10.144 21.602 22.033 1.00 23.59 257 ALA B O 1
ATOM 2760 N N . VAL B 1 227 ? 11.007 23.421 23.007 1.00 23.37 258 VAL B N 1
ATOM 2761 C CA . VAL B 1 227 ? 9.773 23.750 23.707 1.00 27.39 258 VAL B CA 1
ATOM 2762 C C . VAL B 1 227 ? 8.853 24.475 22.713 1.00 21.06 258 VAL B C 1
ATOM 2763 O O . VAL B 1 227 ? 9.282 25.421 22.058 1.00 20.51 258 VAL B O 1
ATOM 2767 N N . PRO B 1 228 ? 7.597 24.012 22.565 1.00 23.13 259 PRO B N 1
ATOM 2768 C CA . PRO B 1 228 ? 6.658 24.720 21.681 1.00 22.68 259 PRO B CA 1
ATOM 2769 C C . PRO B 1 228 ? 6.436 26.172 22.138 1.00 24.19 259 PRO B C 1
ATOM 2770 O O . PRO B 1 228 ? 6.547 26.457 23.335 1.00 22.83 259 PRO B O 1
ATOM 2774 N N . ALA B 1 229 ? 6.135 27.066 21.201 1.00 21.49 260 ALA B N 1
ATOM 2775 C CA . ALA B 1 229 ? 6.001 28.495 21.507 1.00 21.53 260 ALA B CA 1
ATOM 2776 C C . ALA B 1 229 ? 5.003 28.818 22.620 1.00 20.53 260 ALA B C 1
ATOM 2777 O O . ALA B 1 229 ? 5.236 29.710 23.416 1.00 18.59 260 ALA B O 1
ATOM 2779 N N . SER B 1 230 ? 3.875 28.111 22.673 1.00 24.73 261 SER B N 1
ATOM 2780 C CA . SER B 1 230 ? 2.877 28.426 23.696 1.00 18.91 261 SER B CA 1
ATOM 2781 C C . SER B 1 230 ? 3.435 28.108 25.091 1.00 15.88 261 SER B C 1
ATOM 2782 O O . SER B 1 230 ? 3.133 28.795 26.060 1.00 20.75 261 SER B O 1
ATOM 2785 N N . LEU B 1 231 ? 4.262 27.074 25.176 1.00 18.00 262 LEU B N 1
ATOM 2786 C CA . LEU B 1 231 ? 4.910 26.708 26.437 1.00 18.64 262 LEU B CA 1
ATOM 2787 C C . LEU B 1 231 ? 6.115 27.625 26.716 1.00 19.79 262 LEU B C 1
ATOM 2788 O O . LEU B 1 231 ? 6.428 27.964 27.867 1.00 17.25 262 LEU B O 1
ATOM 2793 N N . VAL B 1 232 ? 6.797 28.034 25.657 1.00 17.43 263 VAL B N 1
ATOM 2794 C CA . VAL B 1 232 ? 7.849 29.035 25.818 1.00 15.14 263 VAL B CA 1
ATOM 2795 C C . VAL B 1 232 ? 7.246 30.305 26.439 1.00 19.63 263 VAL B C 1
ATOM 2796 O O . VAL B 1 232 ? 7.810 30.888 27.374 1.00 14.25 263 VAL B O 1
ATOM 2800 N N . LYS B 1 233 ? 6.075 30.694 25.945 1.00 15.98 264 LYS B N 1
ATOM 2801 C CA . LYS B 1 233 ? 5.375 31.891 26.425 1.00 13.24 264 LYS B CA 1
ATOM 2802 C C . LYS B 1 233 ? 5.031 31.796 27.903 1.00 14.45 264 LYS B C 1
ATOM 2803 O O . LYS B 1 233 ? 5.332 32.702 28.669 1.00 15.81 264 LYS B O 1
ATOM 2809 N N . SER B 1 234 ? 4.383 30.700 28.301 1.00 13.32 265 SER B N 1
ATOM 2810 C CA A SER B 1 234 ? 3.967 30.562 29.693 0.63 15.42 265 SER B CA 1
ATOM 2811 C CA B SER B 1 234 ? 3.968 30.497 29.692 0.37 16.08 265 SER B CA 1
ATOM 2812 C C . SER B 1 234 ? 5.167 30.410 30.641 1.00 15.59 265 SER B C 1
ATOM 2813 O O . SER B 1 234 ? 5.161 30.953 31.745 1.00 17.01 265 SER B O 1
ATOM 2818 N N . ARG B 1 235 ? 6.203 29.711 30.214 1.00 17.37 266 ARG B N 1
ATOM 2819 C CA . ARG B 1 235 ? 7.376 29.567 31.080 1.00 17.93 266 ARG B CA 1
ATOM 2820 C C . ARG B 1 235 ? 8.119 30.887 31.272 1.00 17.48 266 ARG B C 1
ATOM 2821 O O . ARG B 1 235 ? 8.572 31.185 32.373 1.00 14.31 266 ARG B O 1
ATOM 2829 N N . LEU B 1 236 ? 8.260 31.652 30.190 1.00 12.82 267 LEU B N 1
ATOM 2830 C CA . LEU B 1 236 ? 8.848 32.987 30.259 1.00 18.21 267 LEU B CA 1
ATOM 2831 C C . LEU B 1 236 ? 8.018 33.920 31.131 1.00 16.32 267 LEU B C 1
ATOM 2832 O O . LEU B 1 236 ? 8.573 34.683 31.925 1.00 13.79 267 LEU B O 1
ATOM 2837 N N . GLU B 1 237 ? 6.695 33.855 30.989 1.00 13.63 268 GLU B N 1
ATOM 2838 C CA . GLU B 1 237 ? 5.809 34.714 31.775 1.00 16.98 268 GLU B CA 1
ATOM 2839 C C . GLU B 1 237 ? 5.905 34.420 33.273 1.00 12.52 268 GLU B C 1
ATOM 2840 O O . GLU B 1 237 ? 5.956 35.326 34.094 1.00 16.64 268 GLU B O 1
ATOM 2846 N N . HIS B 1 238 ? 5.922 33.147 33.627 1.00 13.20 269 HIS B N 1
ATOM 2847 C CA . HIS B 1 238 ? 6.041 32.788 35.029 1.00 18.06 269 HIS B CA 1
ATOM 2848 C C . HIS B 1 238 ? 7.396 33.198 35.600 1.00 18.96 269 HIS B C 1
ATOM 2849 O O . HIS B 1 238 ? 7.493 33.614 36.763 1.00 19.93 269 HIS B O 1
ATOM 2856 N N . GLU B 1 239 ? 8.446 33.086 34.794 1.00 16.24 270 GLU B N 1
ATOM 2857 C CA . GLU B 1 239 ? 9.779 33.481 35.269 1.00 14.67 270 GLU B CA 1
ATOM 2858 C C . GLU B 1 239 ? 9.917 34.999 35.393 1.00 14.34 270 GLU B C 1
ATOM 2859 O O . GLU B 1 239 ? 10.525 35.478 36.343 1.00 18.18 270 GLU B O 1
ATOM 2865 N N . LEU B 1 240 ? 9.349 35.750 34.447 1.00 13.28 271 LEU B N 1
ATOM 2866 C CA . LEU B 1 240 ? 9.364 37.223 34.523 1.00 12.90 271 LEU B CA 1
ATOM 2867 C C . LEU B 1 240 ? 8.561 37.687 35.737 1.00 20.59 271 LEU B C 1
ATOM 2868 O O . LEU B 1 240 ? 8.957 38.629 36.437 1.00 16.63 271 LEU B O 1
ATOM 2873 N N . GLY B 1 241 ? 7.431 37.021 35.973 1.00 15.24 272 GLY B N 1
ATOM 2874 C CA . GLY B 1 241 ? 6.655 37.240 37.179 1.00 14.52 272 GLY B CA 1
ATOM 2875 C C . GLY B 1 241 ? 7.458 36.942 38.441 1.00 22.12 272 GLY B C 1
ATOM 2876 O O . GLY B 1 241 ? 7.412 37.708 39.393 1.00 16.91 272 GLY B O 1
ATOM 2877 N N . ARG B 1 242 ? 8.185 35.828 38.459 1.00 16.51 273 ARG B N 1
ATOM 2878 C CA . ARG B 1 242 ? 8.995 35.484 39.623 1.00 19.41 273 ARG B CA 1
ATOM 2879 C C . ARG B 1 242 ? 10.048 36.573 39.874 1.00 18.60 273 ARG B C 1
ATOM 2880 O O . ARG B 1 242 ? 10.248 37.011 41.009 1.00 20.21 273 ARG B O 1
ATOM 2888 N N . ILE B 1 243 ? 10.700 37.015 38.805 1.00 17.28 274 ILE B N 1
ATOM 2889 C CA . ILE B 1 243 ? 11.738 38.047 38.921 1.00 17.70 274 ILE B CA 1
ATOM 2890 C C . ILE B 1 243 ? 11.192 39.354 39.502 1.00 24.22 274 ILE B C 1
ATOM 2891 O O . ILE B 1 243 ? 11.763 39.900 40.442 1.00 19.31 274 ILE B O 1
ATOM 2896 N N . ARG B 1 244 ? 10.091 39.862 38.957 1.00 21.02 275 ARG B N 1
ATOM 2897 C CA . ARG B 1 244 ? 9.570 41.132 39.462 1.00 19.80 275 ARG B CA 1
ATOM 2898 C C . ARG B 1 244 ? 9.108 40.998 40.914 1.00 20.42 275 ARG B C 1
ATOM 2899 O O . ARG B 1 244 ? 9.248 41.937 41.703 1.00 20.41 275 ARG B O 1
ATOM 2907 N N . LYS B 1 245 ? 8.582 39.827 41.273 1.00 19.15 276 LYS B N 1
ATOM 2908 C CA . LYS B 1 245 ? 8.093 39.613 42.637 1.00 23.01 276 LYS B CA 1
ATOM 2909 C C . LYS B 1 245 ? 9.242 39.571 43.628 1.00 25.41 276 LYS B C 1
ATOM 2910 O O . LYS B 1 245 ? 9.174 40.188 44.688 1.00 26.20 276 LYS B O 1
ATOM 2916 N N . THR B 1 246 ? 10.297 38.848 43.265 1.00 27.80 277 THR B N 1
ATOM 2917 C CA . THR B 1 246 ? 11.482 38.733 44.105 1.00 27.19 277 THR B CA 1
ATOM 2918 C C . THR B 1 246 ? 12.135 40.093 44.321 1.00 31.01 277 THR B C 1
ATOM 2919 O O . THR B 1 246 ? 12.563 40.409 45.431 1.00 30.58 277 THR B O 1
ATOM 2923 N N . ARG B 1 247 ? 12.198 40.897 43.262 1.00 28.27 278 ARG B N 1
ATOM 2924 C CA . ARG B 1 247 ? 12.871 42.191 43.323 1.00 34.27 278 ARG B CA 1
ATOM 2925 C C . ARG B 1 247 ? 12.076 43.192 44.141 1.00 33.20 278 ARG B C 1
ATOM 2926 O O . ARG B 1 247 ? 12.644 44.002 44.872 1.00 38.70 278 ARG B O 1
ATOM 2934 N N . GLN B 1 248 ? 10.758 43.122 44.037 1.00 27.10 279 GLN B N 1
ATOM 2935 C CA . GLN B 1 248 ? 9.907 43.997 44.825 1.00 31.79 279 GLN B CA 1
ATOM 2936 C C . GLN B 1 248 ? 9.964 43.643 46.313 1.00 34.52 279 GLN B C 1
ATOM 2937 O O . GLN B 1 248 ? 9.964 44.529 47.166 1.00 40.49 279 GLN B O 1
ATOM 2943 N N . LYS B 1 249 ? 9.998 42.350 46.621 1.00 32.41 280 LYS B N 1
ATOM 2944 C CA . LYS B 1 249 ? 10.152 41.909 48.004 1.00 39.71 280 LYS B CA 1
ATOM 2945 C C . LYS B 1 249 ? 11.495 42.350 48.576 1.00 42.76 280 LYS B C 1
ATOM 2946 O O . LYS B 1 249 ? 11.575 42.801 49.721 1.00 47.15 280 LYS B O 1
ATOM 2952 N N . GLY B 1 250 ? 12.548 42.206 47.777 1.00 38.83 281 GLY B N 1
ATOM 2953 C CA . GLY B 1 250 ? 13.875 42.657 48.162 1.00 44.42 281 GLY B CA 1
ATOM 2954 C C . GLY B 1 250 ? 13.902 44.136 48.496 1.00 56.88 281 GLY B C 1
ATOM 2955 O O . GLY B 1 250 ? 14.499 44.541 49.495 1.00 67.49 281 GLY B O 1
ATOM 2956 N N . LEU B 1 251 ? 13.249 44.942 47.664 1.00 58.52 282 LEU B N 1
ATOM 2957 C CA . LEU B 1 251 ? 13.129 46.376 47.915 1.00 70.84 282 LEU B CA 1
ATOM 2958 C C . LEU B 1 251 ? 12.538 46.663 49.295 1.00 77.06 282 LEU B C 1
ATOM 2959 O O . LEU B 1 251 ? 13.031 47.524 50.024 1.00 83.38 282 LEU B O 1
ATOM 2964 N N . LEU B 1 252 ? 11.487 45.930 49.649 1.00 82.76 283 LEU B N 1
ATOM 2965 C CA . LEU B 1 252 ? 10.835 46.090 50.946 1.00 82.43 283 LEU B CA 1
ATOM 2966 C C . LEU B 1 252 ? 11.757 45.712 52.104 1.00 79.06 283 LEU B C 1
ATOM 2967 O O . LEU B 1 252 ? 11.929 44.535 52.419 1.00 77.22 283 LEU B O 1
ATOM 2972 N N . GLU B 1 268 ? 12.633 52.833 39.103 1.00 73.81 299 GLU B N 1
ATOM 2973 C CA . GLU B 1 268 ? 11.692 51.824 38.626 1.00 70.26 299 GLU B CA 1
ATOM 2974 C C . GLU B 1 268 ? 12.386 50.502 38.326 1.00 61.20 299 GLU B C 1
ATOM 2975 O O . GLU B 1 268 ? 13.356 50.455 37.571 1.00 72.29 299 GLU B O 1
ATOM 2981 N N . GLY B 1 269 ? 11.883 49.427 38.919 1.00 34.85 300 GLY B N 1
ATOM 2982 C CA . GLY B 1 269 ? 12.439 48.110 38.676 1.00 28.03 300 GLY B CA 1
ATOM 2983 C C . GLY B 1 269 ? 11.389 47.053 38.368 1.00 30.48 300 GLY B C 1
ATOM 2984 O O . GLY B 1 269 ? 11.733 45.941 37.980 1.00 27.71 300 GLY B O 1
ATOM 2985 N N . TRP B 1 270 ? 10.114 47.405 38.544 1.00 30.43 301 TRP B N 1
ATOM 2986 C CA . TRP B 1 270 ? 8.987 46.479 38.336 1.00 23.07 301 TRP B CA 1
ATOM 2987 C C . TRP B 1 270 ? 8.499 46.418 36.880 1.00 19.40 301 TRP B C 1
ATOM 2988 O O . TRP B 1 270 ? 7.999 47.403 36.342 1.00 25.32 301 TRP B O 1
ATOM 2999 N N . LEU B 1 271 ? 8.627 45.254 36.253 1.00 17.68 302 LEU B N 1
ATOM 3000 C CA . LEU B 1 271 ? 8.165 45.075 34.884 1.00 16.42 302 LEU B CA 1
ATOM 3001 C C . LEU B 1 271 ? 6.644 44.864 34.841 1.00 19.98 302 LEU B C 1
ATOM 3002 O O . LEU B 1 271 ? 6.096 44.087 35.626 1.00 16.84 302 LEU B O 1
ATOM 3007 N N . GLY B 1 272 ? 5.972 45.548 33.918 1.00 18.69 303 GLY B N 1
ATOM 3008 C CA . GLY B 1 272 ? 4.552 45.319 33.701 1.00 18.67 303 GLY B CA 1
ATOM 3009 C C . GLY B 1 272 ? 3.675 46.340 34.390 1.00 23.85 303 GLY B C 1
ATOM 3010 O O . GLY B 1 272 ? 4.162 47.368 34.862 1.00 20.42 303 GLY B O 1
ATOM 3011 N N . ALA B 1 273 ? 2.378 46.050 34.448 1.00 20.45 304 ALA B N 1
ATOM 3012 C CA . ALA B 1 273 ? 1.408 46.957 35.048 1.00 23.50 304 ALA B CA 1
ATOM 3013 C C . ALA B 1 273 ? 1.465 46.909 36.565 1.00 27.82 304 ALA B C 1
ATOM 3014 O O . ALA B 1 273 ? 1.650 45.848 37.151 1.00 28.25 304 ALA B O 1
ATOM 3016 N N . VAL B 1 274 ? 1.282 48.071 37.183 1.00 36.76 305 VAL B N 1
ATOM 3017 C CA . VAL B 1 274 ? 1.357 48.235 38.636 1.00 48.74 305 VAL B CA 1
ATOM 3018 C C . VAL B 1 274 ? 0.469 47.270 39.428 1.00 50.71 305 VAL B C 1
ATOM 3019 O O . VAL B 1 274 ? 0.914 46.673 40.410 1.00 54.13 305 VAL B O 1
ATOM 3023 N N . GLY B 1 275 ? -0.775 47.107 38.995 1.00 30.10 306 GLY B N 1
ATOM 3024 C CA . GLY B 1 275 ? -1.710 46.261 39.723 1.00 37.51 306 GLY B CA 1
ATOM 3025 C C . GLY B 1 275 ? -1.794 44.820 39.246 1.00 36.93 306 GLY B C 1
ATOM 3026 O O . GLY B 1 275 ? -2.655 44.066 39.694 1.00 38.29 306 GLY B O 1
ATOM 3027 N N . SER B 1 276 ? -0.901 44.428 38.344 1.00 27.81 307 SER B N 1
ATOM 3028 C CA . SER B 1 276 ? -0.919 43.075 37.793 1.00 28.98 307 SER B CA 1
ATOM 3029 C C . SER B 1 276 ? -0.511 42.029 38.829 1.00 33.06 307 SER B C 1
ATOM 3030 O O . SER B 1 276 ? 0.506 42.177 39.516 1.00 26.33 307 SER B O 1
ATOM 3033 N N . LYS B 1 277 ? -1.304 40.966 38.932 1.00 26.08 308 LYS B N 1
ATOM 3034 C CA . LYS B 1 277 ? -1.040 39.911 39.908 1.00 27.28 308 LYS B CA 1
ATOM 3035 C C . LYS B 1 277 ? -0.427 38.665 39.274 1.00 25.21 308 LYS B C 1
ATOM 3036 O O . LYS B 1 277 ? 0.049 37.789 39.977 1.00 26.02 308 LYS B O 1
ATOM 3042 N N . GLU B 1 278 ? -0.468 38.576 37.951 1.00 22.81 309 GLU B N 1
ATOM 3043 C CA . GLU B 1 278 ? 0.141 37.450 37.237 1.00 20.97 309 GLU B CA 1
ATOM 3044 C C . GLU B 1 278 ? 0.618 37.987 35.907 1.00 26.07 309 GLU B C 1
ATOM 3045 O O . GLU B 1 278 ? -0.191 38.439 35.102 1.00 18.40 309 GLU B O 1
ATOM 3051 N N . PHE B 1 279 ? 1.931 37.956 35.684 1.00 20.17 310 PHE B N 1
ATOM 3052 C CA . PHE B 1 279 ? 2.491 38.592 34.495 1.00 17.04 310 PHE B CA 1
ATOM 3053 C C . PHE B 1 279 ? 2.059 37.899 33.212 1.00 15.37 310 PHE B C 1
ATOM 3054 O O . PHE B 1 279 ? 2.093 36.669 33.117 1.00 14.31 310 PHE B O 1
ATOM 3062 N N . LYS B 1 280 ? 1.642 38.709 32.234 1.00 17.21 311 LYS B N 1
ATOM 3063 C CA . LYS B 1 280 ? 1.283 38.243 30.901 1.00 17.08 311 LYS B CA 1
ATOM 3064 C C . LYS B 1 280 ? 1.907 39.218 29.922 1.00 18.84 311 LYS B C 1
ATOM 3065 O O . LYS B 1 280 ? 1.940 40.427 30.181 1.00 17.95 311 LYS B O 1
ATOM 3071 N N . PHE B 1 281 ? 2.419 38.714 28.806 1.00 14.95 312 PHE B N 1
ATOM 3072 C CA . PHE B 1 281 ? 3.029 39.608 27.827 1.00 13.92 312 PHE B CA 1
ATOM 3073 C C . PHE B 1 281 ? 2.037 40.663 27.346 1.00 14.87 312 PHE B C 1
ATOM 3074 O O . PHE B 1 281 ? 2.413 41.801 27.051 1.00 15.38 312 PHE B O 1
ATOM 3082 N N . GLU B 1 282 ? 0.764 40.285 27.305 1.00 15.21 313 GLU B N 1
ATOM 3083 C CA . GLU B 1 282 ? -0.288 41.197 26.862 1.00 16.06 313 GLU B CA 1
ATOM 3084 C C . GLU B 1 282 ? -0.432 42.438 27.733 1.00 16.12 313 GLU B C 1
ATOM 3085 O O . GLU B 1 282 ? -0.921 43.463 27.267 1.00 17.07 313 GLU B O 1
ATOM 3091 N N . GLU B 1 283 ? -0.035 42.360 28.998 1.00 15.85 314 GLU B N 1
ATOM 3092 C CA . GLU B 1 283 ? -0.171 43.526 29.874 1.00 20.14 314 GLU B CA 1
ATOM 3093 C C . GLU B 1 283 ? 0.802 44.652 29.489 1.00 24.35 314 GLU B C 1
ATOM 3094 O O . GLU B 1 283 ? 0.660 45.796 29.921 1.00 18.90 314 GLU B O 1
ATOM 3100 N N . MET B 1 284 ? 1.791 44.326 28.668 1.00 16.54 315 MET B N 1
ATOM 3101 C CA . MET B 1 284 ? 2.712 45.348 28.186 1.00 15.35 315 MET B CA 1
ATOM 3102 C C . MET B 1 284 ? 2.045 46.356 27.227 1.00 15.88 315 MET B C 1
ATOM 3103 O O . MET B 1 284 ? 2.645 47.392 26.905 1.00 16.59 315 MET B O 1
ATOM 3108 N N . MET B 1 285 ? 0.812 46.079 26.788 1.00 16.48 316 MET B N 1
ATOM 3109 C CA . MET B 1 285 ? 0.095 47.025 25.929 1.00 19.94 316 MET B CA 1
ATOM 3110 C C . MET B 1 285 ? -0.308 48.275 26.690 1.00 24.64 316 MET B C 1
ATOM 3111 O O . MET B 1 285 ? -0.632 49.299 26.090 1.00 23.99 316 MET B O 1
ATOM 3116 N N . GLU B 1 286 ? -0.272 48.190 28.017 1.00 23.88 317 GLU B N 1
ATOM 3117 C CA . GLU B 1 286 ? -0.434 49.363 28.868 1.00 26.89 317 GLU B CA 1
ATOM 3118 C C . GLU B 1 286 ? 0.593 50.440 28.489 1.00 21.26 317 GLU B C 1
ATOM 3119 O O . GLU B 1 286 ? 0.332 51.636 28.625 1.00 25.54 317 GLU B O 1
ATOM 3125 N N . PHE B 1 287 ? 1.744 49.995 27.990 1.00 18.87 318 PHE B N 1
ATOM 3126 C CA . PHE B 1 287 ? 2.832 50.884 27.580 1.00 21.63 318 PHE B CA 1
ATOM 3127 C C . PHE B 1 287 ? 2.997 50.900 26.065 1.00 25.04 318 PHE B C 1
ATOM 3128 O O . PHE B 1 287 ? 4.072 51.225 25.557 1.00 27.17 318 PHE B O 1
ATOM 3136 N N . ASP B 1 288 ? 1.934 50.533 25.353 1.00 22.45 319 ASP B N 1
ATOM 3137 C CA . ASP B 1 288 ? 1.941 50.513 23.892 1.00 27.14 319 ASP B CA 1
ATOM 3138 C C . ASP B 1 288 ? 3.004 49.550 23.340 1.00 27.27 319 ASP B C 1
ATOM 3139 O O . ASP B 1 288 ? 3.541 49.745 22.246 1.00 25.25 319 ASP B O 1
ATOM 3144 N N . MET B 1 289 ? 3.291 48.507 24.107 1.00 21.13 320 MET B N 1
ATOM 3145 C CA . MET B 1 289 ? 4.322 47.540 23.757 1.00 18.28 320 MET B CA 1
ATOM 3146 C C . MET B 1 289 ? 3.717 46.209 23.331 1.00 25.50 320 MET B C 1
ATOM 3147 O O . MET B 1 289 ? 3.205 45.453 24.159 1.00 17.91 320 MET B O 1
ATOM 3152 N N . GLU B 1 290 ? 3.777 45.910 22.040 1.00 18.01 321 GLU B N 1
ATOM 3153 C CA . GLU B 1 290 ? 3.293 44.620 21.567 1.00 19.01 321 GLU B CA 1
ATOM 3154 C C . GLU B 1 290 ? 4.415 43.592 21.671 1.00 23.18 321 GLU B C 1
ATOM 3155 O O . GLU B 1 290 ? 5.485 43.781 21.105 1.00 21.38 321 GLU B O 1
ATOM 3161 N N . VAL B 1 291 ? 4.165 42.506 22.402 1.00 14.72 322 VAL B N 1
ATOM 3162 C CA . VAL B 1 291 ? 5.161 41.466 22.624 1.00 14.90 322 VAL B CA 1
ATOM 3163 C C . VAL B 1 291 ? 4.512 40.143 22.259 1.00 17.27 322 VAL B C 1
ATOM 3164 O O . VAL B 1 291 ? 3.466 39.811 22.807 1.00 18.75 322 VAL B O 1
ATOM 3168 N N . GLU B 1 292 ? 5.103 39.401 21.328 1.00 16.57 323 GLU B N 1
ATOM 3169 C CA . GLU B 1 292 ? 4.498 38.132 20.876 1.00 21.77 323 GLU B CA 1
ATOM 3170 C C . GLU B 1 292 ? 5.544 37.027 20.793 1.00 20.93 323 GLU B C 1
ATOM 3171 O O . GLU B 1 292 ? 6.673 37.271 20.376 1.00 18.14 323 GLU B O 1
ATOM 3177 N N . VAL B 1 293 ? 5.163 35.810 21.171 1.00 16.95 324 VAL B N 1
ATOM 3178 C CA . VAL B 1 293 ? 6.079 34.678 21.126 1.00 15.05 324 VAL B CA 1
ATOM 3179 C C . VAL B 1 293 ? 5.736 33.843 19.900 1.00 17.55 324 VAL B C 1
ATOM 3180 O O . VAL B 1 293 ? 4.574 33.495 19.687 1.00 18.50 324 VAL B O 1
ATOM 3184 N N . MET B 1 294 ? 6.738 33.517 19.093 1.00 17.22 325 MET B N 1
ATOM 3185 C CA . MET B 1 294 ? 6.487 32.772 17.867 1.00 19.02 325 MET B CA 1
ATOM 3186 C C . MET B 1 294 ? 7.601 31.761 17.624 1.00 18.84 325 MET B C 1
ATOM 3187 O O . MET B 1 294 ? 8.767 32.104 17.713 1.00 14.93 325 MET B O 1
ATOM 3192 N N . GLY B 1 295 ? 7.241 30.524 17.294 1.00 15.91 326 GLY B N 1
ATOM 3193 C CA . GLY B 1 295 ? 8.240 29.499 17.020 1.00 14.73 326 GLY B CA 1
ATOM 3194 C C . GLY B 1 295 ? 8.800 29.600 15.618 1.00 16.57 326 GLY B C 1
ATOM 3195 O O . GLY B 1 295 ? 8.165 30.158 14.723 1.00 18.59 326 GLY B O 1
ATOM 3196 N N . GLY B 1 296 ? 10.007 29.082 15.428 1.00 17.00 327 GLY B N 1
ATOM 3197 C CA . GLY B 1 296 ? 10.570 28.936 14.101 1.00 16.97 327 GLY B CA 1
ATOM 3198 C C . GLY B 1 296 ? 11.914 28.232 14.145 1.00 16.41 327 GLY B C 1
ATOM 3199 O O . GLY B 1 296 ? 12.359 27.767 15.198 1.00 14.41 327 GLY B O 1
ATOM 3200 N N . ASN B 1 297 ? 12.569 28.139 12.997 1.00 16.73 328 ASN B N 1
ATOM 3201 C CA . ASN B 1 297 ? 13.895 27.540 12.948 1.00 17.45 328 ASN B CA 1
ATOM 3202 C C . ASN B 1 297 ? 14.691 28.085 11.777 1.00 18.24 328 ASN B C 1
ATOM 3203 O O . ASN B 1 297 ? 14.123 28.419 10.733 1.00 20.04 328 ASN B O 1
ATOM 3208 N N . VAL B 1 298 ? 16.005 28.186 11.960 1.00 16.87 329 VAL B N 1
ATOM 3209 C CA . VAL B 1 298 ? 16.881 28.702 10.923 1.00 19.21 329 VAL B CA 1
ATOM 3210 C C . VAL B 1 298 ? 17.406 27.583 10.032 1.00 23.32 329 VAL B C 1
ATOM 3211 O O . VAL B 1 298 ? 17.639 27.772 8.834 1.00 23.13 329 VAL B O 1
ATOM 3215 N N . ILE B 1 299 ? 17.627 26.419 10.627 1.00 20.72 330 ILE B N 1
ATOM 3216 C CA . ILE B 1 299 ? 18.094 25.273 9.870 1.00 20.20 330 ILE B CA 1
ATOM 3217 C C . ILE B 1 299 ? 17.249 24.053 10.219 1.00 21.22 330 ILE B C 1
ATOM 3218 O O . ILE B 1 299 ? 16.477 24.090 11.173 1.00 22.36 330 ILE B O 1
ATOM 3223 N N . GLY B 1 300 ? 17.385 22.984 9.438 1.00 20.99 331 GLY B N 1
ATOM 3224 C CA . GLY B 1 300 ? 16.607 21.772 9.672 1.00 20.95 331 GLY B CA 1
ATOM 3225 C C . GLY B 1 300 ? 15.166 21.873 9.195 1.00 22.39 331 GLY B C 1
ATOM 3226 O O . GLY B 1 300 ? 14.756 22.897 8.658 1.00 20.32 331 GLY B O 1
ATOM 3227 N N . ASP B 1 301 ? 14.404 20.793 9.373 1.00 20.21 332 ASP B N 1
ATOM 3228 C CA . ASP B 1 301 ? 13.002 20.741 8.963 1.00 20.93 332 ASP B CA 1
ATOM 3229 C C . ASP B 1 301 ? 12.112 21.341 10.046 1.00 23.96 332 ASP B C 1
ATOM 3230 O O . ASP B 1 301 ? 12.256 21.011 11.221 1.00 24.10 332 ASP B O 1
ATOM 3235 N N . GLY B 1 302 ? 11.183 22.203 9.654 1.00 20.39 333 GLY B N 1
ATOM 3236 C CA . GLY B 1 302 ? 10.335 22.879 10.614 1.00 22.75 333 GLY B CA 1
ATOM 3237 C C . GLY B 1 302 ? 9.600 24.031 9.974 1.00 24.96 333 GLY B C 1
ATOM 3238 O O . GLY B 1 302 ? 9.535 24.120 8.751 1.00 23.93 333 GLY B O 1
ATOM 3239 N N . PRO B 1 303 ? 9.032 24.916 10.801 1.00 24.46 334 PRO B N 1
ATOM 3240 C CA . PRO B 1 303 ? 8.236 26.055 10.321 1.00 26.65 334 PR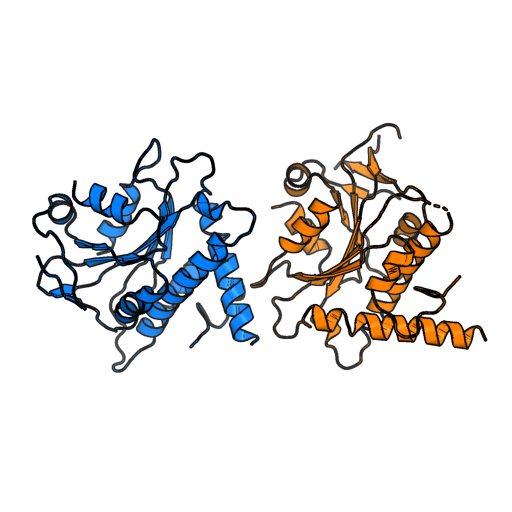O B CA 1
ATOM 3241 C C . PRO B 1 303 ? 9.073 27.084 9.570 1.00 22.32 334 PRO B C 1
ATOM 3242 O O . PRO B 1 303 ? 8.519 27.924 8.862 1.00 21.74 334 PRO B O 1
ATOM 3246 N N . GLY B 1 304 ? 10.391 27.033 9.750 1.00 21.08 335 GLY B N 1
ATOM 3247 C CA . GLY B 1 304 ? 11.299 27.985 9.136 1.00 21.69 335 GLY B CA 1
ATOM 3248 C C . GLY B 1 304 ? 11.207 29.359 9.768 1.00 19.54 335 GLY B C 1
ATOM 3249 O O . GLY B 1 304 ? 10.760 29.505 10.910 1.00 18.86 335 GLY B O 1
ATOM 3250 N N . ALA B 1 305 ? 11.599 30.376 9.011 1.00 18.95 336 ALA B N 1
ATOM 3251 C CA . ALA B 1 305 ? 11.728 31.725 9.553 1.00 19.50 336 ALA B CA 1
ATOM 3252 C C . ALA B 1 305 ? 10.767 32.722 8.896 1.00 27.97 336 ALA B C 1
ATOM 3253 O O . ALA B 1 305 ? 10.706 33.886 9.291 1.00 20.70 336 ALA B O 1
ATOM 3255 N N . GLU B 1 306 ? 10.020 32.275 7.890 1.00 23.70 337 GLU B N 1
ATOM 3256 C CA . GLU B 1 306 ? 9.169 33.197 7.133 1.00 27.11 337 GLU B CA 1
ATOM 3257 C C . GLU B 1 306 ? 8.086 33.900 7.965 1.00 30.27 337 GLU B C 1
ATOM 3258 O O . GLU B 1 306 ? 7.782 35.066 7.721 1.00 26.92 337 GLU B O 1
ATOM 3264 N N . ARG B 1 307 ? 7.501 33.200 8.934 1.00 26.90 338 ARG B N 1
ATOM 3265 C CA . ARG B 1 307 ? 6.490 33.825 9.788 1.00 28.43 338 ARG B CA 1
ATOM 3266 C C . ARG B 1 307 ? 7.082 34.960 10.631 1.00 24.94 338 ARG B C 1
ATOM 3267 O O . ARG B 1 307 ? 6.409 35.957 10.879 1.00 25.54 338 ARG B O 1
ATOM 3275 N N . TRP B 1 308 ? 8.334 34.805 11.081 1.00 22.63 339 TRP B N 1
ATOM 3276 C CA . TRP B 1 308 ? 9.041 35.900 11.742 1.00 20.96 339 TRP B CA 1
ATOM 3277 C C . TRP B 1 308 ? 9.156 37.116 10.819 1.00 26.53 339 TRP B C 1
ATOM 3278 O O . TRP B 1 308 ? 8.872 38.242 11.230 1.00 21.64 339 TRP B O 1
ATOM 3289 N N . TRP B 1 309 ? 9.578 36.895 9.575 1.00 23.15 340 TRP B N 1
ATOM 3290 C CA . TRP B 1 309 ? 9.743 38.008 8.645 1.00 23.15 340 TRP B CA 1
ATOM 3291 C C . TRP B 1 309 ? 8.411 38.711 8.368 1.00 27.42 340 TRP B C 1
ATOM 3292 O O . TRP B 1 309 ? 8.361 39.932 8.242 1.00 25.94 340 TRP B O 1
ATOM 3303 N N . ARG B 1 310 ? 7.337 37.935 8.277 1.00 26.79 341 ARG B N 1
ATOM 3304 C CA . ARG B 1 310 ? 6.020 38.491 7.973 1.00 29.23 341 ARG B CA 1
ATOM 3305 C C . ARG B 1 310 ? 5.533 39.359 9.128 1.00 28.51 341 ARG B C 1
ATOM 3306 O O . ARG B 1 310 ? 4.972 40.437 8.927 1.00 29.75 341 ARG B O 1
ATOM 3314 N N . TRP B 1 311 ? 5.761 38.877 10.345 1.00 26.72 342 TRP B N 1
ATOM 3315 C CA . TRP B 1 311 ? 5.353 39.591 11.551 1.00 26.15 342 TRP B CA 1
ATOM 3316 C C . TRP B 1 311 ? 6.059 40.939 11.660 1.00 27.49 342 TRP B C 1
ATOM 3317 O O . TRP B 1 311 ? 5.431 41.963 11.905 1.00 26.08 342 TRP B O 1
ATOM 3328 N N . ILE B 1 312 ? 7.375 40.918 11.493 1.00 23.81 343 ILE B N 1
ATOM 3329 C CA . ILE B 1 312 ? 8.166 42.139 11.494 1.00 28.43 343 ILE B CA 1
ATOM 3330 C C . ILE B 1 312 ? 7.717 43.067 10.370 1.00 31.21 343 ILE B C 1
ATOM 3331 O O . ILE B 1 312 ? 7.508 44.263 10.580 1.00 33.45 343 ILE B O 1
ATOM 3336 N N . GLY B 1 313 ? 7.556 42.490 9.182 1.00 32.70 344 GLY B N 1
ATOM 3337 C CA . GLY B 1 313 ? 7.178 43.231 7.995 1.00 33.04 344 GLY B CA 1
ATOM 3338 C C . GLY B 1 313 ? 5.935 44.080 8.163 1.00 39.18 344 GLY B C 1
ATOM 3339 O O . GLY B 1 313 ? 5.888 45.224 7.705 1.00 38.07 344 GLY B O 1
ATOM 3340 N N . GLU B 1 314 ? 4.925 43.522 8.821 1.00 30.96 345 GLU B N 1
ATOM 3341 C CA . GLU B 1 314 ? 3.656 44.217 9.013 1.00 34.73 345 GLU B CA 1
ATOM 3342 C C . GLU B 1 314 ? 3.740 45.357 10.026 1.00 40.02 345 GLU B C 1
ATOM 3343 O O . GLU B 1 314 ? 2.772 46.093 10.213 1.00 41.08 345 GLU B O 1
ATOM 3349 N N . ARG B 1 315 ? 4.896 45.505 10.669 1.00 35.12 346 ARG B N 1
ATOM 3350 C CA . ARG B 1 315 ? 5.059 46.493 11.734 1.00 38.69 346 ARG B CA 1
ATOM 3351 C C . ARG B 1 315 ? 6.191 47.488 11.479 1.00 41.70 346 ARG B C 1
ATOM 3352 O O . ARG B 1 315 ? 6.437 48.370 12.297 1.00 52.15 346 ARG B O 1
ATOM 3360 N N . ILE B 1 316 ? 6.863 47.358 10.339 1.00 40.93 347 ILE B N 1
ATOM 3361 C CA . ILE B 1 316 ? 8.083 48.124 10.077 1.00 50.42 347 ILE B CA 1
ATOM 3362 C C . ILE B 1 316 ? 7.842 49.577 9.645 1.00 57.47 347 ILE B C 1
ATOM 3363 O O . ILE B 1 316 ? 6.812 49.913 9.056 1.00 57.22 347 ILE B O 1
#

Secondary structure (DSSP, 8-state):
--S-EEEEE--TTSSHHHHHHHHH--EEE--TT-HHHHHHSSEEEE---SGGGHHHHHHHHHSSS-EEEEE--EEEEEEEEEEEETTGGG-TT-HHHHHHHHHHHHHHHHHHHHHH--SSSSPPPP--EEEEEE-TTSTTPPPHHHHHHHHHHHHHHHHHHHHH-----S-TT-SS--GGGGGGGT--EEEEE--SSSSSS-SHHHHHHHHTT-/--EE---EEEEE--TTSSHHHHHHHHH----EEE-TT-HHHHHHSSEEEE---SGGG-HHHHHHHHSSS-EEEEEE---EEEEEEEEEEEEETTGGG-TT-HHHHHHHHHHHHHHHHHHHHHT--PPP--EEEEEE-TTSTTPPPHHHHHHHHHHHHHHHHHHHHHHH-----S-TT-SS--GGGGGGGT--EEEEE--SSSSSS-SHHHHHHHHTT-

B-factor: mean 32.07, std 17.03, range [9.2, 119.15]

Foldseek 3Di:
DAFAEEEEAEAPPLCLVLVLVLQQLVAAEFQCVGPSCVVLRYGYGYAYRDPVRLVVVLVQLLALWHWHCYDVHTHGYAEYEYGGAQLVCLDPVNVRLQVGLVSVLSNQVSNLNSQVDPPPPDGGHEYEYEHEHEDPLDPSGDAQVRNQVSSQQSSVVVQVVVVVVVVHGFDPPDPGGHQVRSCVSPYHYYYHYAYSDHDDPHCVVVSVVVSVGD/DPAAAFAEEEEAEAPPLCLVLVLVCQQACVEFEFACPRPNCVVLRYTYGYAYRDPVRLVVVLVQLLALWHWHFYDHCVTHTHTYFEYEYTGAQLVCLDDVNVRVLVGLVSVLSNQVSNLNSLVVVGHEYEYEHEHEDPLDPRGDAQVVVQVSSQQSSLVVQVVVVVVVCVPHGFDPPDPGGHQVRSCVSPYHYYYDYAYSDHDDPHCVVVSVVVSVRD

InterPro domains:
  IPR019009 Signal recognition particle receptor, beta subunit [PF09439] (189-314)
  IPR027417 P-loop containing nucleoside triphosphate hydrolase [G3DSA:3.40.50.300] (47-346)
  IPR027417 P-loop containing nucleoside triphosphate hydrolase [SSF52540] (51-278)